Protein 5F9K (pdb70)

B-factor: mean 47.8, std 10.21, range [27.98, 110.61]

Secondary structure (DSSP, 8-state):
-TTEEEEEESSTT----EESSTT-SSEEEE-SS-EEE-TTEEEEEE--EEE-PPTTEEEEEE--HHHHHHH-EEEES-EE-TT--S--EEEEEE-SSS-EEE-TT-EEEEEEEEEEE-PPPEE-S---/-----EEEESSTT-----BSSTT-SSEEEE-SS-EEE-TT-EEEEE--EEEE--TTEEEEEE--HHHHHHH-EEEES-EE-TT--S--EEEEEE-SSS-EEE-TT-EEEEEEEEEEE-PPPEE-S-----/--S--EEEESSTT-----BSSTT-SSEEEE-SS-EEE-TTEEEEEE--EEEE--TTEEEEEEPPHHHHHHH-EEEES-EE-TT--S--EEEEEE-SSS-EEE-TT-EEEEEEEEEEE-PEEEE-S---

GO terms:
  GO:0000287 magnesium ion binding (F, IDA)
  GO:0005739 mitochondrion (C, IDA)
  GO:0004170 dUTP diphosphatase activity (F, IDA)
  GO:0006226 dUMP biosynthetic process (P, IC)

CATH classification: 2.70.40.10

Foldseek 3Di:
DQPDKDKDAQDPLADDFDAPDPPGQFTFQAASDKDKAAAQGKDKRWRRMDIQAHPQWWKFWFFDVCCCVVFVKGWPDGTHGNPRDGIDITMIGGHHNDMDIGDRGDRGTTIGTGGDDDDDDDDDDDDD/DDQDKDKDAQDPLADDFDAPDPPGQFTFQAASDWDKAAAQGKDKRWRSMFIAHGPQWWKFWFFDPCCCVPFVKGWPDGTGDNPDGDTDITIIGGHHRHMDTGDRGDRGTTIGTDGHDDDDDDDDPDDDDD/DAADKDKDAQDPLADDFDAPDPVGQWTFQAASDKDKAAAQGKDKGWRNMFIAHHPQWWKFWFFDPVCCPPFVKGWPDGTHGNPDGDTDITIIGGHHNGMDIGDRGDGGTTIGTDGHDDDDDDDDPDDD

Solvent-accessible surface area: 16496 Å² total; per-residue (Å²): 107,93,150,82,4,83,0,40,80,70,38,150,116,3,83,26,1,109,62,67,49,202,14,9,2,3,0,30,0,10,1,1,77,147,36,68,0,57,29,109,11,48,11,69,0,46,0,11,1,52,20,34,20,22,143,38,6,0,0,32,5,0,8,62,66,37,32,0,89,152,44,9,3,14,15,1,14,6,5,10,34,60,62,90,222,31,41,3,12,0,12,0,1,0,18,23,117,104,73,31,162,1,52,65,28,57,130,1,0,24,2,0,0,0,83,9,42,50,26,146,24,81,90,32,126,111,19,172,117,33,153,80,0,55,0,45,77,72,41,150,118,3,80,39,0,96,59,63,54,197,15,10,3,2,0,39,2,10,0,0,79,137,33,79,0,63,29,104,10,47,11,65,0,50,0,11,1,25,4,13,15,4,74,46,5,0,0,23,6,0,12,58,56,37,25,0,90,153,45,9,3,16,16,1,12,6,10,14,38,40,69,87,98,28,39,1,18,0,10,0,1,0,23,19,112,104,89,29,164,2,44,58,35,55,127,1,0,22,1,0,0,0,63,18,48,48,18,154,32,84,94,29,121,132,11,71,168,102,39,67,149,76,0,39,0,50,73,85,34,142,87,4,83,30,1,92,63,67,52,191,18,12,2,2,1,36,2,10,1,0,65,113,31,57,0,59,29,104,12,54,10,64,0,49,0,7,2,26,4,0,4,4,73,32,4,0,0,23,7,0,10,54,56,39,36,0,93,170,50,11,3,16,16,1,12,5,16,16,40,34,29,87,50,28,39,1,13,0,10,1,0,0,20,22,116,104,85,36,122,0,40,73,25,58,134,3,0,20,1,0,0,1,67,8,37,50,8,100,19,74,92,30,130,105,28,180

Structure (mmCIF, N/CA/C/O backbone):
data_5F9K
#
_entry.id   5F9K
#
_cell.length_a   71.633
_cell.length_b   72.458
_cell.length_c   75.158
_cell.angle_alpha   90.00
_cell.angle_beta   90.00
_cell.angle_gamma   90.00
#
_symmetry.space_group_name_H-M   'P 21 21 21'
#
loop_
_entity.id
_entity.type
_entity.pdbx_description
1 polymer "Deoxyuridine 5'-triphosphate nucleotidohydrolase"
2 non-polymer "2'-DEOXYURIDINE 5'-ALPHA,BETA-IMIDO-TRIPHOSPHATE"
3 non-polymer 'MAGNESIUM ION'
4 non-polymer 'SULFATE ION'
5 water water
#
loop_
_atom_site.group_PDB
_atom_site.id
_atom_site.type_symbol
_atom_site.label_atom_id
_atom_site.label_alt_id
_atom_site.label_comp_id
_atom_site.label_asym_id
_atom_site.label_entity_id
_atom_site.label_seq_id
_atom_site.pdbx_PDB_ins_code
_atom_site.Cartn_x
_atom_site.Cartn_y
_atom_site.Cartn_z
_atom_site.occupancy
_atom_site.B_iso_or_equiv
_atom_site.auth_seq_id
_atom_site.auth_comp_id
_atom_site.auth_asym_id
_atom_site.auth_atom_id
_atom_site.pdbx_PDB_model_num
ATOM 1 N N . GLY A 1 1 ? 30.192 -25.803 5.029 1.00 60.02 1 GLY A N 1
ATOM 2 C CA . GLY A 1 1 ? 30.116 -25.584 6.454 1.00 62.56 1 GLY A CA 1
ATOM 3 C C . GLY A 1 1 ? 30.093 -24.115 6.734 1.00 60.40 1 GLY A C 1
ATOM 4 O O . GLY A 1 1 ? 30.782 -23.384 6.096 1.00 59.37 1 GLY A O 1
ATOM 5 N N . SER A 1 2 ? 29.304 -23.691 7.694 1.00 58.85 2 SER A N 1
ATOM 6 C CA . SER A 1 2 ? 29.180 -22.265 7.982 1.00 55.45 2 SER A CA 1
ATOM 7 C C . SER A 1 2 ? 30.442 -21.586 8.505 1.00 56.08 2 SER A C 1
ATOM 8 O O . SER A 1 2 ? 30.760 -20.479 8.062 1.00 46.82 2 SER A O 1
ATOM 11 N N . HIS A 1 3 ? 31.183 -22.239 9.400 1.00 54.76 3 HIS A N 1
ATOM 12 C CA . HIS A 1 3 ? 32.260 -21.523 10.087 1.00 51.04 3 HIS A CA 1
ATOM 13 C C . HIS A 1 3 ? 33.640 -21.862 9.585 1.00 43.66 3 HIS A C 1
ATOM 14 O O . HIS A 1 3 ? 34.636 -21.487 10.199 1.00 46.58 3 HIS A O 1
ATOM 21 N N . MET A 1 4 ? 33.716 -22.488 8.419 1.00 46.53 4 MET A N 1
ATOM 22 C CA . MET A 1 4 ? 35.002 -22.624 7.756 1.00 39.23 4 MET A CA 1
ATOM 23 C C . MET A 1 4 ? 34.799 -22.377 6.281 1.00 41.18 4 MET A C 1
ATOM 24 O O . MET A 1 4 ? 33.708 -22.561 5.776 1.00 44.12 4 MET A O 1
ATOM 29 N N . PHE A 1 5 ? 35.832 -21.944 5.575 1.00 37.15 5 PHE A N 1
ATOM 30 C CA . PHE A 1 5 ? 35.720 -21.816 4.126 1.00 40.38 5 PHE A CA 1
ATOM 31 C C . PHE A 1 5 ? 36.818 -22.627 3.456 1.00 38.17 5 PHE A C 1
ATOM 32 O O . PHE A 1 5 ? 37.961 -22.569 3.864 1.00 35.24 5 PHE A O 1
ATOM 40 N N . LYS A 1 6 ? 36.460 -23.412 2.450 1.00 35.07 6 LYS A N 1
ATOM 41 C CA . LYS A 1 6 ? 37.451 -24.242 1.807 1.00 34.58 6 LYS A CA 1
ATOM 42 C C . LYS A 1 6 ? 38.355 -23.428 0.898 1.00 36.33 6 LYS A C 1
ATOM 43 O O . LYS A 1 6 ? 37.921 -22.450 0.287 1.00 39.66 6 LYS A O 1
ATOM 49 N N . VAL A 1 7 ? 39.628 -23.820 0.901 1.00 37.49 7 VAL A N 1
ATOM 50 C CA . VAL A 1 7 ? 40.697 -23.267 0.059 1.00 35.84 7 VAL A CA 1
ATOM 51 C C . VAL A 1 7 ? 41.525 -24.420 -0.521 1.00 36.32 7 VAL A C 1
ATOM 52 O O . VAL A 1 7 ? 41.932 -25.335 0.219 1.00 34.75 7 VAL A O 1
ATOM 56 N N . LYS A 1 8 ? 41.730 -24.378 -1.834 1.00 38.67 8 LYS A N 1
ATOM 57 C CA . LYS A 1 8 ? 42.532 -25.346 -2.579 1.00 40.33 8 LYS A CA 1
ATOM 58 C C . LYS A 1 8 ? 43.665 -24.673 -3.329 1.00 38.97 8 LYS A C 1
ATOM 59 O O . LYS A 1 8 ? 43.445 -23.696 -4.046 1.00 38.88 8 LYS A O 1
ATOM 65 N N . LYS A 1 9 ? 44.888 -25.166 -3.126 1.00 38.85 9 LYS A N 1
ATOM 66 C CA . LYS A 1 9 ? 46.054 -24.656 -3.838 1.00 39.60 9 LYS A CA 1
ATOM 67 C C . LYS A 1 9 ? 46.120 -25.108 -5.286 1.00 42.59 9 LYS A C 1
ATOM 68 O O . LYS A 1 9 ? 45.981 -26.297 -5.584 1.00 42.87 9 LYS A O 1
ATOM 74 N N . LEU A 1 10 ? 46.387 -24.159 -6.177 1.00 38.20 10 LEU A N 1
ATOM 75 C CA . LEU A 1 10 ? 46.534 -24.459 -7.595 1.00 38.40 10 LEU A CA 1
ATOM 76 C C . LEU A 1 10 ? 48.017 -24.599 -7.972 1.00 41.06 10 LEU A C 1
ATOM 77 O O . LEU A 1 10 ? 48.328 -24.972 -9.098 1.00 44.73 10 LEU A O 1
ATOM 82 N N . SER A 1 11 ? 48.911 -24.270 -7.038 1.00 39.30 11 SER A N 1
ATOM 83 C CA . SER A 1 11 ? 50.353 -24.498 -7.226 1.00 40.99 11 SER A CA 1
ATOM 84 C C . SER A 1 11 ? 51.036 -24.683 -5.882 1.00 40.92 11 SER A C 1
ATOM 85 O O . SER A 1 11 ? 50.423 -24.481 -4.826 1.00 39.66 11 SER A O 1
ATOM 88 N N . ASP A 1 12 ? 52.322 -25.037 -5.924 1.00 42.77 12 ASP A N 1
ATOM 89 C CA . ASP A 1 12 ? 53.093 -25.195 -4.703 1.00 40.91 12 ASP A CA 1
ATOM 90 C C . ASP A 1 12 ? 53.389 -23.838 -4.106 1.00 42.54 12 ASP A C 1
ATOM 91 O O . ASP A 1 12 ? 53.637 -23.712 -2.909 1.00 42.75 12 ASP A O 1
ATOM 96 N N . LYS A 1 13 ? 53.285 -22.814 -4.938 1.00 38.74 13 LYS A N 1
ATOM 97 C CA . LYS A 1 13 ? 53.655 -21.476 -4.525 1.00 40.02 13 LYS A CA 1
ATOM 98 C C . LYS A 1 13 ? 52.523 -20.793 -3.729 1.00 39.74 13 LYS A C 1
ATOM 99 O O . LYS A 1 13 ? 52.763 -19.838 -2.993 1.00 40.70 13 LYS A O 1
ATOM 105 N N . ALA A 1 14 ? 51.314 -21.344 -3.817 1.00 39.87 14 ALA A N 1
ATOM 106 C CA . ALA A 1 14 ? 50.140 -20.758 -3.160 1.00 37.77 14 ALA A CA 1
ATOM 107 C C . ALA A 1 14 ? 50.238 -20.811 -1.639 1.00 41.64 14 ALA A C 1
ATOM 108 O O . ALA A 1 14 ? 50.713 -21.790 -1.057 1.00 40.53 14 ALA A O 1
ATOM 110 N N . ILE A 1 15 ? 49.756 -19.760 -0.996 1.00 41.19 15 ILE A N 1
ATOM 111 C CA . ILE A 1 15 ? 49.738 -19.700 0.456 1.00 42.77 15 ILE A CA 1
ATOM 112 C C . ILE A 1 15 ? 48.295 -19.604 0.944 1.00 41.96 15 ILE A C 1
ATOM 113 O O . ILE A 1 15 ? 47.512 -18.795 0.458 1.00 39.22 15 ILE A O 1
ATOM 118 N N . ILE A 1 16 ? 47.950 -20.450 1.906 1.00 44.54 16 ILE A N 1
ATOM 119 C CA . ILE A 1 16 ? 46.618 -20.438 2.460 1.00 40.73 16 ILE A CA 1
ATOM 120 C C . ILE A 1 16 ? 46.359 -19.109 3.156 1.00 44.51 16 ILE A C 1
ATOM 121 O O . ILE A 1 16 ? 47.077 -18.746 4.082 1.00 43.54 16 ILE A O 1
ATOM 126 N N . PRO A 1 17 ? 45.308 -18.385 2.725 1.00 40.55 17 PRO A N 1
ATOM 127 C CA . PRO A 1 17 ? 45.136 -17.060 3.332 1.00 40.64 17 PRO A CA 1
ATOM 128 C C . PRO A 1 17 ? 44.882 -17.197 4.835 1.00 42.96 17 PRO A C 1
ATOM 129 O O . PRO A 1 17 ? 44.151 -18.110 5.240 1.00 43.69 17 PRO A O 1
ATOM 133 N N . GLN A 1 18 ? 45.502 -16.347 5.654 1.00 41.11 18 GLN A N 1
ATOM 134 C CA . GLN A 1 18 ? 45.238 -16.382 7.089 1.00 40.74 18 GLN A CA 1
ATOM 135 C C . GLN A 1 18 ? 45.167 -14.991 7.699 1.00 41.83 18 GLN A C 1
ATOM 136 O O . GLN A 1 18 ? 45.739 -14.041 7.174 1.00 43.16 18 GLN A O 1
ATOM 142 N N . ARG A 1 19 ? 44.399 -14.882 8.780 1.00 39.12 19 ARG A N 1
ATOM 143 C CA . ARG A 1 19 ? 44.226 -13.638 9.508 1.00 48.54 19 ARG A CA 1
ATOM 144 C C . ARG A 1 19 ? 45.466 -13.281 10.295 1.00 47.31 19 ARG A C 1
ATOM 145 O O . ARG A 1 19 ? 46.038 -14.138 10.953 1.00 50.45 19 ARG A O 1
ATOM 153 N N . GLY A 1 20 ? 45.892 -12.028 10.180 1.00 49.56 20 GLY A N 1
ATOM 154 C CA . GLY A 1 20 ? 47.042 -11.522 10.923 1.00 54.29 20 GLY A CA 1
ATOM 155 C C . GLY A 1 20 ? 46.912 -11.390 12.438 1.00 51.47 20 GLY A C 1
ATOM 156 O O . GLY A 1 20 ? 47.901 -11.435 13.158 1.00 52.98 20 GLY A O 1
ATOM 157 N N . SER A 1 21 ? 45.690 -11.239 12.935 1.00 54.79 21 SER A N 1
ATOM 158 C CA . SER A 1 21 ? 45.473 -11.084 14.373 1.00 50.77 21 SER A CA 1
ATOM 159 C C . SER A 1 21 ? 44.122 -11.636 14.693 1.00 52.14 21 SER A C 1
ATOM 160 O O . SER A 1 21 ? 43.322 -11.894 13.795 1.00 51.94 21 SER A O 1
ATOM 163 N N . LYS A 1 22 ? 43.874 -11.830 15.979 1.00 50.92 22 LYS A N 1
ATOM 164 C CA . LYS A 1 22 ? 42.625 -12.400 16.451 1.00 55.08 22 LYS A CA 1
ATOM 165 C C . LYS A 1 22 ? 41.424 -11.534 16.062 1.00 49.61 22 LYS A C 1
ATOM 166 O O . LYS A 1 22 ? 40.325 -12.031 15.908 1.00 47.97 22 LYS A O 1
ATOM 172 N N . GLY A 1 23 ? 41.647 -10.232 15.946 1.00 46.71 23 GLY A N 1
ATOM 173 C CA . GLY A 1 23 ? 40.591 -9.278 15.671 1.00 41.14 23 GLY A CA 1
ATOM 174 C C . GLY A 1 23 ? 40.635 -8.782 14.247 1.00 37.80 23 GLY A C 1
ATOM 175 O O . GLY A 1 23 ? 40.010 -7.775 13.935 1.00 41.48 23 GLY A O 1
ATOM 176 N N . ALA A 1 24 ? 41.426 -9.429 13.403 1.00 39.33 24 ALA A N 1
ATOM 177 C CA . ALA A 1 24 ? 41.617 -8.984 12.012 1.00 40.81 24 ALA A CA 1
ATOM 178 C C . ALA A 1 24 ? 40.339 -9.087 11.190 1.00 39.98 24 ALA A C 1
ATOM 179 O O . ALA A 1 24 ? 39.592 -10.055 11.293 1.00 42.93 24 ALA A O 1
ATOM 181 N N . ALA A 1 25 ? 40.131 -8.099 10.332 1.00 42.12 25 ALA A N 1
ATOM 182 C CA . ALA A 1 25 ? 39.007 -8.098 9.434 1.00 41.44 25 ALA A CA 1
ATOM 183 C C . ALA A 1 25 ? 39.188 -9.093 8.300 1.00 41.83 25 ALA A C 1
ATOM 184 O O . ALA A 1 25 ? 38.233 -9.737 7.873 1.00 39.28 25 ALA A O 1
ATOM 186 N N . GLY A 1 26 ? 40.427 -9.198 7.827 1.00 44.31 26 GLY A N 1
ATOM 187 C CA . GLY A 1 26 ? 40.731 -9.859 6.565 1.00 44.82 26 GLY A CA 1
ATOM 188 C C . GLY A 1 26 ? 41.768 -10.957 6.590 1.00 42.97 26 GLY A C 1
ATOM 189 O O . GLY A 1 26 ? 42.470 -11.109 7.571 1.00 43.90 26 GLY A O 1
ATOM 190 N N . TYR A 1 27 ? 41.838 -11.742 5.521 1.00 40.55 27 TYR A N 1
ATOM 191 C CA . TYR A 1 27 ? 42.857 -12.770 5.404 1.00 40.98 27 TYR A CA 1
ATOM 192 C C . TYR A 1 27 ? 43.954 -12.290 4.441 1.00 40.25 27 TYR A C 1
ATOM 193 O O . TYR A 1 27 ? 43.651 -11.864 3.326 1.00 36.87 27 TYR A O 1
ATOM 202 N N . ASP A 1 28 ? 45.218 -12.347 4.849 1.00 42.04 28 ASP A N 1
ATOM 203 C CA . ASP A 1 28 ? 46.277 -11.878 3.956 1.00 39.41 28 ASP A CA 1
ATOM 204 C C . ASP A 1 28 ? 46.277 -12.666 2.659 1.00 37.08 28 ASP A C 1
ATOM 205 O O . ASP A 1 28 ? 46.281 -13.891 2.677 1.00 41.90 28 ASP A O 1
ATOM 210 N N . LEU A 1 29 ? 46.300 -11.968 1.539 1.00 33.33 29 LEU A N 1
ATOM 211 C CA . LEU A 1 29 ? 46.484 -12.624 0.259 1.00 40.53 29 LEU A CA 1
ATOM 212 C C . LEU A 1 29 ? 47.902 -12.365 -0.250 1.00 44.82 29 LEU A C 1
ATOM 213 O O . LEU A 1 29 ? 48.315 -11.190 -0.372 1.00 44.20 29 LEU A O 1
ATOM 218 N N . SER A 1 30 ? 48.614 -13.453 -0.574 1.00 42.80 30 SER A N 1
ATOM 219 C CA . SER A 1 30 ? 49.985 -13.388 -1.122 1.00 42.78 30 SER A CA 1
ATOM 220 C C . SER A 1 30 ? 50.045 -13.712 -2.608 1.00 40.66 30 SER A C 1
ATOM 221 O O . SER A 1 30 ? 49.264 -14.522 -3.120 1.00 46.36 30 SER A O 1
ATOM 224 N N . SER A 1 31 ? 50.936 -13.047 -3.323 1.00 41.84 31 SER A N 1
ATOM 225 C CA . SER A 1 31 ? 51.162 -13.366 -4.722 1.00 41.63 31 SER A CA 1
ATOM 226 C C . SER A 1 31 ? 51.878 -14.706 -4.837 1.00 45.39 31 SER A C 1
ATOM 227 O O . SER A 1 31 ? 52.763 -15.033 -4.023 1.00 43.61 31 SER A O 1
ATOM 230 N N . ALA A 1 32 ? 51.498 -15.483 -5.842 1.00 46.17 32 ALA A N 1
ATOM 231 C CA . ALA A 1 32 ? 52.179 -16.735 -6.100 1.00 46.25 32 ALA A CA 1
ATOM 232 C C . ALA A 1 32 ? 53.146 -16.516 -7.232 1.00 47.41 32 ALA A C 1
ATOM 233 O O . ALA A 1 32 ? 53.762 -17.456 -7.709 1.00 52.61 32 ALA A O 1
ATOM 235 N N . HIS A 1 33 ? 53.308 -15.257 -7.625 1.00 43.84 33 HIS A N 1
ATOM 236 C CA . HIS A 1 33 ? 54.061 -14.914 -8.816 1.00 42.57 33 HIS A CA 1
ATOM 237 C C . HIS A 1 33 ? 54.905 -13.684 -8.593 1.00 49.34 33 HIS A C 1
ATOM 238 O O . HIS A 1 33 ? 54.453 -12.719 -7.997 1.00 43.65 33 HIS A O 1
ATOM 245 N N . GLU A 1 34 ? 56.128 -13.741 -9.135 1.00 43.50 34 GLU A N 1
ATOM 246 C CA . GLU A 1 34 ? 57.054 -12.627 -9.227 1.00 42.93 34 GLU A CA 1
ATOM 247 C C . GLU A 1 34 ? 56.653 -11.720 -10.357 1.00 45.52 34 GLU A C 1
ATOM 248 O O . GLU A 1 34 ? 56.385 -12.168 -11.487 1.00 45.42 34 GLU A O 1
ATOM 254 N N . LEU A 1 35 ? 56.600 -10.434 -10.055 1.00 46.14 35 LEU A N 1
ATOM 255 C CA . LEU A 1 35 ? 56.224 -9.493 -11.074 1.00 47.26 35 LEU A CA 1
ATOM 256 C C . LEU A 1 35 ? 56.544 -8.090 -10.628 1.00 47.71 35 LEU A C 1
ATOM 257 O O . LEU A 1 35 ? 56.910 -7.858 -9.478 1.00 48.66 35 LEU A O 1
ATOM 262 N N . VAL A 1 36 ? 56.348 -7.150 -11.535 1.00 50.00 36 VAL A N 1
ATOM 263 C CA . VAL A 1 36 ? 56.483 -5.758 -11.190 1.00 48.73 36 VAL A CA 1
ATOM 264 C C . VAL A 1 36 ? 55.202 -5.050 -11.545 1.00 51.59 36 VAL A C 1
ATOM 265 O O . VAL A 1 36 ? 54.606 -5.326 -12.585 1.00 51.43 36 VAL A O 1
ATOM 269 N N . VAL A 1 37 ? 54.754 -4.182 -10.641 1.00 54.59 37 VAL A N 1
ATOM 270 C CA . VAL A 1 37 ? 53.688 -3.231 -10.922 1.00 50.73 37 VAL A CA 1
ATOM 271 C C . VAL A 1 37 ? 54.301 -1.904 -11.361 1.00 52.23 37 VAL A C 1
ATOM 272 O O . VAL A 1 37 ? 54.841 -1.160 -10.542 1.00 55.81 37 VAL A O 1
ATOM 276 N N . PRO A 1 38 ? 54.205 -1.602 -12.660 1.00 55.42 38 PRO A N 1
ATOM 277 C CA . PRO A 1 38 ? 54.805 -0.401 -13.243 1.00 55.44 38 PRO A CA 1
ATOM 278 C C . PRO A 1 38 ? 54.281 0.871 -12.591 1.00 57.74 38 PRO A C 1
ATOM 279 O O . PRO A 1 38 ? 53.089 0.941 -12.270 1.00 53.59 38 PRO A O 1
ATOM 283 N N . ALA A 1 39 ? 55.157 1.853 -12.400 1.00 55.47 39 ALA A N 1
ATOM 284 C CA . ALA A 1 39 ? 54.734 3.198 -12.014 1.00 58.48 39 ALA A CA 1
ATOM 285 C C . ALA A 1 39 ? 53.609 3.668 -12.924 1.00 55.97 39 ALA A C 1
ATOM 286 O O . ALA A 1 39 ? 53.658 3.418 -14.124 1.00 57.65 39 ALA A O 1
ATOM 288 N N . HIS A 1 40 ? 52.584 4.303 -12.347 1.00 54.68 40 HIS A N 1
ATOM 289 C CA . HIS A 1 40 ? 51.392 4.761 -13.079 1.00 52.45 40 HIS A CA 1
ATOM 290 C C . HIS A 1 40 ? 50.759 3.628 -13.881 1.00 50.14 40 HIS A C 1
ATOM 291 O O . HIS A 1 40 ? 50.098 3.852 -14.900 1.00 51.11 40 HIS A O 1
ATOM 298 N N . GLY A 1 41 ? 50.927 2.413 -13.392 1.00 50.44 41 GLY A N 1
ATOM 299 C CA . GLY A 1 41 ? 50.460 1.240 -14.104 1.00 51.90 41 GLY A CA 1
ATOM 300 C C . GLY A 1 41 ? 49.753 0.220 -13.220 1.00 52.96 41 GLY A C 1
ATOM 301 O O . GLY A 1 41 ? 49.450 0.485 -12.050 1.00 48.79 41 GLY A O 1
ATOM 302 N N . LYS A 1 42 ? 49.446 -0.932 -13.800 1.00 47.11 42 LYS A N 1
ATOM 303 C CA . LYS A 1 42 ? 48.655 -1.923 -13.113 1.00 48.78 42 LYS A CA 1
ATOM 304 C C . LYS A 1 42 ? 49.179 -3.306 -13.429 1.00 51.34 42 LYS A C 1
ATOM 305 O O . LYS A 1 42 ? 49.843 -3.491 -14.444 1.00 56.96 42 LYS A O 1
ATOM 311 N N . ALA A 1 43 ? 48.961 -4.260 -12.532 1.00 47.33 43 ALA A N 1
ATOM 312 C CA . ALA A 1 43 ? 49.377 -5.634 -12.796 1.00 48.48 43 ALA A CA 1
ATOM 313 C C . ALA A 1 43 ? 48.447 -6.659 -12.139 1.00 49.97 43 ALA A C 1
ATOM 314 O O . ALA A 1 43 ? 47.747 -6.338 -11.168 1.00 48.68 43 ALA A O 1
ATOM 316 N N . LEU A 1 44 ? 48.459 -7.889 -12.656 1.00 47.10 44 LEU A N 1
ATOM 317 C CA . LEU A 1 44 ? 47.704 -8.993 -12.053 1.00 49.14 44 LEU A CA 1
ATOM 318 C C . LEU A 1 44 ? 48.574 -9.913 -11.209 1.00 45.92 44 LEU A C 1
ATOM 319 O O . LEU A 1 44 ? 49.415 -10.640 -11.731 1.00 47.45 44 LEU A O 1
ATOM 324 N N . ALA A 1 45 ? 48.334 -9.927 -9.912 1.00 42.22 45 ALA A N 1
ATOM 325 C CA . ALA A 1 45 ? 49.041 -10.846 -9.042 1.00 46.54 45 ALA A CA 1
ATOM 326 C C . ALA A 1 45 ? 48.128 -12.015 -8.727 1.00 46.45 45 ALA A C 1
ATOM 327 O O . ALA A 1 45 ? 47.195 -11.878 -7.931 1.00 40.49 45 ALA A O 1
ATOM 329 N N . MET A 1 46 ? 48.350 -13.141 -9.401 1.00 42.39 46 MET A N 1
ATOM 330 C CA . MET A 1 46 ? 47.540 -14.321 -9.152 1.00 40.73 46 MET A CA 1
ATOM 331 C C . MET A 1 46 ? 47.942 -14.999 -7.855 1.00 42.71 46 MET A C 1
ATOM 332 O O . MET A 1 46 ? 49.143 -15.189 -7.594 1.00 42.96 46 MET A O 1
ATOM 337 N N . THR A 1 47 ? 46.947 -15.408 -7.062 1.00 37.97 47 THR A N 1
ATOM 338 C CA . THR A 1 47 ? 47.227 -16.039 -5.772 1.00 37.33 47 THR A CA 1
ATOM 339 C C . THR A 1 47 ? 47.417 -17.542 -5.900 1.00 40.03 47 THR A C 1
ATOM 340 O O . THR A 1 47 ? 47.872 -18.185 -4.955 1.00 42.81 47 THR A O 1
ATOM 344 N N . ASP A 1 48 ? 47.043 -18.093 -7.054 1.00 39.73 48 ASP A N 1
ATOM 345 C CA . ASP A 1 48 ? 46.986 -19.537 -7.263 1.00 39.13 48 ASP A CA 1
ATOM 346 C C . ASP A 1 48 ? 46.091 -20.255 -6.269 1.00 42.15 48 ASP A C 1
ATOM 347 O O . ASP A 1 48 ? 46.414 -21.355 -5.794 1.00 40.73 48 ASP A O 1
ATOM 352 N N . LEU A 1 49 ? 44.946 -19.650 -5.972 1.00 40.45 49 LEU A N 1
ATOM 353 C CA . LEU A 1 49 ? 43.999 -20.266 -5.060 1.00 40.50 49 LEU A CA 1
ATOM 354 C C . LEU A 1 49 ? 42.624 -20.367 -5.649 1.00 37.09 49 LEU A C 1
ATOM 355 O O . LEU A 1 49 ? 42.212 -19.479 -6.370 1.00 40.37 49 LEU A O 1
ATOM 360 N N . GLN A 1 50 ? 41.927 -21.456 -5.335 1.00 40.45 50 GLN A N 1
ATOM 361 C CA . GLN A 1 50 ? 40.484 -21.474 -5.436 1.00 43.47 50 GLN A CA 1
ATOM 362 C C . GLN A 1 50 ? 39.985 -21.317 -4.032 1.00 41.41 50 GLN A C 1
ATOM 363 O O . GLN A 1 50 ? 40.514 -21.954 -3.114 1.00 43.40 50 GLN A O 1
ATOM 369 N N . ILE A 1 51 ? 38.988 -20.459 -3.867 1.00 40.44 51 ILE A N 1
ATOM 370 C CA . ILE A 1 51 ? 38.431 -20.149 -2.570 1.00 36.65 51 ILE A CA 1
ATOM 371 C C . ILE A 1 51 ? 36.894 -20.278 -2.645 1.00 41.07 51 ILE A C 1
ATOM 372 O O . ILE A 1 51 ? 36.244 -19.670 -3.513 1.00 38.55 51 ILE A O 1
ATOM 377 N N . ALA A 1 52 ? 36.296 -20.974 -1.682 1.00 36.78 52 ALA A N 1
ATOM 378 C CA . ALA A 1 52 ? 34.838 -21.102 -1.682 1.00 37.62 52 ALA A CA 1
ATOM 379 C C . ALA A 1 52 ? 34.262 -19.964 -0.840 1.00 35.71 52 ALA A C 1
ATOM 380 O O . ALA A 1 52 ? 34.482 -19.897 0.363 1.00 37.84 52 ALA A O 1
ATOM 382 N N . ILE A 1 53 ? 33.515 -19.083 -1.487 1.00 36.51 53 ILE A N 1
ATOM 383 C CA . ILE A 1 53 ? 32.953 -17.905 -0.832 1.00 41.09 53 ILE A CA 1
ATOM 384 C C . ILE A 1 53 ? 31.810 -18.349 0.064 1.00 38.07 53 ILE A C 1
ATOM 385 O O . ILE A 1 53 ? 30.976 -19.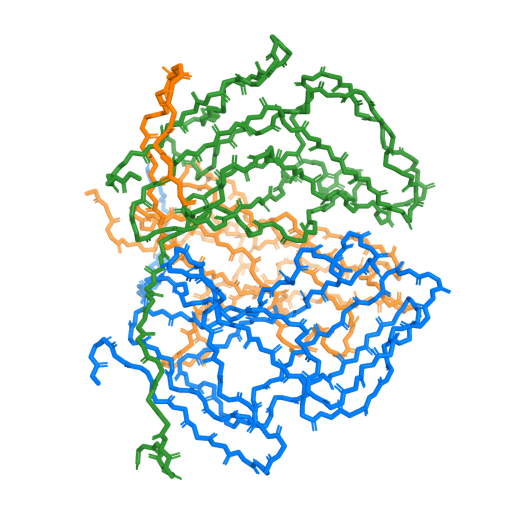108 -0.369 1.00 41.31 53 ILE A O 1
ATOM 390 N N . PRO A 1 54 ? 31.808 -17.916 1.341 1.00 39.59 54 PRO A N 1
ATOM 391 C CA . PRO A 1 54 ? 30.746 -18.291 2.282 1.00 35.36 54 PRO A CA 1
ATOM 392 C C . PRO A 1 54 ? 29.403 -17.804 1.790 1.00 39.64 54 PRO A C 1
ATOM 393 O O . PRO A 1 54 ? 29.351 -16.730 1.189 1.00 38.27 54 PRO A O 1
ATOM 397 N N . ASP A 1 55 ? 28.337 -18.553 2.067 1.00 39.55 55 ASP A N 1
ATOM 398 C CA . ASP A 1 55 ? 26.993 -18.116 1.705 1.00 43.04 55 ASP A CA 1
ATOM 399 C C . ASP A 1 55 ? 26.688 -16.770 2.331 1.00 36.86 55 ASP A C 1
ATOM 400 O O . ASP A 1 55 ? 27.051 -16.527 3.484 1.00 33.28 55 ASP A O 1
ATOM 405 N N . GLY A 1 56 ? 25.973 -15.918 1.610 1.00 35.73 56 GLY A N 1
ATOM 406 C CA . GLY A 1 56 ? 25.624 -14.628 2.171 1.00 36.09 56 GLY A CA 1
ATOM 407 C C . GLY A 1 56 ? 26.705 -13.571 2.179 1.00 36.67 56 GLY A C 1
ATOM 408 O O . GLY A 1 56 ? 26.544 -12.528 2.809 1.00 34.08 56 GLY A O 1
ATOM 409 N N . THR A 1 57 ? 27.748 -13.785 1.383 1.00 33.98 57 THR A N 1
ATOM 410 C CA . THR A 1 57 ? 28.880 -12.893 1.340 1.00 32.84 57 THR A CA 1
ATOM 411 C C . THR A 1 57 ? 29.606 -12.882 0.016 1.00 36.83 57 THR A C 1
ATOM 412 O O . THR A 1 57 ? 29.263 -13.680 -0.850 1.00 34.74 57 THR A O 1
ATOM 416 N N . TYR A 1 58 ? 30.342 -11.812 -0.286 1.00 34.36 58 TYR A N 1
ATOM 417 C CA . TYR A 1 58 ? 31.238 -11.888 -1.439 1.00 34.36 58 TYR A CA 1
ATOM 418 C C . TYR A 1 58 ? 32.663 -11.770 -0.831 1.00 34.50 58 TYR A C 1
ATOM 419 O O . TYR A 1 58 ? 32.825 -11.300 0.314 1.00 29.17 58 TYR A O 1
ATOM 428 N N . GLY A 1 59 ? 33.679 -12.179 -1.580 1.00 34.73 59 GLY A N 1
ATOM 429 C CA . GLY A 1 59 ? 35.066 -11.996 -1.167 1.00 33.03 59 GLY A CA 1
ATOM 430 C C . GLY A 1 59 ? 35.519 -10.653 -1.731 1.00 35.44 59 GLY A C 1
ATOM 431 O O . GLY A 1 59 ? 35.492 -10.452 -2.951 1.00 34.08 59 GLY A O 1
ATOM 432 N N . ARG A 1 60 ? 35.896 -9.726 -0.857 1.00 27.98 60 ARG A N 1
ATOM 433 C CA . ARG A 1 60 ? 36.402 -8.432 -1.315 1.00 35.66 60 ARG A CA 1
ATOM 434 C C . ARG A 1 60 ? 37.932 -8.417 -1.252 1.00 35.41 60 ARG A C 1
ATOM 435 O O . ARG A 1 60 ? 38.512 -8.703 -0.184 1.00 33.72 60 ARG A O 1
ATOM 443 N N . ILE A 1 61 ? 38.582 -8.056 -2.366 1.00 34.91 61 ILE A N 1
ATOM 444 C CA . ILE A 1 61 ? 40.034 -7.881 -2.376 1.00 33.50 61 ILE A CA 1
ATOM 445 C C . ILE A 1 61 ? 40.335 -6.480 -1.893 1.00 37.46 61 ILE A C 1
ATOM 446 O O . ILE A 1 61 ? 40.113 -5.507 -2.608 1.00 34.78 61 ILE A O 1
ATOM 451 N N . ALA A 1 62 ? 40.835 -6.377 -0.669 1.00 35.70 62 ALA A N 1
ATOM 452 C CA . ALA A 1 62 ? 40.993 -5.071 -0.061 1.00 36.66 62 ALA A CA 1
ATOM 453 C C . ALA A 1 62 ? 42.472 -4.806 0.102 1.00 39.02 62 ALA A C 1
ATOM 454 O O . ALA A 1 62 ? 43.240 -5.748 0.298 1.00 40.17 62 ALA A O 1
ATOM 456 N N . PRO A 1 63 ? 42.870 -3.528 0.037 1.00 40.22 63 PRO A N 1
ATOM 457 C CA . PRO A 1 63 ? 44.283 -3.115 0.087 1.00 36.53 63 PRO A CA 1
ATOM 458 C C . PRO A 1 63 ? 44.933 -3.229 1.479 1.00 44.25 63 PRO A C 1
ATOM 459 O O . PRO A 1 63 ? 44.300 -2.986 2.529 1.00 44.21 63 PRO A O 1
ATOM 463 N N . ARG A 1 64 ? 46.214 -3.585 1.486 1.00 42.46 64 ARG A N 1
ATOM 464 C CA . ARG A 1 64 ? 47.004 -3.510 2.702 1.00 46.62 64 ARG A CA 1
ATOM 465 C C . ARG A 1 64 ? 47.254 -2.031 2.960 1.00 45.72 64 ARG A C 1
ATOM 466 O O . ARG A 1 64 ? 47.480 -1.275 2.016 1.00 45.91 64 ARG A O 1
ATOM 474 N N . SER A 1 65 ? 47.248 -1.598 4.212 1.00 42.73 65 SER A N 1
ATOM 475 C CA . SER A 1 65 ? 47.397 -0.172 4.444 1.00 49.65 65 SER A CA 1
ATOM 476 C C . SER A 1 65 ? 48.863 0.317 4.254 1.00 50.33 65 SER A C 1
ATOM 477 O O . SER A 1 65 ? 49.085 1.409 3.731 1.00 50.46 65 SER A O 1
ATOM 480 N N . GLY A 1 66 ? 49.845 -0.498 4.641 1.00 52.12 66 GLY A N 1
ATOM 481 C CA . GLY A 1 66 ? 51.262 -0.180 4.468 1.00 47.20 66 GLY A CA 1
ATOM 482 C C . GLY A 1 66 ? 51.600 0.124 3.032 1.00 46.17 66 GLY A C 1
ATOM 483 O O . GLY A 1 66 ? 52.105 1.200 2.735 1.00 48.77 66 GLY A O 1
ATOM 484 N N . LEU A 1 67 ? 51.256 -0.789 2.128 1.00 49.69 67 LEU A N 1
ATOM 485 C CA . LEU A 1 67 ? 51.542 -0.598 0.700 1.00 46.38 67 LEU A CA 1
ATOM 486 C C . LEU A 1 67 ? 50.867 0.627 0.116 1.00 46.72 67 LEU A C 1
ATOM 487 O O . LEU A 1 67 ? 51.398 1.239 -0.806 1.00 47.21 67 LEU A O 1
ATOM 492 N N . ALA A 1 68 ? 49.674 0.944 0.611 1.00 44.66 68 ALA A N 1
ATOM 493 C CA . ALA A 1 68 ? 48.922 2.105 0.161 1.00 44.97 68 ALA A CA 1
ATOM 494 C C . ALA A 1 68 ? 49.669 3.369 0.535 1.00 42.72 68 ALA A C 1
ATOM 495 O O . ALA A 1 68 ? 49.814 4.280 -0.271 1.00 44.96 68 ALA A O 1
ATOM 497 N N . TRP A 1 69 ? 50.096 3.450 1.784 1.00 46.13 69 TRP A N 1
ATOM 498 C CA . TRP A 1 69 ? 50.706 4.677 2.274 1.00 50.49 69 TRP A CA 1
ATOM 499 C C . TRP A 1 69 ? 52.151 4.810 1.821 1.00 49.50 69 TRP A C 1
ATOM 500 O O . TRP A 1 69 ? 52.572 5.867 1.342 1.00 50.21 69 TRP A O 1
ATOM 511 N N . LYS A 1 70 ? 52.915 3.749 1.955 1.00 49.59 70 LYS A N 1
ATOM 512 C CA . LYS A 1 70 ? 54.301 3.814 1.564 1.00 52.14 70 LYS A CA 1
ATOM 513 C C . LYS A 1 70 ? 54.519 3.732 0.075 1.00 51.78 70 LYS A C 1
ATOM 514 O O . LYS A 1 70 ? 55.312 4.454 -0.464 1.00 52.79 70 LYS A O 1
ATOM 520 N N . ASN A 1 71 ? 53.814 2.847 -0.592 1.00 50.04 71 ASN A N 1
ATOM 521 C CA . ASN A 1 71 ? 54.006 2.664 -2.008 1.00 47.93 71 ASN A CA 1
ATOM 522 C C . ASN A 1 71 ? 52.950 3.154 -2.965 1.00 46.29 71 ASN A C 1
ATOM 523 O O . ASN A 1 71 ? 53.059 2.957 -4.138 1.00 43.07 71 ASN A O 1
ATOM 528 N N . PHE A 1 72 ? 51.933 3.804 -2.453 1.00 44.72 72 PHE A N 1
ATOM 529 C CA . PHE A 1 72 ? 50.863 4.323 -3.293 1.00 43.80 72 PHE A CA 1
ATOM 530 C C . PHE A 1 72 ? 50.227 3.177 -4.077 1.00 38.92 72 PHE A C 1
ATOM 531 O O . PHE A 1 72 ? 49.908 3.326 -5.234 1.00 42.01 72 PHE A O 1
ATOM 539 N N . ILE A 1 73 ? 50.092 2.022 -3.430 1.00 38.43 73 ILE A N 1
ATOM 540 C CA . ILE A 1 73 ? 49.509 0.819 -4.047 1.00 43.15 73 ILE A CA 1
ATOM 541 C C . ILE A 1 73 ? 48.025 0.718 -3.695 1.00 42.62 73 ILE A C 1
ATOM 542 O O . ILE A 1 73 ? 47.630 1.021 -2.563 1.00 43.20 73 ILE A O 1
ATOM 547 N N . ASP A 1 74 ? 47.196 0.333 -4.658 1.00 44.34 74 ASP A N 1
ATOM 548 C CA . ASP A 1 74 ? 45.777 0.120 -4.365 1.00 38.78 74 ASP A CA 1
ATOM 549 C C . ASP A 1 74 ? 45.248 -1.156 -5.032 1.00 43.08 74 ASP A C 1
ATOM 550 O O . ASP A 1 74 ? 45.890 -1.693 -5.934 1.00 42.37 74 ASP A O 1
ATOM 555 N N . CYS A 1 75 ? 44.070 -1.640 -4.617 1.00 42.33 75 CYS A N 1
ATOM 556 C CA . CYS A 1 75 ? 43.451 -2.757 -5.339 1.00 42.81 75 CYS A CA 1
ATOM 557 C C . CYS A 1 75 ? 42.293 -2.299 -6.230 1.00 41.83 75 CYS A C 1
ATOM 558 O O . CYS A 1 75 ? 41.357 -1.654 -5.755 1.00 43.39 75 CYS A O 1
ATOM 561 N N . GLY A 1 76 ? 42.349 -2.639 -7.516 1.00 38.91 76 GLY A N 1
ATOM 562 C CA . GLY A 1 76 ? 41.253 -2.350 -8.418 1.00 40.89 76 GLY A CA 1
ATOM 563 C C . GLY A 1 76 ? 40.340 -3.559 -8.414 1.00 38.65 76 GLY A C 1
ATOM 564 O O . GLY A 1 76 ? 40.684 -4.575 -7.815 1.00 41.08 76 GLY A O 1
ATOM 565 N N . ALA A 1 77 ? 39.240 -3.493 -9.149 1.00 35.71 77 ALA A N 1
ATOM 566 C CA . ALA A 1 77 ? 38.312 -4.612 -9.214 1.00 38.54 77 ALA A CA 1
ATOM 567 C C . ALA A 1 77 ? 38.028 -5.110 -7.782 1.00 39.46 77 ALA A C 1
ATOM 568 O O . ALA A 1 77 ? 37.648 -4.320 -6.935 1.00 41.65 77 ALA A O 1
ATOM 570 N N . GLY A 1 78 ? 38.302 -6.354 -7.470 1.00 42.20 78 GLY A N 1
ATOM 571 C CA . GLY A 1 78 ? 38.154 -6.793 -6.104 1.00 37.81 78 GLY A CA 1
ATOM 572 C C . GLY A 1 78 ? 36.914 -7.492 -5.662 1.00 39.45 78 GLY A C 1
ATOM 573 O O . GLY A 1 78 ? 36.810 -7.873 -4.536 1.00 41.42 78 GLY A O 1
ATOM 574 N N . VAL A 1 79 ? 35.972 -7.654 -6.548 1.00 37.59 79 VAL A N 1
ATOM 575 C CA . VAL A 1 79 ? 34.739 -8.371 -6.205 1.00 38.55 79 VAL A CA 1
ATOM 576 C C . VAL A 1 79 ? 34.807 -9.804 -6.663 1.00 38.70 79 VAL A C 1
ATOM 577 O O . VAL A 1 79 ? 34.785 -10.080 -7.858 1.00 41.19 79 VAL A O 1
ATOM 581 N N . ILE A 1 80 ? 34.920 -10.713 -5.708 1.00 38.21 80 ILE A N 1
ATOM 582 C CA . ILE A 1 80 ? 34.931 -12.131 -6.016 1.00 38.86 80 ILE A CA 1
ATOM 583 C C . ILE A 1 80 ? 33.563 -12.765 -5.682 1.00 40.74 80 ILE A C 1
ATOM 584 O O . ILE A 1 80 ? 33.274 -13.084 -4.513 1.00 36.90 80 ILE A O 1
ATOM 589 N N . ASP A 1 81 ? 32.741 -12.946 -6.716 1.00 43.45 81 ASP A N 1
ATOM 590 C CA . ASP A 1 81 ? 31.373 -13.475 -6.605 1.00 42.31 81 ASP A CA 1
ATOM 591 C C . ASP A 1 81 ? 31.402 -14.906 -6.090 1.00 45.61 81 ASP A C 1
ATOM 592 O O . ASP A 1 81 ? 32.374 -15.619 -6.339 1.00 39.00 81 ASP A O 1
ATOM 597 N N . SER A 1 82 ? 30.299 -15.343 -5.474 1.00 43.04 82 SER A N 1
ATOM 598 C CA . SER A 1 82 ? 30.169 -16.706 -4.926 1.00 42.88 82 SER A CA 1
ATOM 599 C C . SER A 1 82 ? 30.297 -17.765 -6.009 1.00 44.44 82 SER A C 1
ATOM 600 O O . SER A 1 82 ? 30.532 -18.934 -5.735 1.00 49.32 82 SER A O 1
ATOM 603 N N . ASP A 1 83 ? 30.063 -17.368 -7.243 1.00 45.95 83 ASP A N 1
ATOM 604 C CA . ASP A 1 83 ? 30.226 -18.266 -8.367 1.00 47.58 83 ASP A CA 1
ATOM 605 C C . ASP A 1 83 ? 31.445 -17.883 -9.267 1.00 54.78 83 ASP A C 1
ATOM 606 O O . ASP A 1 83 ? 31.452 -18.178 -10.461 1.00 60.30 83 ASP A O 1
ATOM 611 N N . TYR A 1 84 ? 32.431 -17.169 -8.709 1.00 51.83 84 TYR A N 1
ATOM 612 C CA . TYR A 1 84 ? 33.682 -16.853 -9.430 1.00 51.84 84 TYR A CA 1
ATOM 613 C C . TYR A 1 84 ? 34.379 -18.166 -9.660 1.00 51.37 84 TYR A C 1
ATOM 614 O O . TYR A 1 84 ? 34.374 -19.018 -8.781 1.00 52.07 84 TYR A O 1
ATOM 623 N N . ARG A 1 85 ? 34.984 -18.317 -10.836 1.00 57.39 85 ARG A N 1
ATOM 624 C CA . ARG A 1 85 ? 35.666 -19.552 -11.240 1.00 52.95 85 ARG A CA 1
ATOM 625 C C . ARG A 1 85 ? 37.198 -19.482 -11.204 1.00 53.75 85 ARG A C 1
ATOM 626 O O . ARG A 1 85 ? 37.794 -18.507 -11.682 1.00 57.27 85 ARG A O 1
ATOM 634 N N . GLY A 1 86 ? 37.854 -20.479 -10.630 1.00 43.47 86 GLY A N 1
ATOM 635 C CA . GLY A 1 86 ? 39.296 -20.487 -10.763 1.00 45.05 86 GLY A CA 1
ATOM 636 C C . GLY A 1 86 ? 40.200 -19.624 -9.917 1.00 44.40 86 GLY A C 1
ATOM 637 O O . GLY A 1 86 ? 39.885 -19.262 -8.780 1.00 40.82 86 GLY A O 1
ATOM 638 N N . ASN A 1 87 ? 41.379 -19.362 -10.478 1.00 46.34 87 ASN A N 1
ATOM 639 C CA . ASN A 1 87 ? 42.420 -18.650 -9.770 1.00 41.16 87 ASN A CA 1
ATOM 640 C C . ASN A 1 87 ? 41.971 -17.248 -9.392 1.00 41.22 87 ASN A C 1
ATOM 641 O O . ASN A 1 87 ? 41.674 -16.432 -10.263 1.00 40.16 87 ASN A O 1
ATOM 646 N N . VAL A 1 88 ? 42.140 -16.934 -8.107 1.00 39.45 88 VAL A N 1
ATOM 647 C CA . VAL A 1 88 ? 41.773 -15.642 -7.544 1.00 37.96 88 VAL A CA 1
ATOM 648 C C . VAL A 1 88 ? 42.905 -14.683 -7.749 1.00 40.26 88 VAL A C 1
ATOM 649 O O . VAL A 1 88 ? 44.020 -14.903 -7.252 1.00 42.34 88 VAL A O 1
ATOM 653 N N . GLY A 1 89 ? 42.610 -13.612 -8.478 1.00 41.83 89 GLY A N 1
ATOM 654 C CA . GLY A 1 89 ? 43.609 -12.640 -8.862 1.00 47.41 89 GLY A CA 1
ATOM 655 C C . GLY A 1 89 ? 43.434 -11.311 -8.166 1.00 47.16 89 GLY A C 1
ATOM 656 O O . GLY A 1 89 ? 42.304 -10.844 -7.955 1.00 42.98 89 GLY A O 1
ATOM 657 N N . VAL A 1 90 ? 44.571 -10.718 -7.793 1.00 45.44 90 VAL A N 1
ATOM 658 C CA . VAL A 1 90 ? 44.581 -9.403 -7.182 1.00 41.30 90 VAL A CA 1
ATOM 659 C C . VAL A 1 90 ? 45.017 -8.407 -8.249 1.00 44.99 90 VAL A C 1
ATOM 660 O O . VAL A 1 90 ? 46.138 -8.519 -8.775 1.00 49.10 90 VAL A O 1
ATOM 664 N N . VAL A 1 91 ? 44.155 -7.451 -8.579 1.00 41.24 91 VAL A N 1
ATOM 665 C CA . VAL A 1 91 ? 44.501 -6.390 -9.515 1.00 39.95 91 VAL A CA 1
ATOM 666 C C . VAL A 1 91 ? 45.161 -5.220 -8.773 1.00 48.30 91 VAL A C 1
ATOM 667 O O . VAL A 1 91 ? 44.488 -4.498 -8.032 1.00 42.47 91 VAL A O 1
ATOM 671 N N . LEU A 1 92 ? 46.465 -5.009 -9.012 1.00 42.01 92 LEU A N 1
ATOM 672 C CA . LEU A 1 92 ? 47.194 -3.975 -8.301 1.00 45.33 92 LEU A CA 1
ATOM 673 C C . LEU A 1 92 ? 47.306 -2.702 -9.131 1.00 42.15 92 LEU A C 1
ATOM 674 O O . LEU A 1 92 ? 47.524 -2.737 -10.330 1.00 43.60 92 LEU A O 1
ATOM 679 N N . PHE A 1 93 ? 47.195 -1.582 -8.457 1.00 48.54 93 PHE A N 1
ATOM 680 C CA . PHE A 1 93 ? 47.307 -0.285 -9.060 1.00 45.90 93 PHE A CA 1
ATOM 681 C C . PHE A 1 93 ? 48.454 0.387 -8.381 1.00 46.61 93 PHE A C 1
ATOM 682 O O . PHE A 1 93 ? 48.527 0.395 -7.198 1.00 46.43 93 PHE A O 1
ATOM 690 N N . ASN A 1 94 ? 49.355 0.953 -9.149 1.00 49.17 94 ASN A N 1
ATOM 691 C CA . ASN A 1 94 ? 50.487 1.696 -8.599 1.00 49.53 94 ASN A CA 1
ATOM 692 C C . ASN A 1 94 ? 50.433 3.138 -9.104 1.00 51.78 94 ASN A C 1
ATOM 693 O O . ASN A 1 94 ? 50.710 3.384 -10.265 1.00 55.03 94 ASN A O 1
ATOM 698 N N . HIS A 1 95 ? 50.058 4.080 -8.236 1.00 49.43 95 HIS A N 1
ATOM 699 C CA . HIS A 1 95 ? 49.899 5.478 -8.639 1.00 50.28 95 HIS A CA 1
ATOM 700 C C . HIS A 1 95 ? 51.179 6.306 -8.411 1.00 51.15 95 HIS A C 1
ATOM 701 O O . HIS A 1 95 ? 51.162 7.523 -8.544 1.00 50.08 95 HIS A O 1
ATOM 708 N N . SER A 1 96 ? 52.267 5.641 -8.030 1.00 51.96 96 SER A N 1
ATOM 709 C CA . SER A 1 96 ? 53.541 6.316 -7.741 1.00 55.65 96 SER A CA 1
ATOM 710 C C . SER A 1 96 ? 54.382 6.416 -9.014 1.00 59.45 96 SER A C 1
ATOM 711 O O . SER A 1 96 ? 54.023 5.822 -10.034 1.00 60.32 96 SER A O 1
ATOM 714 N N . ASP A 1 97 ? 55.514 7.122 -8.941 1.00 61.24 97 ASP A N 1
ATOM 715 C CA . ASP A 1 97 ? 56.450 7.214 -10.074 1.00 63.74 97 ASP A CA 1
ATOM 716 C C . ASP A 1 97 ? 57.544 6.164 -9.911 1.00 65.17 97 ASP A C 1
ATOM 717 O O . ASP A 1 97 ? 58.609 6.269 -10.517 1.00 63.64 97 ASP A O 1
ATOM 722 N N . VAL A 1 98 ? 57.286 5.153 -9.100 1.00 60.15 98 VAL A N 1
ATOM 723 C CA . VAL A 1 98 ? 58.252 4.111 -8.793 1.00 63.52 98 VAL A CA 1
ATOM 724 C C . VAL A 1 98 ? 57.706 2.677 -8.931 1.00 64.73 98 VAL A C 1
ATOM 725 O O . VAL A 1 98 ? 56.688 2.359 -8.354 1.00 64.26 98 VAL A O 1
ATOM 729 N N . ASP A 1 99 ? 58.381 1.813 -9.680 1.00 60.64 99 ASP A N 1
ATOM 730 C CA . ASP A 1 99 ? 57.888 0.449 -9.858 1.00 60.26 99 ASP A CA 1
ATOM 731 C C . ASP A 1 99 ? 57.766 -0.252 -8.519 1.00 61.37 99 ASP A C 1
ATOM 732 O O . ASP A 1 99 ? 58.535 0.012 -7.591 1.00 62.75 99 ASP A O 1
ATOM 737 N N . PHE A 1 100 ? 56.791 -1.147 -8.417 1.00 54.70 100 PHE A N 1
ATOM 738 C CA . PHE A 1 100 ? 56.621 -1.896 -7.188 1.00 52.52 100 PHE A CA 1
ATOM 739 C C . PHE A 1 100 ? 56.900 -3.377 -7.445 1.00 51.02 100 PHE A C 1
ATOM 740 O O . PHE A 1 100 ? 56.178 -4.025 -8.204 1.00 52.37 100 PHE A O 1
ATOM 748 N N . LYS A 1 101 ? 57.987 -3.896 -6.873 1.00 54.45 101 LYS A N 1
ATOM 749 C CA . LYS A 1 101 ? 58.346 -5.288 -7.126 1.00 55.39 101 LYS A CA 1
ATOM 750 C C . LYS A 1 101 ? 57.482 -6.214 -6.281 1.00 50.66 101 LYS A C 1
ATOM 751 O O . LYS A 1 101 ? 57.250 -5.968 -5.090 1.00 46.69 101 LYS A O 1
ATOM 757 N N . VAL A 1 102 ? 57.036 -7.308 -6.882 1.00 45.54 102 VAL A N 1
ATOM 758 C CA . VAL A 1 102 ? 56.302 -8.273 -6.098 1.00 47.68 102 VAL A CA 1
ATOM 759 C C . VAL A 1 102 ? 57.004 -9.606 -6.229 1.00 45.12 102 VAL A C 1
ATOM 760 O O . VAL A 1 102 ? 57.185 -10.120 -7.329 1.00 45.62 102 VAL A O 1
ATOM 764 N N . ALA A 1 103 ? 57.442 -10.135 -5.094 1.00 40.27 103 ALA A N 1
ATOM 765 C CA . ALA A 1 103 ? 58.066 -11.433 -5.069 1.00 45.35 103 ALA A CA 1
ATOM 766 C C . ALA A 1 103 ? 57.058 -12.499 -4.711 1.00 45.55 103 ALA A C 1
ATOM 767 O O . ALA A 1 103 ? 56.078 -12.228 -4.017 1.00 42.89 103 ALA A O 1
ATOM 769 N N . VAL A 1 104 ? 57.326 -13.712 -5.167 1.00 38.87 104 VAL A N 1
ATOM 770 C CA . VAL A 1 104 ? 56.566 -14.859 -4.757 1.00 44.10 104 VAL A CA 1
ATOM 771 C C . VAL A 1 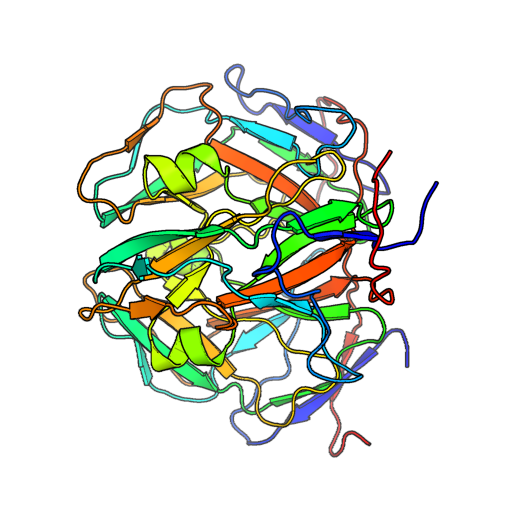104 ? 56.493 -14.879 -3.239 1.00 48.68 104 VAL A C 1
ATOM 772 O O . VAL A 1 104 ? 57.518 -14.867 -2.560 1.00 50.21 104 VAL A O 1
ATOM 776 N N . GLY A 1 105 ? 55.273 -14.897 -2.710 1.00 46.78 105 GLY A N 1
ATOM 777 C CA . GLY A 1 105 ? 55.086 -14.969 -1.280 1.00 43.64 105 GLY A CA 1
ATOM 778 C C . GLY A 1 105 ? 54.814 -13.646 -0.609 1.00 42.53 105 GLY A C 1
ATOM 779 O O . GLY A 1 105 ? 54.481 -13.640 0.575 1.00 45.06 105 GLY A O 1
ATOM 780 N N . ASP A 1 106 ? 54.937 -12.538 -1.341 1.00 37.94 106 ASP A N 1
ATOM 781 C CA . ASP A 1 106 ? 54.606 -11.232 -0.784 1.00 41.95 106 ASP A CA 1
ATOM 782 C C . ASP A 1 106 ? 53.096 -11.076 -0.548 1.00 45.33 106 ASP A C 1
ATOM 783 O O . ASP A 1 106 ? 52.293 -11.374 -1.441 1.00 41.24 106 ASP A O 1
ATOM 788 N N . ARG A 1 107 ? 52.732 -10.577 0.631 1.00 44.36 107 ARG A N 1
ATOM 789 C CA . ARG A 1 107 ? 51.351 -10.181 0.902 1.00 45.71 107 ARG A CA 1
ATOM 790 C C . ARG A 1 107 ? 50.997 -8.952 0.063 1.00 43.91 107 ARG A C 1
ATOM 791 O O . ARG A 1 107 ? 51.630 -7.908 0.200 1.00 44.17 107 ARG A O 1
ATOM 799 N N . VAL A 1 108 ? 49.997 -9.070 -0.810 1.00 41.94 108 VAL A N 1
ATOM 800 C CA . VAL A 1 108 ? 49.656 -7.954 -1.705 1.00 40.24 108 VAL A CA 1
ATOM 801 C C . VAL A 1 108 ? 48.246 -7.379 -1.509 1.00 40.44 108 VAL A C 1
ATOM 802 O O . VAL A 1 108 ? 47.889 -6.364 -2.108 1.00 42.02 108 VAL A O 1
ATOM 806 N N . ALA A 1 109 ? 47.457 -8.019 -0.656 1.00 43.39 109 ALA A N 1
ATOM 807 C CA . ALA A 1 109 ? 46.097 -7.564 -0.374 1.00 37.96 109 ALA A CA 1
ATOM 808 C C . ALA A 1 109 ? 45.558 -8.314 0.824 1.00 41.76 109 ALA A C 1
ATOM 809 O O . ALA A 1 109 ? 46.266 -9.129 1.422 1.00 42.36 109 ALA A O 1
ATOM 811 N N . GLN A 1 110 ? 44.309 -8.033 1.187 1.00 37.24 110 GLN A N 1
ATOM 812 C CA . GLN A 1 110 ? 43.611 -8.831 2.187 1.00 37.81 110 GLN A CA 1
ATOM 813 C C . GLN A 1 110 ? 42.199 -9.139 1.706 1.00 36.01 110 GLN A C 1
ATOM 814 O O . GLN A 1 110 ? 41.544 -8.320 1.079 1.00 33.69 110 GLN A O 1
ATOM 820 N N . LEU A 1 111 ? 41.802 -10.374 1.938 1.00 35.01 111 LEU A N 1
ATOM 821 C CA . LEU A 1 111 ? 40.528 -10.881 1.544 1.00 36.07 111 LEU A CA 1
ATOM 822 C C . LEU A 1 111 ? 39.528 -10.648 2.687 1.00 34.83 111 LEU A C 1
ATOM 823 O O . LEU A 1 111 ? 39.749 -11.059 3.823 1.00 35.83 111 LEU A O 1
ATOM 828 N N . ILE A 1 112 ? 38.423 -10.011 2.381 1.00 34.32 112 ILE A N 1
ATOM 829 C CA . ILE A 1 112 ? 37.402 -9.788 3.407 1.00 33.85 112 ILE A CA 1
ATOM 830 C C . ILE A 1 112 ? 36.083 -10.390 2.948 1.00 33.03 112 ILE A C 1
ATOM 831 O O . ILE A 1 112 ? 35.628 -10.095 1.856 1.00 34.60 112 ILE A O 1
ATOM 836 N N . PHE A 1 113 ? 35.476 -11.226 3.780 1.00 32.37 113 PHE A N 1
ATOM 837 C CA . PHE A 1 113 ? 34.164 -11.770 3.476 1.00 34.67 113 PHE A CA 1
ATOM 838 C C . PHE A 1 113 ? 33.028 -10.806 3.914 1.00 35.97 113 PHE A C 1
ATOM 839 O O . PHE A 1 113 ? 32.600 -10.784 5.072 1.00 35.56 113 PHE A O 1
ATOM 847 N N . GLU A 1 114 ? 32.630 -9.966 2.974 1.00 30.70 114 GLU A N 1
ATOM 848 C CA . GLU A 1 114 ? 31.608 -8.957 3.186 1.00 33.69 114 GLU A CA 1
ATOM 849 C C . GLU A 1 114 ? 30.217 -9.580 3.202 1.00 37.52 114 GLU A C 1
ATOM 850 O O . GLU A 1 114 ? 29.827 -10.224 2.231 1.00 35.31 114 GLU A O 1
ATOM 856 N N . ARG A 1 115 ? 29.461 -9.373 4.255 1.00 31.47 115 ARG A N 1
ATOM 857 C CA . ARG A 1 115 ? 28.123 -9.876 4.287 1.00 35.68 115 ARG A CA 1
ATOM 858 C C . ARG A 1 115 ? 27.274 -8.967 3.411 1.00 37.92 115 ARG A C 1
ATOM 859 O O . ARG A 1 115 ? 27.373 -7.789 3.470 1.00 30.76 115 ARG A O 1
ATOM 867 N N . ILE A 1 116 ? 26.447 -9.559 2.583 1.00 34.69 116 ILE A N 1
ATOM 868 C CA . ILE A 1 116 ? 25.608 -8.809 1.659 1.00 38.05 116 ILE A CA 1
ATOM 869 C C . ILE A 1 116 ? 24.228 -9.451 1.583 1.00 36.36 116 ILE A C 1
ATOM 870 O O . ILE A 1 116 ? 24.010 -10.524 2.130 1.00 38.44 116 ILE A O 1
ATOM 875 N N . VAL A 1 117 ? 23.302 -8.798 0.893 1.00 38.98 117 VAL A N 1
ATOM 876 C CA . VAL A 1 117 ? 22.010 -9.425 0.618 1.00 40.92 117 VAL A CA 1
ATOM 877 C C . VAL A 1 117 ? 21.780 -9.321 -0.869 1.00 37.85 117 VAL A C 1
ATOM 878 O O . VAL A 1 117 ? 22.287 -8.413 -1.512 1.00 34.55 117 VAL A O 1
ATOM 882 N N . THR A 1 118 ? 21.006 -10.248 -1.413 1.00 37.93 118 THR A N 1
ATOM 883 C CA . THR A 1 118 ? 20.755 -10.255 -2.839 1.00 42.49 118 THR A CA 1
ATOM 884 C C . THR A 1 118 ? 19.266 -10.379 -3.199 1.00 42.50 118 THR A C 1
ATOM 885 O O . THR A 1 118 ? 18.843 -11.398 -3.723 1.00 43.03 118 THR A O 1
ATOM 889 N N . PRO A 1 119 ? 18.461 -9.357 -2.884 1.00 43.21 119 PRO A N 1
ATOM 890 C CA . PRO A 1 119 ? 17.019 -9.404 -3.219 1.00 42.15 119 PRO A CA 1
ATOM 891 C C . PRO A 1 119 ? 16.711 -9.322 -4.729 1.00 43.41 119 PRO A C 1
ATOM 892 O O . PRO A 1 119 ? 17.552 -8.866 -5.519 1.00 38.10 119 PRO A O 1
ATOM 896 N N . GLU A 1 120 ? 15.516 -9.742 -5.136 1.00 44.86 120 GLU A N 1
ATOM 897 C CA . GLU A 1 120 ? 15.125 -9.538 -6.535 1.00 44.35 120 GLU A CA 1
ATOM 898 C C . GLU A 1 120 ? 14.536 -8.147 -6.701 1.00 42.50 120 GLU A C 1
ATOM 899 O O . GLU A 1 120 ? 13.598 -7.756 -5.989 1.00 43.86 120 GLU A O 1
ATOM 905 N N . PRO A 1 121 ? 15.100 -7.392 -7.655 1.00 40.00 121 PRO A N 1
ATOM 906 C CA . PRO A 1 121 ? 14.735 -5.991 -7.829 1.00 39.74 121 PRO A CA 1
ATOM 907 C C . PRO A 1 121 ? 13.281 -5.888 -8.225 1.00 43.54 121 PRO A C 1
ATOM 908 O O . PRO A 1 121 ? 12.819 -6.665 -9.047 1.00 40.91 121 PRO A O 1
ATOM 912 N N . LEU A 1 122 ? 12.561 -4.956 -7.628 1.00 43.24 122 LEU A N 1
ATOM 913 C CA . LEU A 1 122 ? 11.184 -4.759 -8.010 1.00 38.98 122 LEU A CA 1
ATOM 914 C C . LEU A 1 122 ? 11.102 -3.392 -8.667 1.00 40.25 122 LEU A C 1
ATOM 915 O O . LEU A 1 122 ? 11.365 -2.361 -8.026 1.00 36.81 122 LEU A O 1
ATOM 920 N N . GLU A 1 123 ? 10.780 -3.379 -9.961 1.00 38.34 123 GLU A N 1
ATOM 921 C CA . GLU A 1 123 ? 10.584 -2.106 -10.641 1.00 41.75 123 GLU A CA 1
ATOM 922 C C . GLU A 1 123 ? 9.235 -1.531 -10.196 1.00 45.20 123 GLU A C 1
ATOM 923 O O . GLU A 1 123 ? 8.219 -2.250 -10.181 1.00 42.20 123 GLU A O 1
ATOM 929 N N . VAL A 1 124 ? 9.240 -0.254 -9.812 1.00 43.71 124 VAL A N 1
ATOM 930 C CA . VAL A 1 124 ? 8.030 0.472 -9.368 1.00 42.63 124 VAL A CA 1
ATOM 931 C C . VAL A 1 124 ? 7.833 1.847 -10.064 1.00 47.59 124 VAL A C 1
ATOM 932 O O . VAL A 1 124 ? 8.745 2.362 -10.723 1.00 51.89 124 VAL A O 1
ATOM 936 N N . ASP A 1 125 ? 6.654 2.443 -9.877 1.00 45.31 125 ASP A N 1
ATOM 937 C CA . ASP A 1 125 ? 6.335 3.806 -10.328 1.00 51.32 125 ASP A CA 1
ATOM 938 C C . ASP A 1 125 ? 6.698 4.874 -9.328 1.00 51.47 125 ASP A C 1
ATOM 939 O O . ASP A 1 125 ? 7.016 6.007 -9.704 1.00 51.16 125 ASP A O 1
ATOM 944 N N . GLU A 1 126 ? 6.588 4.526 -8.051 1.00 51.88 126 GLU A N 1
ATOM 945 C CA . GLU A 1 126 ? 6.850 5.484 -6.988 1.00 60.23 126 GLU A CA 1
ATOM 946 C C . GLU A 1 126 ? 7.543 4.856 -5.768 1.00 56.44 126 GLU A C 1
ATOM 947 O O . GLU A 1 126 ? 7.224 3.742 -5.367 1.00 59.78 126 GLU A O 1
ATOM 953 N N . ILE A 1 127 ? 8.532 5.561 -5.224 1.00 59.43 127 ILE A N 1
ATOM 954 C CA . ILE A 1 127 ? 9.155 5.219 -3.938 1.00 63.01 127 ILE A CA 1
ATOM 955 C C . ILE A 1 127 ? 8.778 6.157 -2.776 1.00 64.25 127 ILE A C 1
ATOM 956 O O . ILE A 1 127 ? 8.764 7.376 -2.949 1.00 61.94 127 ILE A O 1
ATOM 961 N N . ASP A 1 128 ? 8.479 5.595 -1.603 1.00 65.14 128 ASP A N 1
ATOM 962 C CA . ASP A 1 128 ? 8.011 6.395 -0.467 1.00 69.72 128 ASP A CA 1
ATOM 963 C C . ASP A 1 128 ? 8.984 6.388 0.711 1.00 68.70 128 ASP A C 1
ATOM 964 O O . ASP A 1 128 ? 9.148 7.405 1.395 1.00 71.85 128 ASP A O 1
ATOM 969 N N . GLY B 1 1 ? 10.657 -3.103 8.415 1.00 60.79 1 GLY B N 1
ATOM 970 C CA . GLY B 1 1 ? 10.674 -1.983 7.493 1.00 50.15 1 GLY B CA 1
ATOM 971 C C . GLY B 1 1 ? 10.546 -2.539 6.087 1.00 52.31 1 GLY B C 1
ATOM 972 O O . GLY B 1 1 ? 9.416 -2.751 5.577 1.00 49.49 1 GLY B O 1
ATOM 973 N N . SER B 1 2 ? 11.686 -2.753 5.431 1.00 42.80 2 SER B N 1
ATOM 974 C CA . SER B 1 2 ? 11.627 -3.305 4.092 1.00 42.44 2 SER B CA 1
ATOM 975 C C . SER B 1 2 ? 12.874 -4.097 3.723 1.00 42.70 2 SER B C 1
ATOM 976 O O . SER B 1 2 ? 13.979 -3.562 3.834 1.00 43.38 2 SER B O 1
ATOM 979 N N . HIS B 1 3 ? 12.771 -5.409 3.626 1.00 41.66 3 HIS B N 1
ATOM 980 C CA . HIS B 1 3 ? 13.876 -6.183 3.074 1.00 40.28 3 HIS B CA 1
ATOM 981 C C . HIS B 1 3 ? 13.995 -6.160 1.533 1.00 40.56 3 HIS B C 1
ATOM 982 O O . HIS B 1 3 ? 14.606 -7.061 0.953 1.00 37.33 3 HIS B O 1
ATOM 989 N N . MET B 1 4 ? 13.392 -5.175 0.880 1.00 38.15 4 MET B N 1
ATOM 990 C CA . MET B 1 4 ? 13.300 -5.165 -0.586 1.00 38.57 4 MET B CA 1
ATOM 991 C C . MET B 1 4 ? 14.165 -4.135 -1.291 1.00 40.16 4 MET B C 1
ATOM 992 O O . MET B 1 4 ? 14.525 -3.092 -0.748 1.00 38.21 4 MET B O 1
ATOM 997 N N . PHE B 1 5 ? 14.432 -4.427 -2.554 1.00 39.81 5 PHE B N 1
ATOM 998 C CA . PHE B 1 5 ? 15.166 -3.520 -3.396 1.00 38.48 5 PHE B CA 1
ATOM 999 C C . PHE B 1 5 ? 14.161 -3.046 -4.434 1.00 39.58 5 PHE B C 1
ATOM 1000 O O . PHE B 1 5 ? 13.794 -3.797 -5.321 1.00 36.81 5 PHE B O 1
ATOM 1008 N N . LYS B 1 6 ? 13.732 -1.790 -4.315 1.00 38.68 6 LYS B N 1
ATOM 1009 C CA . LYS B 1 6 ? 12.784 -1.221 -5.278 1.00 41.03 6 LYS B CA 1
ATOM 1010 C C . LYS B 1 6 ? 13.503 -0.257 -6.225 1.00 42.84 6 LYS B C 1
ATOM 1011 O O . LYS B 1 6 ? 14.507 0.378 -5.858 1.00 40.59 6 LYS B O 1
ATOM 1017 N N . VAL B 1 7 ? 13.033 -0.216 -7.470 1.00 44.20 7 VAL B N 1
ATOM 1018 C CA . VAL B 1 7 ? 13.711 0.550 -8.519 1.00 38.37 7 VAL B CA 1
ATOM 1019 C C . VAL B 1 7 ? 12.698 1.341 -9.364 1.00 41.87 7 VAL B C 1
ATOM 1020 O O . VAL B 1 7 ? 11.775 0.752 -9.947 1.00 42.55 7 VAL B O 1
ATOM 1024 N N . LYS B 1 8 ? 12.908 2.653 -9.483 1.00 45.23 8 LYS B N 1
ATOM 1025 C CA . LYS B 1 8 ? 12.072 3.513 -10.323 1.00 43.01 8 LYS B CA 1
ATOM 1026 C C . LYS B 1 8 ? 12.905 4.075 -11.471 1.00 48.45 8 LYS B C 1
ATOM 1027 O O . LYS B 1 8 ? 13.899 4.765 -11.242 1.00 42.55 8 LYS B O 1
ATOM 1033 N N . LYS B 1 9 ? 12.517 3.777 -12.712 1.00 47.33 9 LYS B N 1
ATOM 1034 C CA . LYS B 1 9 ? 13.186 4.395 -13.861 1.00 45.05 9 LYS B CA 1
ATOM 1035 C C . LYS B 1 9 ? 12.850 5.871 -13.918 1.00 42.22 9 LYS B C 1
ATOM 1036 O O . LYS B 1 9 ? 11.707 6.270 -13.732 1.00 43.47 9 LYS B O 1
ATOM 1042 N N . LEU B 1 10 ? 13.863 6.679 -14.181 1.00 46.76 10 LEU B N 1
ATOM 1043 C CA . LEU B 1 10 ? 13.716 8.124 -14.288 1.00 47.61 10 LEU B CA 1
ATOM 1044 C C . LEU B 1 10 ? 13.661 8.591 -15.753 1.00 44.78 10 LEU B C 1
ATOM 1045 O O . LEU B 1 10 ? 13.481 9.760 -16.037 1.00 41.87 10 LEU B O 1
ATOM 1050 N N . SER B 1 11 ? 13.955 7.682 -16.668 1.00 48.09 11 SER B N 1
ATOM 1051 C CA . SER B 1 11 ? 13.810 7.934 -18.092 1.00 45.91 11 SER B CA 1
ATOM 1052 C C . SER B 1 11 ? 13.589 6.596 -18.773 1.00 44.90 11 SER B C 1
ATOM 1053 O O . SER B 1 11 ? 13.718 5.544 -18.143 1.00 43.87 11 SER B O 1
ATOM 1056 N N . ASP B 1 12 ? 13.275 6.635 -20.063 1.00 48.58 12 ASP B N 1
ATOM 1057 C CA . ASP B 1 12 ? 13.131 5.417 -20.843 1.00 45.71 12 ASP B CA 1
ATOM 1058 C C . ASP B 1 12 ? 14.506 4.755 -21.059 1.00 46.73 12 ASP B C 1
ATOM 1059 O O . ASP B 1 12 ? 14.561 3.568 -21.381 1.00 47.53 12 ASP B O 1
ATOM 1064 N N . LYS B 1 13 ? 15.599 5.516 -20.893 1.00 42.73 13 LYS B N 1
ATOM 1065 C CA . LYS B 1 13 ? 16.949 4.996 -21.179 1.00 49.38 13 LYS B CA 1
ATOM 1066 C C . LYS B 1 13 ? 17.503 4.169 -20.029 1.00 44.15 13 LYS B C 1
ATOM 1067 O O . LYS B 1 13 ? 18.468 3.438 -20.207 1.00 42.40 13 LYS B O 1
ATOM 1073 N N . ALA B 1 14 ? 16.871 4.277 -18.863 1.00 45.87 14 ALA B N 1
ATOM 1074 C CA . ALA B 1 14 ? 17.302 3.540 -17.679 1.00 43.39 14 ALA B CA 1
ATOM 1075 C C . ALA B 1 14 ? 17.107 2.038 -17.864 1.00 43.94 14 ALA B C 1
ATOM 1076 O O . ALA B 1 14 ? 16.138 1.601 -18.492 1.00 47.76 14 ALA B O 1
ATOM 1078 N N . ILE B 1 15 ? 18.016 1.256 -17.295 1.00 48.47 15 ILE B N 1
ATOM 1079 C CA . ILE B 1 15 ? 17.911 -0.205 -17.260 1.00 44.76 15 ILE B CA 1
ATOM 1080 C C . ILE B 1 15 ? 17.871 -0.688 -15.815 1.00 43.14 15 ILE B C 1
ATOM 1081 O O . ILE B 1 15 ? 18.666 -0.245 -14.990 1.00 37.73 15 ILE B O 1
ATOM 1086 N N . ILE B 1 16 ? 16.901 -1.546 -15.508 1.00 42.97 16 ILE B N 1
ATOM 1087 C CA . ILE B 1 16 ? 16.765 -2.122 -14.174 1.00 44.00 16 ILE B CA 1
ATOM 1088 C C . ILE B 1 16 ? 17.971 -2.988 -13.839 1.00 40.87 16 ILE B C 1
ATOM 1089 O O . ILE B 1 16 ? 18.263 -3.920 -14.565 1.00 41.05 16 ILE B O 1
ATOM 1094 N N . PRO B 1 17 ? 18.674 -2.693 -12.735 1.00 48.51 17 PRO B N 1
ATOM 1095 C CA . PRO B 1 17 ? 19.895 -3.475 -12.431 1.00 42.32 17 PRO B CA 1
ATOM 1096 C C . PRO B 1 17 ? 19.584 -4.939 -12.163 1.00 40.23 17 PRO B C 1
ATOM 1097 O O . PRO B 1 17 ? 18.624 -5.219 -11.490 1.00 43.35 17 PRO B O 1
ATOM 1101 N N . GLN B 1 18 ? 20.341 -5.864 -12.736 1.00 44.69 18 GLN B N 1
ATOM 1102 C CA . GLN B 1 18 ? 20.104 -7.273 -12.478 1.00 43.42 18 GLN B CA 1
ATOM 1103 C C . GLN B 1 18 ? 21.446 -7.952 -12.270 1.00 44.26 18 GLN B C 1
ATOM 1104 O O . GLN B 1 18 ? 22.464 -7.530 -12.841 1.00 44.84 18 GLN B O 1
ATOM 1110 N N . ARG B 1 19 ? 21.449 -9.031 -11.496 1.00 42.26 19 ARG B N 1
ATOM 1111 C CA . ARG B 1 19 ? 22.679 -9.778 -11.288 1.00 44.70 19 ARG B CA 1
ATOM 1112 C C . ARG B 1 19 ? 23.047 -10.549 -12.535 1.00 47.74 19 ARG B C 1
ATOM 1113 O O . ARG B 1 19 ? 22.192 -11.146 -13.175 1.00 43.51 19 ARG B O 1
ATOM 1121 N N . GLY B 1 20 ? 24.326 -10.508 -12.888 1.00 46.73 20 GLY B N 1
ATOM 1122 C CA . GLY B 1 20 ? 24.795 -11.203 -14.068 1.00 47.77 20 GLY B CA 1
ATOM 1123 C C . GLY B 1 20 ? 24.608 -12.707 -13.974 1.00 48.37 20 GLY B C 1
ATOM 1124 O O . GLY B 1 20 ? 24.447 -13.380 -14.980 1.00 53.57 20 GLY B O 1
ATOM 1125 N N . SER B 1 21 ? 24.567 -13.249 -12.765 1.00 48.89 21 SER B N 1
ATOM 1126 C CA . SER B 1 21 ? 24.395 -14.689 -12.630 1.00 49.40 21 SER B CA 1
ATOM 1127 C C . SER B 1 21 ? 23.799 -15.001 -11.274 1.00 51.17 21 SER B C 1
ATOM 1128 O O . SER B 1 21 ? 23.740 -14.141 -10.399 1.00 49.55 21 SER B O 1
ATOM 1131 N N . LYS B 1 22 ? 23.402 -16.252 -11.103 1.00 46.76 22 LYS B N 1
ATOM 1132 C CA . LYS B 1 22 ? 22.744 -16.699 -9.895 1.00 49.07 22 LYS B CA 1
ATOM 1133 C C . LYS B 1 22 ? 23.608 -16.501 -8.666 1.00 52.85 22 LYS B C 1
ATOM 1134 O O . LYS B 1 22 ? 23.088 -16.265 -7.575 1.00 54.61 22 LYS B O 1
ATOM 1140 N N . GLY B 1 23 ? 24.924 -16.585 -8.837 1.00 44.72 23 GLY B N 1
ATOM 1141 C CA . GLY B 1 23 ? 25.822 -16.467 -7.708 1.00 46.82 23 GLY B CA 1
ATOM 1142 C C . GLY B 1 23 ? 26.506 -15.124 -7.583 1.00 45.65 23 GLY B C 1
ATOM 1143 O O . GLY B 1 23 ? 27.362 -14.931 -6.705 1.00 42.98 23 GLY B O 1
ATOM 1144 N N . ALA B 1 24 ? 26.120 -14.194 -8.448 1.00 43.65 24 ALA B N 1
ATOM 1145 C CA . ALA B 1 24 ? 26.729 -12.873 -8.496 1.00 44.64 24 ALA B CA 1
ATOM 1146 C C . ALA B 1 24 ? 26.438 -12.033 -7.252 1.00 44.09 24 ALA B C 1
ATOM 1147 O O . ALA B 1 24 ? 25.343 -12.074 -6.689 1.00 44.15 24 ALA B O 1
ATOM 1149 N N . ALA B 1 25 ? 27.442 -11.260 -6.850 1.00 39.33 25 ALA B N 1
ATOM 1150 C CA . ALA B 1 25 ? 27.358 -10.337 -5.722 1.00 41.16 25 ALA B CA 1
ATOM 1151 C C . ALA B 1 25 ? 26.643 -9.041 -6.087 1.00 43.92 25 ALA B C 1
ATOM 1152 O O . ALA B 1 25 ? 25.930 -8.454 -5.276 1.00 37.78 25 ALA B O 1
ATOM 1154 N N . GLY B 1 26 ? 26.843 -8.594 -7.318 1.00 42.31 26 GLY B N 1
ATOM 1155 C CA . GLY B 1 26 ? 26.428 -7.267 -7.679 1.00 42.27 26 GLY B CA 1
ATOM 1156 C C . GLY B 1 26 ? 25.377 -7.225 -8.770 1.00 40.50 26 GLY B C 1
ATOM 1157 O O . GLY B 1 26 ? 25.155 -8.200 -9.486 1.00 38.31 26 GLY B O 1
ATOM 1158 N N . TYR B 1 27 ? 24.710 -6.082 -8.847 1.00 36.14 27 TYR B N 1
ATOM 1159 C CA . TYR B 1 27 ? 23.695 -5.827 -9.860 1.00 43.80 27 TYR B CA 1
ATOM 1160 C C . TYR B 1 27 ? 24.289 -4.928 -10.904 1.00 41.60 27 TYR B C 1
ATOM 1161 O O . TYR B 1 27 ? 24.741 -3.858 -10.546 1.00 39.66 27 TYR B O 1
ATOM 1170 N N . ASP B 1 28 ? 24.263 -5.325 -12.172 1.00 43.90 28 ASP B N 1
ATOM 1171 C CA . ASP B 1 28 ? 24.876 -4.511 -13.228 1.00 44.18 28 ASP B CA 1
ATOM 1172 C C . ASP B 1 28 ? 24.236 -3.153 -13.261 1.00 41.39 28 ASP B C 1
ATOM 1173 O O . ASP B 1 28 ? 23.015 -3.052 -13.309 1.00 40.38 28 ASP B O 1
ATOM 1178 N N . LEU B 1 29 ? 25.062 -2.108 -13.244 1.00 40.70 29 LEU B N 1
ATOM 1179 C CA . LEU B 1 29 ? 24.567 -0.744 -13.414 1.00 47.07 29 LEU B CA 1
ATOM 1180 C C . LEU B 1 29 ? 24.977 -0.250 -14.804 1.00 49.19 29 LEU B C 1
ATOM 1181 O O . LEU B 1 29 ? 26.167 -0.284 -15.175 1.00 43.40 29 LEU B O 1
ATOM 1186 N N . SER B 1 30 ? 23.999 0.198 -15.583 1.00 45.96 30 SER B N 1
ATOM 1187 C CA . SER B 1 30 ? 24.302 0.659 -16.938 1.00 47.16 30 SER B CA 1
ATOM 1188 C C . SER B 1 30 ? 24.134 2.158 -16.996 1.00 49.21 30 SER B C 1
ATOM 1189 O O . SER B 1 30 ? 23.285 2.731 -16.321 1.00 45.48 30 SER B O 1
ATOM 1192 N N . SER B 1 31 ? 24.993 2.794 -17.774 1.00 47.05 31 SER B N 1
ATOM 1193 C CA . SER B 1 31 ? 24.880 4.220 -18.010 1.00 50.28 31 SER B CA 1
ATOM 1194 C C . SER B 1 31 ? 23.651 4.521 -18.861 1.00 50.83 31 SER B C 1
ATOM 1195 O O . SER B 1 31 ? 23.340 3.780 -19.790 1.00 52.81 31 SER B O 1
ATOM 1198 N N . ALA B 1 32 ? 22.963 5.603 -18.527 1.00 51.29 32 ALA B N 1
ATOM 1199 C CA . ALA B 1 32 ? 21.797 6.068 -19.276 1.00 52.68 32 ALA B CA 1
ATOM 1200 C C . ALA B 1 32 ? 22.160 7.261 -20.157 1.00 55.71 32 ALA B C 1
ATOM 1201 O O . ALA B 1 32 ? 21.288 7.953 -20.672 1.00 54.40 32 ALA B O 1
ATOM 1203 N N . HIS B 1 33 ? 23.456 7.536 -20.260 1.00 55.31 33 HIS B N 1
ATOM 1204 C CA . HIS B 1 33 ? 23.928 8.707 -20.964 1.00 56.88 33 HIS B CA 1
ATOM 1205 C C . HIS B 1 33 ? 25.213 8.424 -21.743 1.00 61.67 33 HIS B C 1
ATOM 1206 O O . HIS B 1 33 ? 26.050 7.612 -21.325 1.00 58.06 33 HIS B O 1
ATOM 1213 N N . GLU B 1 34 ? 25.337 9.075 -22.896 1.00 58.70 34 GLU B N 1
ATOM 1214 C CA . GLU B 1 34 ? 26.569 9.063 -23.682 1.00 62.67 34 GLU B CA 1
ATOM 1215 C C . GLU B 1 34 ? 27.603 9.964 -23.021 1.00 60.30 34 GLU B C 1
ATOM 1216 O O . GLU B 1 34 ? 27.279 11.112 -22.685 1.00 54.66 34 GLU B O 1
ATOM 1222 N N . LEU B 1 35 ? 28.838 9.478 -22.858 1.00 60.52 35 LEU B N 1
ATOM 1223 C CA . LEU B 1 35 ? 29.901 10.334 -22.319 1.00 63.15 35 LEU B CA 1
ATOM 1224 C C . LEU B 1 35 ? 31.319 9.805 -22.583 1.00 61.08 35 LEU B C 1
ATOM 1225 O O . LEU B 1 35 ? 31.509 8.689 -23.067 1.00 61.17 35 LEU B O 1
ATOM 1230 N N . VAL B 1 36 ? 32.328 10.598 -22.255 1.00 59.24 36 VAL B N 1
ATOM 1231 C CA . VAL B 1 36 ? 33.671 10.039 -22.268 1.00 62.22 36 VAL B CA 1
ATOM 1232 C C . VAL B 1 36 ? 34.385 10.324 -20.960 1.00 58.01 36 VAL B C 1
ATOM 1233 O O . VAL B 1 36 ? 34.366 11.443 -20.450 1.00 57.02 36 VAL B O 1
ATOM 1237 N N . VAL B 1 37 ? 35.032 9.298 -20.429 1.00 55.54 37 VAL B N 1
ATOM 1238 C CA . VAL B 1 37 ? 35.898 9.512 -19.294 1.00 62.20 37 VAL B CA 1
ATOM 1239 C C . VAL B 1 37 ? 37.295 9.796 -19.842 1.00 61.77 37 VAL B C 1
ATOM 1240 O O . VAL B 1 37 ? 37.952 8.912 -20.415 1.00 59.23 37 VAL B O 1
ATOM 1244 N N . PRO B 1 38 ? 37.730 11.059 -19.691 1.00 60.11 38 PRO B N 1
ATOM 1245 C CA . PRO B 1 38 ? 39.011 11.527 -20.223 1.00 63.57 38 PRO B CA 1
ATOM 1246 C C . PRO B 1 38 ? 40.169 10.714 -19.670 1.00 61.58 38 PRO B C 1
ATO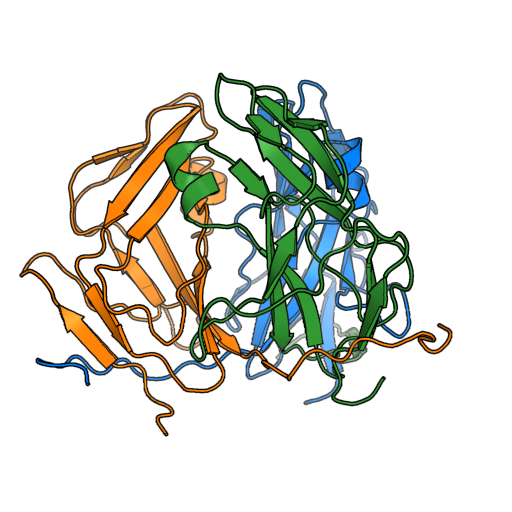M 1247 O O . PRO B 1 38 ? 40.168 10.363 -18.485 1.00 59.05 38 PRO B O 1
ATOM 1251 N N . ALA B 1 39 ? 41.145 10.424 -20.521 1.00 61.50 39 ALA B N 1
ATOM 1252 C CA . ALA B 1 39 ? 42.384 9.821 -20.081 1.00 59.35 39 ALA B CA 1
ATOM 1253 C C . ALA B 1 39 ? 42.878 10.573 -18.841 1.00 60.94 39 ALA B C 1
ATOM 1254 O O . ALA B 1 39 ? 42.718 11.795 -18.750 1.00 56.62 39 ALA B O 1
ATOM 1256 N N . HIS B 1 40 ? 43.331 9.833 -17.843 1.00 56.72 40 HIS B N 1
ATOM 1257 C CA . HIS B 1 40 ? 43.758 10.381 -16.573 1.00 55.16 40 HIS B CA 1
ATOM 1258 C C . HIS B 1 40 ? 42.707 11.253 -15.895 1.00 55.56 40 HIS B C 1
ATOM 1259 O O . HIS B 1 40 ? 43.036 12.127 -15.138 1.00 52.53 40 HIS B O 1
ATOM 1266 N N . GLY B 1 41 ? 41.438 11.003 -16.164 1.00 55.48 41 GLY B N 1
ATOM 1267 C CA . GLY B 1 41 ? 40.349 11.820 -15.655 1.00 53.23 41 GLY B CA 1
ATOM 1268 C C . GLY B 1 41 ? 39.125 11.064 -15.161 1.00 52.37 41 GLY B C 1
ATOM 1269 O O . GLY B 1 41 ? 39.114 9.832 -15.071 1.00 50.89 41 GLY B O 1
ATOM 1270 N N . LYS B 1 42 ? 38.069 11.819 -14.875 1.00 53.19 42 LYS B N 1
ATOM 1271 C CA . LYS B 1 42 ? 36.875 11.271 -14.264 1.00 54.90 42 LYS B CA 1
ATOM 1272 C C . LYS B 1 42 ? 35.604 11.794 -14.933 1.00 55.68 42 LYS B C 1
ATOM 1273 O O . LYS B 1 42 ? 35.617 12.884 -15.501 1.00 60.47 42 LYS B O 1
ATOM 1279 N N . ALA B 1 43 ? 34.527 11.008 -14.883 1.00 53.30 43 ALA B N 1
ATOM 1280 C CA . ALA B 1 43 ? 33.209 11.431 -15.387 1.00 55.19 43 ALA B CA 1
ATOM 1281 C C . ALA B 1 43 ? 32.037 10.880 -14.535 1.00 51.64 43 ALA B C 1
ATOM 1282 O O . ALA B 1 43 ? 32.178 9.873 -13.847 1.00 53.31 43 ALA B O 1
ATOM 1284 N N . LEU B 1 44 ? 30.885 11.536 -14.600 1.00 51.31 44 LEU B N 1
ATOM 1285 C CA . LEU B 1 44 ? 29.666 11.042 -13.947 1.00 54.98 44 LEU B CA 1
ATOM 1286 C C . LEU B 1 44 ? 28.804 10.293 -14.940 1.00 54.87 44 LEU B C 1
ATOM 1287 O O . LEU B 1 44 ? 28.357 10.873 -15.923 1.00 53.37 44 LEU B O 1
ATOM 1292 N N . ALA B 1 45 ? 28.576 9.007 -14.693 1.00 49.88 45 ALA B N 1
ATOM 1293 C CA . ALA B 1 45 ? 27.663 8.246 -15.527 1.00 48.80 45 ALA B CA 1
ATOM 1294 C C . ALA B 1 45 ? 26.328 7.986 -14.793 1.00 50.01 45 ALA B C 1
ATOM 1295 O O . ALA B 1 45 ? 26.189 7.000 -14.051 1.00 46.34 45 ALA B O 1
ATOM 1297 N N . MET B 1 46 ? 25.330 8.838 -15.042 1.00 48.81 46 MET B N 1
ATOM 1298 C CA . MET B 1 46 ? 24.049 8.717 -14.343 1.00 48.67 46 MET B CA 1
ATOM 1299 C C . MET B 1 46 ? 23.283 7.510 -14.839 1.00 48.60 46 MET B C 1
ATOM 1300 O O . MET B 1 46 ? 23.276 7.197 -16.038 1.00 50.78 46 MET B O 1
ATOM 1305 N N . THR B 1 47 ? 22.657 6.813 -13.901 1.00 46.40 47 THR B N 1
ATOM 1306 C CA . THR B 1 47 ? 21.934 5.590 -14.232 1.00 48.11 47 THR B CA 1
ATOM 1307 C C . THR B 1 47 ? 20.484 5.853 -14.612 1.00 45.20 47 THR B C 1
ATOM 1308 O O . THR B 1 47 ? 19.802 4.962 -15.122 1.00 48.49 47 THR B O 1
ATOM 1312 N N . ASP B 1 48 ? 20.028 7.066 -14.335 1.00 47.01 48 ASP B N 1
ATOM 1313 C CA . ASP B 1 48 ? 18.616 7.424 -14.434 1.00 46.16 48 ASP B CA 1
ATOM 1314 C C . ASP B 1 48 ? 17.757 6.466 -13.644 1.00 46.72 48 ASP B C 1
ATOM 1315 O O . ASP B 1 48 ? 16.662 6.100 -14.078 1.00 47.18 48 ASP B O 1
ATOM 1320 N N . LEU B 1 49 ? 18.233 6.105 -12.455 1.00 48.55 49 LEU B N 1
ATOM 1321 C CA . LEU B 1 49 ? 17.478 5.240 -11.548 1.00 43.60 49 LEU B CA 1
ATOM 1322 C C . LEU B 1 49 ? 17.318 5.897 -10.193 1.00 45.60 49 LEU B C 1
ATOM 1323 O O . LEU B 1 49 ? 18.266 6.496 -9.657 1.00 43.65 49 LEU B O 1
ATOM 1328 N N . GLN B 1 50 ? 16.107 5.801 -9.646 1.00 43.51 50 GLN B N 1
ATOM 1329 C CA . GLN B 1 50 ? 15.928 6.082 -8.242 1.00 46.41 50 GLN B CA 1
ATOM 1330 C C . GLN B 1 50 ? 15.665 4.739 -7.572 1.00 44.64 50 GLN B C 1
ATOM 1331 O O . GLN B 1 50 ? 14.904 3.905 -8.090 1.00 40.56 50 GLN B O 1
ATOM 1337 N N . ILE B 1 51 ? 16.319 4.521 -6.433 1.00 42.76 51 ILE B N 1
ATOM 1338 C CA . ILE B 1 51 ? 16.224 3.235 -5.741 1.00 40.22 51 ILE B CA 1
ATOM 1339 C C . ILE B 1 51 ? 15.868 3.394 -4.262 1.00 39.27 51 ILE B C 1
ATOM 1340 O O . ILE B 1 51 ? 16.103 4.436 -3.655 1.00 42.02 51 ILE B O 1
ATOM 1345 N N . ALA B 1 52 ? 15.202 2.376 -3.742 1.00 36.85 52 ALA B N 1
ATOM 1346 C CA . ALA B 1 52 ? 15.013 2.130 -2.313 1.00 39.43 52 ALA B CA 1
ATOM 1347 C C . ALA B 1 52 ? 15.702 0.817 -1.957 1.00 33.46 52 ALA B C 1
ATOM 1348 O O . ALA B 1 52 ? 15.531 -0.188 -2.639 1.00 35.49 52 ALA B O 1
ATOM 1350 N N . ILE B 1 53 ? 16.501 0.817 -0.909 1.00 38.14 53 ILE B N 1
ATOM 1351 C CA . ILE B 1 53 ? 17.331 -0.345 -0.579 1.00 35.70 53 ILE B CA 1
ATOM 1352 C C . ILE B 1 53 ? 16.912 -1.085 0.687 1.00 39.44 53 ILE B C 1
ATOM 1353 O O . ILE B 1 53 ? 16.148 -0.565 1.501 1.00 33.44 53 ILE B O 1
ATOM 1358 N N . PRO B 1 54 ? 17.318 -2.361 0.815 1.00 40.12 54 PRO B N 1
ATOM 1359 C CA . PRO B 1 54 ? 16.922 -3.099 2.021 1.00 36.59 54 PRO B CA 1
ATOM 1360 C C . PRO B 1 54 ? 17.462 -2.445 3.292 1.00 37.39 54 PRO B C 1
ATOM 1361 O O . PRO B 1 54 ? 18.550 -1.869 3.258 1.00 39.88 54 PRO B O 1
ATOM 1365 N N . ASP B 1 55 ? 16.702 -2.546 4.373 1.00 35.87 55 ASP B N 1
ATOM 1366 C CA . ASP B 1 55 ? 17.059 -2.078 5.713 1.00 37.19 55 ASP B CA 1
ATOM 1367 C C . ASP B 1 55 ? 18.358 -2.740 6.168 1.00 36.30 55 ASP B C 1
ATOM 1368 O O . ASP B 1 55 ? 18.546 -3.890 5.871 1.00 36.45 55 ASP B O 1
ATOM 1373 N N . GLY B 1 56 ? 19.226 -2.051 6.910 1.00 34.94 56 GLY B N 1
ATOM 1374 C CA . GLY B 1 56 ? 20.478 -2.658 7.356 1.00 31.51 56 GLY B CA 1
ATOM 1375 C C . GLY B 1 56 ? 21.550 -2.709 6.270 1.00 36.15 56 GLY B C 1
ATOM 1376 O O . GLY B 1 56 ? 22.563 -3.386 6.409 1.00 32.59 56 GLY B O 1
ATOM 1377 N N . THR B 1 57 ? 21.348 -1.980 5.171 1.00 36.04 57 THR B N 1
ATOM 1378 C CA . THR B 1 57 ? 22.347 -1.970 4.098 1.00 35.54 57 THR B CA 1
ATOM 1379 C C . THR B 1 57 ? 22.606 -0.563 3.553 1.00 39.00 57 THR B C 1
ATOM 1380 O O . THR B 1 57 ? 21.815 0.371 3.782 1.00 31.76 57 THR B O 1
ATOM 1384 N N . TYR B 1 58 ? 23.698 -0.428 2.797 1.00 34.38 58 TYR B N 1
ATOM 1385 C CA . TYR B 1 58 ? 23.804 0.687 1.861 1.00 35.21 58 TYR B CA 1
ATOM 1386 C C . TYR B 1 58 ? 24.130 0.077 0.529 1.00 36.16 58 TYR B C 1
ATOM 1387 O O . TYR B 1 58 ? 24.433 -1.121 0.469 1.00 36.67 58 TYR B O 1
ATOM 1396 N N . GLY B 1 59 ? 23.982 0.862 -0.539 1.00 33.27 59 GLY B N 1
ATOM 1397 C CA . GLY B 1 59 ? 24.340 0.430 -1.874 1.00 30.93 59 GLY B CA 1
ATOM 1398 C C . GLY B 1 59 ? 25.743 0.868 -2.230 1.00 36.58 59 GLY B C 1
ATOM 1399 O O . GLY B 1 59 ? 26.046 2.063 -2.233 1.00 34.89 59 GLY B O 1
ATOM 1400 N N . ARG B 1 60 ? 26.617 -0.090 -2.491 1.00 38.84 60 ARG B N 1
ATOM 1401 C CA . ARG B 1 60 ? 27.967 0.260 -2.896 1.00 37.59 60 ARG B CA 1
ATOM 1402 C C . ARG B 1 60 ? 28.155 0.132 -4.404 1.00 35.34 60 ARG B C 1
ATOM 1403 O O . ARG B 1 60 ? 27.868 -0.906 -4.986 1.00 36.84 60 ARG B O 1
ATOM 1411 N N . ILE B 1 61 ? 28.633 1.202 -5.019 1.00 37.14 61 ILE B N 1
ATOM 1412 C CA . ILE B 1 61 ? 28.934 1.184 -6.423 1.00 36.02 61 ILE B CA 1
ATOM 1413 C C . ILE B 1 61 ? 30.285 0.557 -6.563 1.00 40.32 61 ILE B C 1
ATOM 1414 O O . ILE B 1 61 ? 31.302 1.163 -6.196 1.00 41.37 61 ILE B O 1
ATOM 1419 N N . ALA B 1 62 ? 30.322 -0.671 -7.053 1.00 40.55 62 ALA B N 1
ATOM 1420 C CA . ALA B 1 62 ? 31.593 -1.384 -7.068 1.00 41.16 62 ALA B CA 1
ATOM 1421 C C . ALA B 1 62 ? 32.055 -1.565 -8.512 1.00 45.15 62 ALA B C 1
ATOM 1422 O O . ALA B 1 62 ? 31.235 -1.674 -9.428 1.00 38.92 62 ALA B O 1
ATOM 1424 N N . PRO B 1 63 ? 33.374 -1.644 -8.714 1.00 41.25 63 PRO B N 1
ATOM 1425 C CA . PRO B 1 63 ? 33.901 -1.737 -10.085 1.00 41.48 63 PRO B CA 1
ATOM 1426 C C . PRO B 1 63 ? 33.705 -3.094 -10.750 1.00 44.18 63 PRO B C 1
ATOM 1427 O O . PRO B 1 63 ? 33.755 -4.145 -10.106 1.00 42.39 63 PRO B O 1
ATOM 1431 N N . ARG B 1 64 ? 33.480 -3.062 -12.057 1.00 44.16 64 ARG B N 1
ATOM 1432 C CA . ARG B 1 64 ? 33.507 -4.276 -12.857 1.00 50.01 64 ARG B CA 1
ATOM 1433 C C . ARG B 1 64 ? 34.954 -4.703 -13.086 1.00 50.97 64 ARG B C 1
ATOM 1434 O O . ARG B 1 64 ? 35.842 -3.862 -13.267 1.00 48.12 64 ARG B O 1
ATOM 1442 N N . SER B 1 65 ? 35.187 -6.006 -13.071 1.00 52.71 65 SER B N 1
ATOM 1443 C CA . SER B 1 65 ? 36.540 -6.537 -13.134 1.00 55.91 65 SER B CA 1
ATOM 1444 C C . SER B 1 65 ? 37.193 -6.391 -14.510 1.00 57.68 65 SER B C 1
ATOM 1445 O O . SER B 1 65 ? 38.377 -6.085 -14.600 1.00 55.04 65 SER B O 1
ATOM 1448 N N . GLY B 1 66 ? 36.422 -6.588 -15.572 1.00 61.89 66 GLY B N 1
ATOM 1449 C CA . GLY B 1 66 ? 36.927 -6.412 -16.922 1.00 57.66 66 GLY B CA 1
ATOM 1450 C C . GLY B 1 66 ? 37.429 -5.008 -17.174 1.00 57.04 66 GLY B C 1
ATOM 1451 O O . GLY B 1 66 ? 38.586 -4.810 -17.527 1.00 55.80 66 GLY B O 1
ATOM 1452 N N . LEU B 1 67 ? 36.572 -4.028 -16.921 1.00 55.09 67 LEU B N 1
ATOM 1453 C CA . LEU B 1 67 ? 36.914 -2.632 -17.126 1.00 52.10 67 LEU B CA 1
ATOM 1454 C C . LEU B 1 67 ? 38.163 -2.256 -16.330 1.00 53.57 67 LEU B C 1
ATOM 1455 O O . LEU B 1 67 ? 38.988 -1.455 -16.787 1.00 51.52 67 LEU B O 1
ATOM 1460 N N . ALA B 1 68 ? 38.292 -2.839 -15.138 1.00 51.41 68 ALA B N 1
ATOM 1461 C CA . ALA B 1 68 ? 39.409 -2.537 -14.240 1.00 48.54 68 ALA B CA 1
ATOM 1462 C C . ALA B 1 68 ? 40.748 -2.983 -14.822 1.00 54.96 68 ALA B C 1
ATOM 1463 O O . ALA B 1 68 ? 41.734 -2.235 -14.799 1.00 51.07 68 ALA B O 1
ATOM 1465 N N . TRP B 1 69 ? 40.801 -4.225 -15.301 1.00 54.41 69 TRP B N 1
ATOM 1466 C CA . TRP B 1 69 ? 42.055 -4.755 -15.801 1.00 56.05 69 TRP B CA 1
ATOM 1467 C C . TRP B 1 69 ? 42.319 -4.304 -17.230 1.00 56.52 69 TRP B C 1
ATOM 1468 O O . TRP B 1 69 ? 43.462 -4.007 -17.593 1.00 55.80 69 TRP B O 1
ATOM 1479 N N . LYS B 1 70 ? 41.259 -4.276 -18.031 1.00 54.87 70 LYS B N 1
ATOM 1480 C CA . LYS B 1 70 ? 41.347 -3.928 -19.444 1.00 57.99 70 LYS B CA 1
ATOM 1481 C C . LYS B 1 70 ? 41.519 -2.430 -19.680 1.00 58.40 70 LYS B C 1
ATOM 1482 O O . LYS B 1 70 ? 42.327 -2.023 -20.508 1.00 59.50 70 LYS B O 1
ATOM 1488 N N . ASN B 1 71 ? 40.816 -1.602 -18.915 1.00 54.73 71 ASN B N 1
ATOM 1489 C CA . ASN B 1 71 ? 40.744 -0.179 -19.244 1.00 51.40 71 ASN B CA 1
ATOM 1490 C C . ASN B 1 71 ? 41.268 0.737 -18.147 1.00 48.43 71 ASN B C 1
ATOM 1491 O O . ASN B 1 71 ? 41.252 1.969 -18.294 1.00 49.21 71 ASN B O 1
ATOM 1496 N N . PHE B 1 72 ? 41.753 0.129 -17.066 1.00 50.14 72 PHE B N 1
ATOM 1497 C CA . PHE B 1 72 ? 42.270 0.868 -15.919 1.00 51.80 72 PHE B CA 1
ATOM 1498 C C . PHE B 1 72 ? 41.148 1.774 -15.385 1.00 43.93 72 PHE B C 1
ATOM 1499 O O . PHE B 1 72 ? 41.380 2.930 -15.041 1.00 46.59 72 PHE B O 1
ATOM 1507 N N . ILE B 1 73 ? 39.921 1.253 -15.361 1.00 51.29 73 ILE B N 1
ATOM 1508 C CA . ILE B 1 73 ? 38.774 2.027 -14.851 1.00 50.19 73 ILE B CA 1
ATOM 1509 C C . ILE B 1 73 ? 38.423 1.638 -13.415 1.00 42.33 73 ILE B C 1
ATOM 1510 O O . ILE B 1 73 ? 38.399 0.477 -13.065 1.00 45.84 73 ILE B O 1
ATOM 1515 N N . ASP B 1 74 ? 38.149 2.624 -12.582 1.00 46.88 74 ASP B N 1
ATOM 1516 C CA . ASP B 1 74 ? 37.741 2.352 -11.223 1.00 44.15 74 ASP B CA 1
ATOM 1517 C C . ASP B 1 74 ? 36.546 3.230 -10.899 1.00 43.87 74 ASP B C 1
ATOM 1518 O O . ASP B 1 74 ? 36.290 4.219 -11.588 1.00 43.83 74 ASP B O 1
ATOM 1523 N N . CYS B 1 75 ? 35.812 2.861 -9.855 1.00 44.00 75 CYS B N 1
ATOM 1524 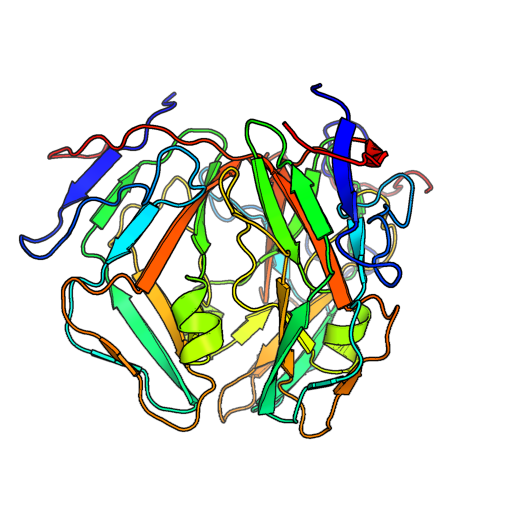C CA . CYS B 1 75 ? 34.679 3.653 -9.390 1.00 44.78 75 CYS B CA 1
ATOM 1525 C C . CYS B 1 75 ? 35.086 4.486 -8.213 1.00 41.38 75 CYS B C 1
ATOM 1526 O O . CYS B 1 75 ? 35.588 3.951 -7.217 1.00 43.72 75 CYS B O 1
ATOM 1529 N N . GLY B 1 76 ? 34.859 5.790 -8.310 1.00 37.56 76 GLY B N 1
ATOM 1530 C CA . GLY B 1 76 ? 35.100 6.662 -7.181 1.00 41.09 76 GLY B CA 1
ATOM 1531 C C . GLY B 1 76 ? 33.852 6.782 -6.327 1.00 42.15 76 GLY B C 1
ATOM 1532 O O . GLY B 1 76 ? 32.804 6.241 -6.693 1.00 43.96 76 GLY B O 1
ATOM 1533 N N . ALA B 1 77 ? 33.971 7.491 -5.200 1.00 42.11 77 ALA B N 1
ATOM 1534 C CA . ALA B 1 77 ? 32.855 7.698 -4.281 1.00 42.74 77 ALA B CA 1
ATOM 1535 C C . ALA B 1 77 ? 32.163 6.356 -4.003 1.00 42.25 77 ALA B C 1
ATOM 1536 O O . ALA B 1 77 ? 32.770 5.458 -3.424 1.00 37.48 77 ALA B O 1
ATOM 1538 N N . GLY B 1 78 ? 30.893 6.224 -4.380 1.00 39.07 78 GLY B N 1
ATOM 1539 C CA . GLY B 1 78 ? 30.277 4.905 -4.385 1.00 38.25 78 GLY B CA 1
ATOM 1540 C C . GLY B 1 78 ? 29.354 4.496 -3.246 1.00 41.93 78 GLY B C 1
ATOM 1541 O O . GLY B 1 78 ? 28.817 3.358 -3.251 1.00 37.40 78 GLY B O 1
ATOM 1542 N N . VAL B 1 79 ? 29.134 5.395 -2.286 1.00 40.07 79 VAL B N 1
ATOM 1543 C CA . VAL B 1 79 ? 28.281 5.055 -1.144 1.00 37.15 79 VAL B CA 1
ATOM 1544 C C . VAL B 1 79 ? 26.853 5.549 -1.375 1.00 42.29 79 VAL B C 1
ATOM 1545 O O . VAL B 1 79 ? 26.610 6.753 -1.318 1.00 39.71 79 VAL B O 1
ATOM 1549 N N . ILE B 1 80 ? 25.914 4.638 -1.634 1.00 40.58 80 ILE B N 1
ATOM 1550 C CA . ILE B 1 80 ? 24.518 5.036 -1.786 1.00 40.32 80 ILE B CA 1
ATOM 1551 C C . ILE B 1 80 ? 23.740 4.794 -0.488 1.00 41.50 80 ILE B C 1
ATOM 1552 O O . ILE B 1 80 ? 23.448 3.652 -0.132 1.00 40.96 80 ILE B O 1
ATOM 1557 N N . ASP B 1 81 ? 23.476 5.871 0.241 1.00 42.32 81 ASP B N 1
ATOM 1558 C CA . ASP B 1 81 ? 22.729 5.831 1.506 1.00 45.31 81 ASP B CA 1
ATOM 1559 C C . ASP B 1 81 ? 21.272 5.395 1.379 1.00 38.53 81 ASP B C 1
ATOM 1560 O O . ASP B 1 81 ? 20.701 5.519 0.315 1.00 40.01 81 ASP B O 1
ATOM 1565 N N . SER B 1 82 ? 20.698 4.924 2.490 1.00 42.20 82 SER B N 1
ATOM 1566 C CA . SER B 1 82 ? 19.286 4.492 2.622 1.00 43.95 82 SER B CA 1
ATOM 1567 C C . SER B 1 82 ? 18.284 5.549 2.251 1.00 46.84 82 SER B C 1
ATOM 1568 O O . SER B 1 82 ? 17.169 5.253 1.791 1.00 48.98 82 SER B O 1
ATOM 1571 N N . ASP B 1 83 ? 18.678 6.799 2.442 1.00 39.89 83 ASP B N 1
ATOM 1572 C CA . ASP B 1 83 ? 17.753 7.889 2.189 1.00 44.99 83 ASP B CA 1
ATOM 1573 C C . ASP B 1 83 ? 18.085 8.667 0.923 1.00 46.42 83 ASP B C 1
ATOM 1574 O O . ASP B 1 83 ? 17.475 9.692 0.655 1.00 53.40 83 ASP B O 1
ATOM 1579 N N . TYR B 1 84 ? 19.027 8.177 0.125 1.00 46.13 84 TYR B N 1
ATOM 1580 C CA . TYR B 1 84 ? 19.277 8.803 -1.171 1.00 45.46 84 TYR B CA 1
ATOM 1581 C C . TYR B 1 84 ? 18.130 8.527 -2.116 1.00 49.99 84 TYR B C 1
ATOM 1582 O O . TYR B 1 84 ? 17.873 7.363 -2.435 1.00 48.06 84 TYR B O 1
ATOM 1591 N N . ARG B 1 85 ? 17.421 9.584 -2.523 1.00 54.43 85 ARG B N 1
ATOM 1592 C CA . ARG B 1 85 ? 16.287 9.463 -3.457 1.00 52.25 85 ARG B CA 1
ATOM 1593 C C . ARG B 1 85 ? 16.518 10.142 -4.809 1.00 51.50 85 ARG B C 1
ATOM 1594 O O . ARG B 1 85 ? 15.583 10.339 -5.582 1.00 54.59 85 ARG B O 1
ATOM 1602 N N . GLY B 1 86 ? 17.774 10.463 -5.101 1.00 50.66 86 GLY B N 1
ATOM 1603 C CA . GLY B 1 86 ? 18.128 11.061 -6.370 1.00 47.35 86 GLY B CA 1
ATOM 1604 C C . GLY B 1 86 ? 18.508 10.060 -7.434 1.00 44.39 86 GLY B C 1
ATOM 1605 O O . GLY B 1 86 ? 18.404 8.845 -7.267 1.00 46.15 86 GLY B O 1
ATOM 1606 N N . ASN B 1 87 ? 18.959 10.597 -8.551 1.00 46.51 87 ASN B N 1
ATOM 1607 C CA . ASN B 1 87 ? 19.425 9.801 -9.664 1.00 48.73 87 ASN B CA 1
ATOM 1608 C C . ASN B 1 87 ? 20.757 9.136 -9.272 1.00 47.03 87 ASN B C 1
ATOM 1609 O O . ASN B 1 87 ? 21.712 9.818 -8.936 1.00 49.10 87 ASN B O 1
ATOM 1614 N N . VAL B 1 88 ? 20.841 7.817 -9.336 1.00 46.00 88 VAL B N 1
ATOM 1615 C CA . VAL B 1 88 ? 22.056 7.137 -8.898 1.00 45.05 88 VAL B CA 1
ATOM 1616 C C . VAL B 1 88 ? 23.185 7.326 -9.906 1.00 49.00 88 VAL B C 1
ATOM 1617 O O . VAL B 1 88 ? 23.059 6.948 -11.072 1.00 48.60 88 VAL B O 1
ATOM 1621 N N . GLY B 1 89 ? 24.278 7.936 -9.450 1.00 44.69 89 GLY B N 1
ATOM 1622 C CA . GLY B 1 89 ? 25.399 8.249 -10.315 1.00 48.15 89 GLY B CA 1
ATOM 1623 C C . GLY B 1 89 ? 26.654 7.436 -10.037 1.00 46.71 89 GLY B C 1
ATOM 1624 O O . GLY B 1 89 ? 27.027 7.176 -8.899 1.00 45.18 89 GLY B O 1
ATOM 1625 N N . VAL B 1 90 ? 27.293 7.014 -11.117 1.00 47.58 90 VAL B N 1
ATOM 1626 C CA . VAL B 1 90 ? 28.505 6.247 -11.046 1.00 47.63 90 VAL B CA 1
ATOM 1627 C C . VAL B 1 90 ? 29.630 7.233 -11.292 1.00 50.19 90 VAL B C 1
ATOM 1628 O O . VAL B 1 90 ? 29.662 7.879 -12.344 1.00 52.07 90 VAL B O 1
ATOM 1632 N N . VAL B 1 91 ? 30.552 7.335 -10.364 1.00 42.27 91 VAL B N 1
ATOM 1633 C CA . VAL B 1 91 ? 31.683 8.195 -10.549 1.00 42.84 91 VAL B CA 1
ATOM 1634 C C . VAL B 1 91 ? 32.787 7.327 -11.131 1.00 48.31 91 VAL B C 1
ATOM 1635 O O . VAL B 1 91 ? 33.299 6.461 -10.466 1.00 44.62 91 VAL B O 1
ATOM 1639 N N . LEU B 1 92 ? 33.138 7.559 -12.380 1.00 44.70 92 LEU B N 1
ATOM 1640 C CA . LEU B 1 92 ? 34.156 6.749 -13.026 1.00 48.38 92 LEU B CA 1
ATOM 1641 C C . LEU B 1 92 ? 35.543 7.426 -13.056 1.00 49.78 92 LEU B C 1
ATOM 1642 O O . LEU B 1 92 ? 35.677 8.601 -13.375 1.00 49.52 92 LEU B O 1
ATOM 1647 N N . PHE B 1 93 ? 36.567 6.665 -12.689 1.00 47.73 93 PHE B N 1
ATOM 1648 C CA . PHE B 1 93 ? 37.951 7.154 -12.701 1.00 46.57 93 PHE B CA 1
ATOM 1649 C C . PHE B 1 93 ? 38.677 6.439 -13.816 1.00 47.61 93 PHE B C 1
ATOM 1650 O O . PHE B 1 93 ? 38.596 5.212 -13.906 1.00 49.25 93 PHE B O 1
ATOM 1658 N N . ASN B 1 94 ? 39.400 7.183 -14.648 1.00 49.39 94 ASN B N 1
ATOM 1659 C CA . ASN B 1 94 ? 40.166 6.577 -15.743 1.00 50.44 94 ASN B CA 1
ATOM 1660 C C . ASN B 1 94 ? 41.650 6.876 -15.565 1.00 56.34 94 ASN B C 1
ATOM 1661 O O . ASN B 1 94 ? 42.078 8.005 -15.749 1.00 53.97 94 ASN B O 1
ATOM 1666 N N . HIS B 1 95 ? 42.418 5.862 -15.155 1.00 53.06 95 HIS B N 1
ATOM 1667 C CA . HIS B 1 95 ? 43.844 6.051 -14.876 1.00 55.50 95 HIS B CA 1
ATOM 1668 C C . HIS B 1 95 ? 44.708 5.684 -16.087 1.00 58.71 95 HIS B C 1
ATOM 1669 O O . HIS B 1 95 ? 45.943 5.640 -15.985 1.00 59.18 95 HIS B O 1
ATOM 1676 N N . SER B 1 96 ? 44.063 5.426 -17.223 1.00 54.28 96 SER B N 1
ATOM 1677 C CA . SER B 1 96 ? 44.787 5.052 -18.430 1.00 56.58 96 SER B CA 1
ATOM 1678 C C . SER B 1 96 ? 45.160 6.313 -19.204 1.00 60.39 96 SER B C 1
ATOM 1679 O O . SER B 1 96 ? 44.752 7.412 -18.835 1.00 60.37 96 SER B O 1
ATOM 1682 N N . ASP B 1 97 ? 45.950 6.141 -20.264 1.00 68.21 97 ASP B N 1
ATOM 1683 C CA . ASP B 1 97 ? 46.380 7.243 -21.139 1.00 68.10 97 ASP B CA 1
ATOM 1684 C C . ASP B 1 97 ? 45.440 7.432 -22.312 1.00 64.48 97 ASP B C 1
ATOM 1685 O O . ASP B 1 97 ? 45.682 8.273 -23.177 1.00 70.53 97 ASP B O 1
ATOM 1690 N N . VAL B 1 98 ? 44.369 6.652 -22.328 1.00 60.40 98 VAL B N 1
ATOM 1691 C CA . VAL B 1 98 ? 43.400 6.690 -23.416 1.00 66.33 98 VAL B CA 1
ATOM 1692 C C . VAL B 1 98 ? 42.004 6.919 -22.883 1.00 63.01 98 VAL B C 1
ATOM 1693 O O . VAL B 1 98 ? 41.650 6.421 -21.811 1.00 63.47 98 VAL B O 1
ATOM 1697 N N . ASP B 1 99 ? 41.221 7.693 -23.627 1.00 67.95 99 ASP B N 1
ATOM 1698 C CA . ASP B 1 99 ? 39.844 7.977 -23.243 1.00 64.09 99 ASP B CA 1
ATOM 1699 C C . ASP B 1 99 ? 39.024 6.697 -23.175 1.00 65.48 99 ASP B C 1
ATOM 1700 O O . ASP B 1 99 ? 39.348 5.715 -23.840 1.00 62.83 99 ASP B O 1
ATOM 1705 N N . PHE B 1 100 ? 37.998 6.696 -22.324 1.00 66.43 100 PHE B N 1
ATOM 1706 C CA . PHE B 1 100 ? 37.096 5.553 -22.195 1.00 62.17 100 PHE B CA 1
ATOM 1707 C C . PHE B 1 100 ? 35.685 5.924 -22.628 1.00 56.65 100 PHE B C 1
ATOM 1708 O O . PHE B 1 100 ? 35.047 6.730 -21.970 1.00 63.08 100 PHE B O 1
ATOM 1716 N N . LYS B 1 101 ? 35.215 5.372 -23.744 1.00 60.53 101 LYS B N 1
ATOM 1717 C CA . LYS B 1 101 ? 33.893 5.733 -24.295 1.00 64.24 101 LYS B CA 1
ATOM 1718 C C . LYS B 1 101 ? 32.736 5.053 -23.570 1.00 56.35 101 LYS B C 1
ATOM 1719 O O . LYS B 1 101 ? 32.792 3.864 -23.308 1.00 58.71 101 LYS B O 1
ATOM 1725 N N . VAL B 1 102 ? 31.677 5.790 -23.266 1.00 61.48 102 VAL B N 1
ATOM 1726 C CA . VAL B 1 102 ? 30.518 5.167 -22.627 1.00 61.42 102 VAL B CA 1
ATOM 1727 C C . VAL B 1 102 ? 29.227 5.412 -23.384 1.00 60.60 102 VAL B C 1
ATOM 1728 O O . VAL B 1 102 ? 28.698 6.531 -23.424 1.00 62.41 102 VAL B O 1
ATOM 1732 N N . ALA B 1 103 ? 28.685 4.337 -23.929 1.00 59.44 103 ALA B N 1
ATOM 1733 C CA . ALA B 1 103 ? 27.418 4.430 -24.625 1.00 61.70 103 ALA B CA 1
ATOM 1734 C C . ALA B 1 103 ? 26.286 4.089 -23.685 1.00 62.17 103 ALA B C 1
ATOM 1735 O O . ALA B 1 103 ? 26.478 3.335 -22.731 1.00 64.36 103 ALA B O 1
ATOM 1737 N N . VAL B 1 104 ? 25.114 4.652 -23.952 1.00 62.97 104 VAL B N 1
ATOM 1738 C CA . VAL B 1 104 ? 23.909 4.283 -23.229 1.00 59.68 104 VAL B CA 1
ATOM 1739 C C . VAL B 1 104 ? 23.809 2.762 -23.251 1.00 63.95 104 VAL B C 1
ATOM 1740 O O . VAL B 1 104 ? 24.061 2.130 -24.286 1.00 62.47 104 VAL B O 1
ATOM 1744 N N . GLY B 1 105 ? 23.577 2.170 -22.082 1.00 60.77 105 GLY B N 1
ATOM 1745 C CA . GLY B 1 105 ? 23.397 0.734 -21.984 1.00 58.00 105 GLY B CA 1
ATOM 1746 C C . GLY B 1 105 ? 24.648 -0.027 -21.599 1.00 57.79 105 GLY B C 1
ATOM 1747 O O . GLY B 1 105 ? 24.575 -1.218 -21.308 1.00 57.91 105 GLY B O 1
ATOM 1748 N N . ASP B 1 106 ? 25.795 0.651 -21.609 1.00 59.05 106 ASP B N 1
ATOM 1749 C CA . ASP B 1 106 ? 27.051 0.039 -21.168 1.00 57.93 106 ASP B CA 1
ATOM 1750 C C . ASP B 1 106 ? 27.033 -0.252 -19.678 1.00 52.79 106 ASP B C 1
ATOM 1751 O O . ASP B 1 106 ? 26.754 0.628 -18.886 1.00 53.51 106 ASP B O 1
ATOM 1756 N N . ARG B 1 107 ? 27.360 -1.472 -19.281 1.00 56.15 107 ARG B N 1
ATOM 1757 C CA . ARG B 1 107 ? 27.549 -1.735 -17.861 1.00 55.54 107 ARG B CA 1
ATOM 1758 C C . ARG B 1 107 ? 28.846 -1.037 -17.401 1.00 57.04 107 ARG B C 1
ATOM 1759 O O . ARG B 1 107 ? 29.931 -1.298 -17.938 1.00 57.73 107 ARG B O 1
ATOM 1767 N N . VAL B 1 108 ? 28.724 -0.132 -16.435 1.00 52.30 108 VAL B N 1
ATOM 1768 C CA . VAL B 1 108 ? 29.836 0.684 -15.977 1.00 48.72 108 VAL B CA 1
ATOM 1769 C C . VAL B 1 108 ? 30.204 0.390 -14.522 1.00 46.96 108 VAL B C 1
ATOM 1770 O O . VAL B 1 108 ? 31.215 0.867 -14.028 1.00 46.92 108 VAL B O 1
ATOM 1774 N N . ALA B 1 109 ? 29.361 -0.370 -13.832 1.00 49.50 109 ALA B N 1
ATOM 1775 C CA . ALA B 1 109 ? 29.619 -0.706 -12.437 1.00 46.02 109 ALA B CA 1
ATOM 1776 C C . ALA B 1 109 ? 28.676 -1.830 -11.973 1.00 42.80 109 ALA B C 1
ATOM 1777 O O . ALA B 1 109 ? 27.884 -2.337 -12.756 1.00 41.56 109 ALA B O 1
ATOM 1779 N N . GLN B 1 110 ? 28.805 -2.261 -10.721 1.00 44.06 110 GLN B N 1
ATOM 1780 C CA . GLN B 1 110 ? 27.849 -3.205 -10.139 1.00 39.68 110 GLN B CA 1
ATOM 1781 C C . GLN B 1 110 ? 27.458 -2.747 -8.751 1.00 39.34 110 GLN B C 1
ATOM 1782 O O . GLN B 1 110 ? 28.297 -2.375 -7.959 1.00 40.06 110 GLN B O 1
ATOM 1788 N N . LEU B 1 111 ? 26.166 -2.811 -8.466 1.00 42.72 111 LEU B N 1
ATOM 1789 C CA . LEU B 1 111 ? 25.621 -2.369 -7.196 1.00 38.29 111 LEU B CA 1
ATOM 1790 C C . LEU B 1 111 ? 25.618 -3.531 -6.222 1.00 38.07 111 LEU B C 1
ATOM 1791 O O . LEU B 1 111 ? 25.161 -4.613 -6.557 1.00 37.34 111 LEU B O 1
ATOM 1796 N N . ILE B 1 112 ? 26.164 -3.302 -5.034 1.00 35.54 112 ILE B N 1
ATOM 1797 C CA . ILE B 1 112 ? 26.217 -4.319 -4.007 1.00 33.79 112 ILE B CA 1
ATOM 1798 C C . ILE B 1 112 ? 25.556 -3.780 -2.750 1.00 34.33 112 ILE B C 1
ATOM 1799 O O . ILE B 1 112 ? 25.911 -2.704 -2.276 1.00 36.67 112 ILE B O 1
ATOM 1804 N N . PHE B 1 113 ? 24.617 -4.543 -2.213 1.00 34.63 113 PHE B N 1
ATOM 1805 C CA . PHE B 1 113 ? 23.926 -4.218 -0.962 1.00 35.40 113 PHE B CA 1
ATOM 1806 C C . PHE B 1 113 ? 24.739 -4.772 0.179 1.00 31.74 113 PHE B C 1
ATOM 1807 O O . PHE B 1 113 ? 24.653 -5.954 0.519 1.00 33.06 113 PHE B O 1
ATOM 1815 N N . GLU B 1 114 ? 25.611 -3.918 0.687 1.00 30.87 114 GLU B N 1
ATOM 1816 C CA . GLU B 1 114 ? 26.449 -4.245 1.827 1.00 36.95 114 GLU B CA 1
ATOM 1817 C C . GLU B 1 114 ? 25.668 -4.220 3.119 1.00 37.67 114 GLU B C 1
ATOM 1818 O O . GLU B 1 114 ? 25.046 -3.212 3.421 1.00 37.62 114 GLU B O 1
ATOM 1824 N N . ARG B 1 115 ? 25.686 -5.310 3.881 1.00 34.68 115 ARG B N 1
ATOM 1825 C CA . ARG B 1 115 ? 25.114 -5.278 5.223 1.00 33.64 115 ARG B CA 1
ATOM 1826 C C . ARG B 1 115 ? 26.023 -4.485 6.130 1.00 37.73 115 ARG B C 1
ATOM 1827 O O . ARG B 1 115 ? 27.254 -4.615 6.084 1.00 33.93 115 ARG B O 1
ATOM 1835 N N . ILE B 1 116 ? 25.415 -3.639 6.949 1.00 35.60 116 ILE B N 1
ATOM 1836 C CA . ILE B 1 116 ? 26.183 -2.757 7.842 1.00 35.38 116 ILE B CA 1
ATOM 1837 C C . ILE B 1 116 ? 25.423 -2.670 9.156 1.00 33.47 116 ILE B C 1
ATOM 1838 O O . ILE B 1 116 ? 24.287 -3.165 9.247 1.00 35.79 116 ILE B O 1
ATOM 1843 N N . VAL B 1 117 ? 26.026 -2.020 10.144 1.00 32.57 117 VAL B N 1
ATOM 1844 C CA . VAL B 1 117 ? 25.350 -1.666 11.407 1.00 36.46 117 VAL B CA 1
ATOM 1845 C C . VAL B 1 117 ? 25.571 -0.170 11.636 1.00 40.01 117 VAL B C 1
ATOM 1846 O O . VAL B 1 117 ? 26.562 0.393 11.151 1.00 37.08 117 VAL B O 1
ATOM 1850 N N . THR B 1 118 ? 24.625 0.500 12.305 1.00 39.40 118 THR B N 1
ATOM 1851 C CA . THR B 1 118 ? 24.770 1.925 12.561 1.00 36.92 118 THR B CA 1
ATOM 1852 C C . THR B 1 118 ? 24.495 2.319 14.010 1.00 43.81 118 THR B C 1
ATOM 1853 O O . THR B 1 118 ? 23.598 3.110 14.257 1.00 42.77 118 THR B O 1
ATOM 1857 N N . PRO B 1 119 ? 25.305 1.826 14.963 1.00 40.20 119 PRO B N 1
ATOM 1858 C CA . PRO B 1 119 ? 25.097 2.160 16.373 1.00 39.28 119 PRO B CA 1
ATOM 1859 C C . PRO B 1 119 ? 25.300 3.635 16.704 1.00 39.59 119 PRO B C 1
ATOM 1860 O O . PRO B 1 119 ? 25.851 4.416 15.940 1.00 41.57 119 PRO B O 1
ATOM 1864 N N . GLU B 1 120 ? 24.824 4.002 17.878 1.00 43.81 120 GLU B N 1
ATOM 1865 C CA . GLU B 1 120 ? 24.962 5.346 18.412 1.00 42.71 120 GLU B CA 1
ATOM 1866 C C . GLU B 1 120 ? 26.429 5.461 18.963 1.00 38.31 120 GLU B C 1
ATOM 1867 O O . GLU B 1 120 ? 26.824 4.670 19.831 1.00 38.74 120 GLU B O 1
ATOM 1873 N N . PRO B 1 121 ? 27.257 6.410 18.456 1.00 34.47 121 PRO B N 1
ATOM 1874 C CA . PRO B 1 121 ? 28.638 6.508 18.987 1.00 37.11 121 PRO B CA 1
ATOM 1875 C C . PRO B 1 121 ? 28.685 6.920 20.470 1.00 40.04 121 PRO B C 1
ATOM 1876 O O . PRO B 1 121 ? 27.887 7.759 20.894 1.00 39.14 121 PRO B O 1
ATOM 1880 N N . LEU B 1 122 ? 29.588 6.334 21.246 1.00 33.68 122 LEU B N 1
ATOM 1881 C CA . LEU B 1 122 ? 29.727 6.678 22.657 1.00 38.40 122 LEU B CA 1
ATOM 1882 C C . LEU B 1 122 ? 31.113 7.182 22.993 1.00 40.14 122 LEU B C 1
ATOM 1883 O O . LEU B 1 122 ? 32.078 6.413 22.912 1.00 38.85 122 LEU B O 1
ATOM 1888 N N . GLU B 1 123 ? 31.217 8.453 23.392 1.00 42.61 123 GLU B N 1
ATOM 1889 C CA . GLU B 1 123 ? 32.514 8.993 23.739 1.00 41.74 123 GLU B CA 1
ATOM 1890 C C . GLU B 1 123 ? 32.898 8.443 25.102 1.00 42.13 123 GLU B C 1
ATOM 1891 O O . GLU B 1 123 ? 32.140 8.577 26.065 1.00 40.87 123 GLU B O 1
ATOM 1897 N N . VAL B 1 124 ? 34.080 7.829 25.167 1.00 39.48 124 VAL B N 1
ATOM 1898 C CA . VAL B 1 124 ? 34.605 7.249 26.410 1.00 43.71 124 VAL B CA 1
ATOM 1899 C C . VAL B 1 124 ? 36.008 7.812 26.733 1.00 42.06 124 VAL B C 1
ATOM 1900 O O . VAL B 1 124 ? 36.650 8.487 25.904 1.00 42.37 124 VAL B O 1
ATOM 1904 N N . ASP B 1 125 ? 36.448 7.566 27.961 1.00 44.93 125 ASP B N 1
ATOM 1905 C CA . ASP B 1 125 ? 37.798 7.917 28.417 1.00 48.03 125 ASP B CA 1
ATOM 1906 C C . ASP B 1 125 ? 38.774 6.745 28.199 1.00 53.95 125 ASP B C 1
ATOM 1907 O O . ASP B 1 125 ? 39.971 6.928 27.966 1.00 52.53 125 ASP B O 1
ATOM 1912 N N . GLU B 1 126 ? 38.209 5.543 28.242 1.00 54.79 126 GLU B N 1
ATOM 1913 C CA . GLU B 1 126 ? 38.959 4.310 28.298 1.00 58.11 126 GLU B CA 1
ATOM 1914 C C . GLU B 1 126 ? 38.425 3.301 27.280 1.00 55.85 126 GLU B C 1
ATOM 1915 O O . GLU B 1 126 ? 37.249 3.031 27.277 1.00 52.44 126 GLU B O 1
ATOM 1921 N N . ILE B 1 127 ? 39.282 2.770 26.404 1.00 59.61 127 ILE B N 1
ATOM 1922 C CA . ILE B 1 127 ? 38.934 1.622 25.547 1.00 60.82 127 ILE B CA 1
ATOM 1923 C C . ILE B 1 127 ? 39.733 0.380 25.973 1.00 58.04 127 ILE B C 1
ATOM 1924 O O . ILE B 1 127 ? 40.874 0.506 26.415 1.00 50.00 127 ILE B O 1
ATOM 1929 N N . ASP B 1 128 ? 39.121 -0.805 25.889 1.00 56.77 128 ASP B N 1
ATOM 1930 C CA . ASP B 1 128 ? 39.756 -2.016 26.426 1.00 61.50 128 ASP B CA 1
ATOM 1931 C C . ASP B 1 128 ? 40.954 -2.433 25.601 1.00 62.13 128 ASP B C 1
ATOM 1932 O O . ASP B 1 128 ? 41.027 -2.201 24.381 1.00 55.05 128 ASP B O 1
ATOM 1937 N N . GLU B 1 129 ? 41.906 -3.032 26.303 1.00 64.42 129 GLU B N 1
ATOM 1938 C CA . GLU B 1 129 ? 43.172 -3.427 25.714 1.00 62.47 129 GLU B CA 1
ATOM 1939 C C . GLU B 1 129 ? 43.003 -4.474 24.613 1.00 62.52 129 GLU B C 1
ATOM 1940 O O . GLU B 1 129 ? 42.012 -5.199 24.585 1.00 62.94 129 GLU B O 1
ATOM 1946 N N . THR B 1 130 ? 43.974 -4.540 23.706 1.00 60.49 130 THR B N 1
ATOM 1947 C CA . THR B 1 130 ? 43.989 -5.552 22.660 1.00 59.24 130 THR B CA 1
ATOM 1948 C C . THR B 1 130 ? 45.357 -6.259 22.567 1.00 61.03 130 THR B C 1
ATOM 1949 O O . THR B 1 130 ? 46.394 -5.618 22.347 1.00 54.84 130 THR B O 1
ATOM 1953 N N . GLY C 1 1 ? 35.366 -4.669 22.121 1.00 61.10 1 GLY C N 1
ATOM 1954 C CA . GLY C 1 1 ? 33.990 -4.575 22.584 1.00 65.62 1 GLY C CA 1
ATOM 1955 C C . GLY C 1 1 ? 33.037 -5.603 21.984 1.00 65.68 1 GLY C C 1
ATOM 1956 O O . GLY C 1 1 ? 33.484 -6.545 21.296 1.00 69.01 1 GLY C O 1
ATOM 1957 N N . SER C 1 2 ? 31.743 -5.447 22.302 1.00 58.42 2 SER C N 1
ATOM 1958 C CA . SER C 1 2 ? 30.669 -6.382 21.926 1.00 55.49 2 SER C CA 1
ATOM 1959 C C . SER C 1 2 ? 29.831 -5.769 20.761 1.00 51.32 2 SER C C 1
ATOM 1960 O O . SER C 1 2 ? 30.161 -6.003 19.595 1.00 47.85 2 SER C O 1
ATOM 1963 N N . HIS C 1 3 ? 28.756 -5.020 21.043 1.00 49.31 3 HIS C N 1
ATOM 1964 C CA . HIS C 1 3 ? 27.949 -4.455 19.944 1.00 43.18 3 HIS C CA 1
ATOM 1965 C C . HIS C 1 3 ? 28.073 -2.916 19.872 1.00 44.93 3 HIS C C 1
ATOM 1966 O O . HIS C 1 3 ? 27.219 -2.226 19.306 1.00 43.07 3 HIS C O 1
ATOM 1973 N N . MET C 1 4 ? 29.169 -2.380 20.398 1.00 45.93 4 MET C N 1
ATOM 1974 C CA . MET C 1 4 ? 29.313 -0.928 20.523 1.00 43.15 4 MET C CA 1
ATOM 1975 C C . MET C 1 4 ? 30.320 -0.280 19.583 1.00 41.30 4 MET C C 1
ATOM 1976 O O . MET C 1 4 ? 31.228 -0.931 19.071 1.00 40.59 4 MET C O 1
ATOM 1981 N N . PHE C 1 5 ? 30.139 1.025 19.388 1.00 40.28 5 PHE C N 1
ATOM 1982 C CA . PHE C 1 5 ? 31.109 1.885 18.710 1.00 38.78 5 PHE C CA 1
ATOM 1983 C C . PHE C 1 5 ? 31.555 2.830 19.809 1.00 38.96 5 PHE C C 1
ATOM 1984 O O . PHE C 1 5 ? 30.835 3.739 20.190 1.00 38.43 5 PHE C O 1
ATOM 1992 N N . LYS C 1 6 ? 32.739 2.588 20.350 1.00 41.57 6 LYS C N 1
ATOM 1993 C CA . LYS C 1 6 ? 33.287 3.467 21.386 1.00 41.37 6 LYS C CA 1
ATOM 1994 C C . LYS C 1 6 ? 34.334 4.398 20.764 1.00 43.45 6 LYS C C 1
ATOM 1995 O O . LYS C 1 6 ? 35.115 3.997 19.888 1.00 44.71 6 LYS C O 1
ATOM 2001 N N . VAL C 1 7 ? 34.374 5.638 21.234 1.00 39.51 7 VAL C N 1
ATOM 2002 C CA . VAL C 1 7 ? 35.250 6.635 20.644 1.00 41.40 7 VAL C CA 1
ATOM 2003 C C . VAL C 1 7 ? 35.989 7.377 21.750 1.00 40.72 7 VAL C C 1
ATOM 2004 O O . VAL C 1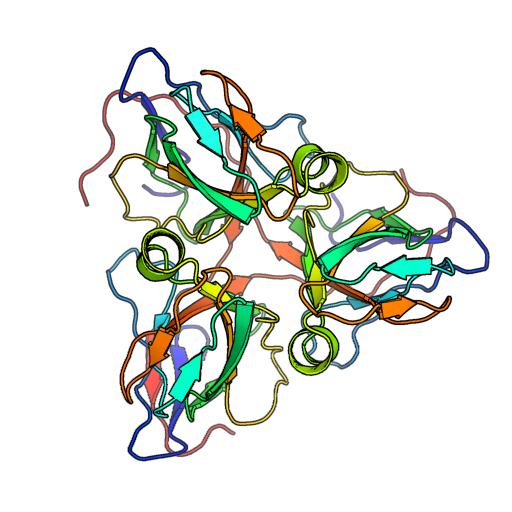 7 ? 35.375 7.899 22.689 1.00 43.01 7 VAL C O 1
ATOM 2008 N N . LYS C 1 8 ? 37.307 7.392 21.642 1.00 43.99 8 LYS C N 1
ATOM 2009 C CA . LYS C 1 8 ? 38.155 8.095 22.603 1.00 47.29 8 LYS C CA 1
ATOM 2010 C C . LYS C 1 8 ? 39.002 9.133 21.925 1.00 45.25 8 LYS C C 1
ATOM 2011 O O . LYS C 1 8 ? 39.823 8.798 21.073 1.00 49.12 8 LYS C O 1
ATOM 2017 N N . LYS C 1 9 ? 38.830 10.390 22.318 1.00 48.98 9 LYS C N 1
ATOM 2018 C CA . LYS C 1 9 ? 39.608 11.467 21.709 1.00 54.26 9 LYS C CA 1
ATOM 2019 C C . LYS C 1 9 ? 41.047 11.385 22.191 1.00 50.76 9 LYS C C 1
ATOM 2020 O O . LYS C 1 9 ? 41.288 11.175 23.374 1.00 54.97 9 LYS C O 1
ATOM 2026 N N . LEU C 1 10 ? 42.001 11.522 21.272 1.00 51.65 10 LEU C N 1
ATOM 2027 C CA . LEU C 1 10 ? 43.417 11.505 21.651 1.00 50.62 10 LEU C CA 1
ATOM 2028 C C . LEU C 1 10 ? 43.988 12.913 21.805 1.00 55.86 10 LEU C C 1
ATOM 2029 O O . LEU C 1 10 ? 45.031 13.105 22.424 1.00 55.32 10 LEU C O 1
ATOM 2034 N N . SER C 1 11 ? 43.271 13.891 21.263 1.00 54.13 11 SER C N 1
ATOM 2035 C CA . SER C 1 11 ? 43.625 15.287 21.406 1.00 55.15 11 SER C CA 1
ATOM 2036 C C . SER C 1 11 ? 42.344 16.091 21.437 1.00 57.80 11 SER C C 1
ATOM 2037 O O . SER C 1 11 ? 41.305 15.602 20.976 1.00 63.65 11 SER C O 1
ATOM 2040 N N . ASP C 1 12 ? 42.380 17.333 21.907 1.00 57.40 12 ASP C N 1
ATOM 2041 C CA . ASP C 1 12 ? 41.119 18.104 21.960 1.00 58.60 12 ASP C CA 1
ATOM 2042 C C . ASP C 1 12 ? 40.642 18.539 20.570 1.00 56.04 12 ASP C C 1
ATOM 2043 O O . ASP C 1 12 ? 39.610 19.195 20.432 1.00 61.59 12 ASP C O 1
ATOM 2048 N N . LYS C 1 13 ? 41.451 18.271 19.559 1.00 55.57 13 LYS C N 1
ATOM 2049 C CA . LYS C 1 13 ? 41.128 18.624 18.181 1.00 56.26 13 LYS C CA 1
ATOM 2050 C C . LYS C 1 13 ? 40.210 17.584 17.501 1.00 56.30 13 LYS C C 1
ATOM 2051 O O . LYS C 1 13 ? 39.645 17.842 16.432 1.00 53.11 13 LYS C O 1
ATOM 2057 N N . ALA C 1 14 ? 40.078 16.416 18.127 1.00 54.55 14 ALA C N 1
ATOM 2058 C CA . ALA C 1 14 ? 39.278 15.320 17.589 1.00 52.43 14 ALA C CA 1
ATOM 2059 C C . ALA C 1 14 ? 37.792 15.622 17.662 1.00 54.75 14 ALA C C 1
ATOM 2060 O O . ALA C 1 14 ? 37.333 16.233 18.623 1.00 56.47 14 ALA C O 1
ATOM 2062 N N . ILE C 1 15 ? 37.057 15.185 16.638 1.00 52.62 15 ILE C N 1
ATOM 2063 C CA . ILE C 1 15 ? 35.612 15.371 16.556 1.00 53.50 15 ILE C CA 1
ATOM 2064 C C . ILE C 1 15 ? 34.933 14.008 16.524 1.00 54.52 15 ILE C C 1
ATOM 2065 O O . ILE C 1 15 ? 35.293 13.160 15.695 1.00 50.48 15 ILE C O 1
ATOM 2070 N N . ILE C 1 16 ? 33.949 13.806 17.398 1.00 48.45 16 ILE C N 1
ATOM 2071 C CA . ILE C 1 16 ? 33.243 12.539 17.459 1.00 45.30 16 ILE C CA 1
ATOM 2072 C C . ILE C 1 16 ? 32.484 12.300 16.156 1.00 50.81 16 ILE C C 1
ATOM 2073 O O . ILE C 1 16 ? 31.637 13.121 15.760 1.00 50.24 16 ILE C O 1
ATOM 2078 N N . PRO C 1 17 ? 32.762 11.169 15.489 1.00 42.82 17 PRO C N 1
ATOM 2079 C CA . PRO C 1 17 ? 32.089 10.935 14.208 1.00 45.09 17 PRO C CA 1
ATOM 2080 C C . PRO C 1 17 ? 30.567 10.737 14.355 1.00 42.75 17 PRO C C 1
ATOM 2081 O O . PRO C 1 17 ? 30.108 10.033 15.250 1.00 44.17 17 PRO C O 1
ATOM 2085 N N . GLN C 1 18 ? 29.797 11.386 13.486 1.00 44.04 18 GLN C N 1
ATOM 2086 C CA . GLN C 1 18 ? 28.343 11.284 13.537 1.00 46.63 18 GLN C CA 1
ATOM 2087 C C . GLN C 1 18 ? 27.768 11.072 12.146 1.00 44.68 18 GLN C C 1
ATOM 2088 O O . GLN C 1 18 ? 28.307 11.563 11.151 1.00 41.48 18 GLN C O 1
ATOM 2094 N N . ARG C 1 19 ? 26.646 10.369 12.073 1.00 45.24 19 ARG C N 1
ATOM 2095 C CA . ARG C 1 19 ? 25.997 10.201 10.789 1.00 46.03 19 ARG C CA 1
ATOM 2096 C C . ARG C 1 19 ? 25.284 11.504 10.461 1.00 47.24 19 ARG C C 1
ATOM 2097 O O . ARG C 1 19 ? 24.679 12.129 11.342 1.00 46.78 19 ARG C O 1
ATOM 2105 N N . GLY C 1 20 ? 25.437 11.931 9.205 1.00 47.44 20 GLY C N 1
ATOM 2106 C CA . GLY C 1 20 ? 24.828 13.137 8.662 1.00 48.40 20 GLY C CA 1
ATOM 2107 C C . GLY C 1 20 ? 23.303 13.105 8.650 1.00 52.55 20 GLY C C 1
ATOM 2108 O O . GLY C 1 20 ? 22.660 14.143 8.619 1.00 54.99 20 GLY C O 1
ATOM 2109 N N . SER C 1 21 ? 22.734 11.901 8.646 1.00 48.03 21 SER C N 1
ATOM 2110 C CA . SER C 1 21 ? 21.295 11.718 8.728 1.00 52.24 21 SER C CA 1
ATOM 2111 C C . SER C 1 21 ? 20.983 10.320 9.250 1.00 51.74 21 SER C C 1
ATOM 2112 O O . SER C 1 21 ? 21.841 9.433 9.242 1.00 51.19 21 SER C O 1
ATOM 2115 N N . LYS C 1 22 ? 19.746 10.126 9.661 1.00 52.21 22 LYS C N 1
ATOM 2116 C CA . LYS C 1 22 ? 19.298 8.866 10.189 1.00 51.24 22 LYS C CA 1
ATOM 2117 C C . LYS C 1 22 ? 19.349 7.738 9.201 1.00 46.54 22 LYS C C 1
ATOM 2118 O O . LYS C 1 22 ? 19.371 6.610 9.579 1.00 42.46 22 LYS C O 1
ATOM 2124 N N . GLY C 1 23 ? 19.352 8.057 7.927 1.00 48.00 23 GLY C N 1
ATOM 2125 C CA . GLY C 1 23 ? 19.444 7.023 6.917 1.00 48.79 23 GLY C CA 1
ATOM 2126 C C . GLY C 1 23 ? 20.876 6.887 6.410 1.00 44.63 23 GLY C C 1
ATOM 2127 O O . GLY C 1 23 ? 21.134 6.108 5.495 1.00 48.99 23 GLY C O 1
ATOM 2128 N N . ALA C 1 24 ? 21.808 7.645 6.984 1.00 44.09 24 ALA C N 1
ATOM 2129 C CA . ALA C 1 24 ? 23.194 7.592 6.525 1.00 45.28 24 ALA C CA 1
ATOM 2130 C C . ALA C 1 24 ? 23.820 6.233 6.799 1.00 42.65 24 ALA C C 1
ATOM 2131 O O . ALA C 1 24 ? 23.561 5.616 7.832 1.00 39.71 24 ALA C O 1
ATOM 2133 N N . ALA C 1 25 ? 24.665 5.802 5.862 1.00 40.65 25 ALA C N 1
ATOM 2134 C CA . ALA C 1 25 ? 25.471 4.590 5.991 1.00 40.79 25 ALA C CA 1
ATOM 2135 C C . ALA C 1 25 ? 26.662 4.830 6.881 1.00 38.90 25 ALA C C 1
ATOM 2136 O O . ALA C 1 25 ? 27.084 3.949 7.612 1.00 38.58 25 ALA C O 1
ATOM 2138 N N . GLY C 1 26 ? 27.235 6.019 6.762 1.00 39.74 26 GLY C N 1
ATOM 2139 C CA . GLY C 1 26 ? 28.513 6.296 7.390 1.00 42.29 26 GLY C CA 1
ATOM 2140 C C . GLY C 1 26 ? 28.566 7.457 8.373 1.00 40.99 26 GLY C C 1
ATOM 2141 O O . GLY C 1 26 ? 27.712 8.343 8.355 1.00 38.54 26 GLY C O 1
ATOM 2142 N N . TYR C 1 27 ? 29.621 7.446 9.186 1.00 38.38 27 TYR C N 1
ATOM 2143 C CA . TYR C 1 27 ? 29.905 8.452 10.207 1.00 39.37 27 TYR C CA 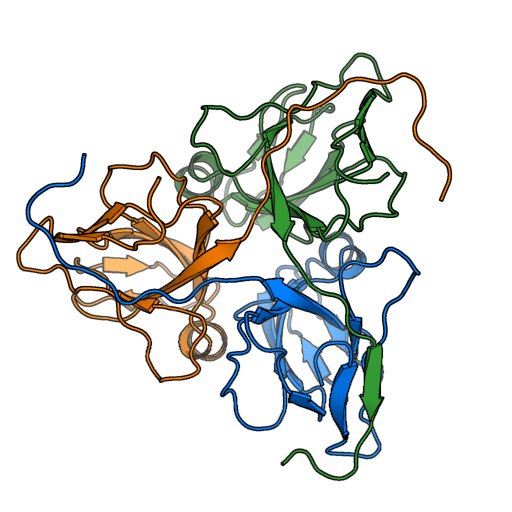1
ATOM 2144 C C . TYR C 1 27 ? 30.942 9.408 9.651 1.00 41.03 27 TYR C C 1
ATOM 2145 O O . TYR C 1 27 ? 31.944 8.952 9.128 1.00 39.14 27 TYR C O 1
ATOM 2154 N N . ASP C 1 28 ? 30.689 10.710 9.703 1.00 41.87 28 ASP C N 1
ATOM 2155 C CA . ASP C 1 28 ? 31.657 11.685 9.200 1.00 45.70 28 ASP C CA 1
ATOM 2156 C C . ASP C 1 28 ? 32.958 11.607 9.973 1.00 41.03 28 ASP C C 1
ATOM 2157 O O . ASP C 1 28 ? 32.929 11.602 11.203 1.00 42.91 28 ASP C O 1
ATOM 2162 N N . LEU C 1 29 ? 34.080 11.478 9.251 1.00 42.45 29 LEU C N 1
ATOM 2163 C CA . LEU C 1 29 ? 35.447 11.553 9.836 1.00 41.50 29 LEU C CA 1
ATOM 2164 C C . LEU C 1 29 ? 36.146 12.886 9.489 1.00 43.05 29 LEU C C 1
ATOM 2165 O O . LEU C 1 29 ? 36.314 13.231 8.314 1.00 43.23 29 LEU C O 1
ATOM 2170 N N . SER C 1 30 ? 36.597 13.601 10.515 1.00 42.92 30 SER C N 1
ATOM 2171 C CA . SER C 1 30 ? 37.234 14.893 10.319 1.00 44.27 30 SER C CA 1
ATOM 2172 C C . SER C 1 30 ? 38.700 14.872 10.636 1.00 46.59 30 SER C C 1
ATOM 2173 O O . SER C 1 30 ? 39.108 14.259 11.623 1.00 44.02 30 SER C O 1
ATOM 2176 N N . SER C 1 31 ? 39.483 15.604 9.849 1.00 47.83 31 SER C N 1
ATOM 2177 C CA . SER C 1 31 ? 40.915 15.671 10.125 1.00 48.13 31 SER C CA 1
ATOM 2178 C C . SER C 1 31 ? 41.156 16.461 11.394 1.00 47.14 31 SER C C 1
ATOM 2179 O O . SER C 1 31 ? 40.516 17.489 11.626 1.00 48.08 31 SER C O 1
ATOM 2182 N N . ALA C 1 32 ? 42.076 15.974 12.217 1.00 46.57 32 ALA C N 1
ATOM 2183 C CA . ALA C 1 32 ? 42.473 16.690 13.418 1.00 47.56 32 ALA C CA 1
ATOM 2184 C C . ALA C 1 32 ? 43.764 17.448 13.161 1.00 49.58 32 ALA C C 1
ATOM 2185 O O . ALA C 1 32 ? 44.407 17.918 14.089 1.00 49.72 32 ALA C O 1
ATOM 2187 N N . HIS C 1 33 ? 44.152 17.532 11.892 1.00 52.95 33 HIS C N 1
ATOM 2188 C CA . HIS C 1 33 ? 45.424 18.137 11.490 1.00 50.99 33 HIS C CA 1
ATOM 2189 C C . HIS C 1 33 ? 45.274 18.907 10.178 1.00 56.92 33 HIS C C 1
ATOM 2190 O O . HIS C 1 33 ? 44.466 18.524 9.328 1.00 55.71 33 HIS C O 1
ATOM 2197 N N . GLU C 1 34 ? 46.002 20.017 10.022 1.00 60.51 34 GLU C N 1
ATOM 2198 C CA . GLU C 1 34 ? 46.063 20.697 8.720 1.00 55.11 34 GLU C CA 1
ATOM 2199 C C . GLU C 1 34 ? 47.132 20.058 7.832 1.00 53.96 34 GLU C C 1
ATOM 2200 O O . GLU C 1 34 ? 48.222 19.736 8.289 1.00 53.61 34 GLU C O 1
ATOM 2206 N N . LEU C 1 35 ? 46.812 19.879 6.558 1.00 55.18 35 LEU C N 1
ATOM 2207 C CA . LEU C 1 35 ? 47.762 19.327 5.615 1.00 50.75 35 LEU C CA 1
ATOM 2208 C C . LEU C 1 35 ? 47.354 19.609 4.183 1.00 52.41 35 LEU C C 1
ATOM 2209 O O . LEU C 1 35 ? 46.261 20.125 3.912 1.00 54.56 35 LEU C O 1
ATOM 2214 N N . VAL C 1 36 ? 48.217 19.196 3.267 1.00 50.01 36 VAL C N 1
ATOM 2215 C CA . VAL C 1 36 ? 47.937 19.285 1.849 1.00 54.70 36 VAL C CA 1
ATOM 2216 C C . VAL C 1 36 ? 48.076 17.921 1.191 1.00 54.02 36 VAL C C 1
ATOM 2217 O O . VAL C 1 36 ? 49.051 17.193 1.420 1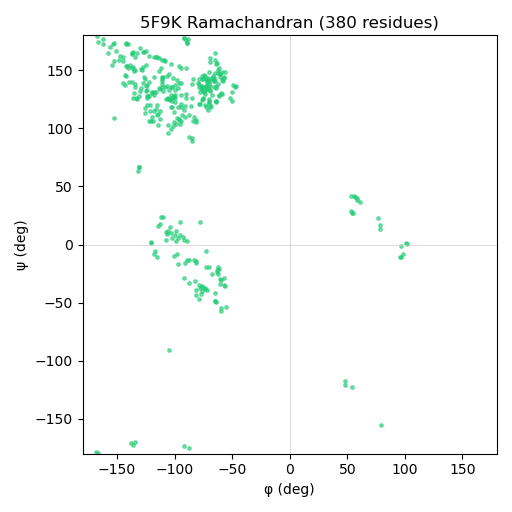.00 51.13 36 VAL C O 1
ATOM 2221 N N . VAL C 1 37 ? 47.077 17.569 0.388 1.00 52.94 37 VAL C N 1
ATOM 2222 C CA . VAL C 1 37 ? 47.174 16.398 -0.466 1.00 52.81 37 VAL C CA 1
ATOM 2223 C C . VAL C 1 37 ? 47.642 16.866 -1.835 1.00 53.11 37 VAL C C 1
ATOM 2224 O O . VAL C 1 37 ? 46.853 17.424 -2.592 1.00 52.70 37 VAL C O 1
ATOM 2228 N N . PRO C 1 38 ? 48.933 16.632 -2.152 1.00 56.47 38 PRO C N 1
ATOM 2229 C CA . PRO C 1 38 ? 49.534 17.117 -3.395 1.00 56.14 38 PRO C CA 1
ATOM 2230 C C . PRO C 1 38 ? 48.839 16.552 -4.605 1.00 55.56 38 PRO C C 1
ATOM 2231 O O . PRO C 1 38 ? 48.381 15.405 -4.572 1.00 54.88 38 PRO C O 1
ATOM 2235 N N . ALA C 1 39 ? 48.740 17.357 -5.650 1.00 52.12 39 ALA C N 1
ATOM 2236 C CA . ALA C 1 39 ? 48.308 16.865 -6.945 1.00 55.33 39 ALA C CA 1
ATOM 2237 C C . ALA C 1 39 ? 49.052 15.581 -7.334 1.00 53.29 39 ALA C C 1
ATOM 2238 O O . ALA C 1 39 ? 50.263 15.471 -7.147 1.00 56.64 39 ALA C O 1
ATOM 2240 N N . HIS C 1 40 ? 48.306 14.601 -7.837 1.00 53.29 40 HIS C N 1
ATOM 2241 C CA . HIS C 1 40 ? 48.852 13.301 -8.227 1.00 52.45 40 HIS C CA 1
ATOM 2242 C C . HIS C 1 40 ? 49.621 12.665 -7.065 1.00 49.67 40 HIS C C 1
ATOM 2243 O O . HIS C 1 40 ? 50.505 11.851 -7.274 1.00 50.12 40 HIS C O 1
ATOM 2250 N N . GLY C 1 41 ? 49.239 13.018 -5.841 1.00 51.29 41 GLY C N 1
ATOM 2251 C CA . GLY C 1 41 ? 49.943 12.585 -4.645 1.00 49.26 41 GLY C CA 1
ATOM 2252 C C . GLY C 1 41 ? 49.005 12.084 -3.544 1.00 51.90 41 GLY C C 1
ATOM 2253 O O . GLY C 1 41 ? 47.808 11.860 -3.769 1.00 48.10 41 GLY C O 1
ATOM 2254 N N . LYS C 1 42 ? 49.572 11.871 -2.362 1.00 47.89 42 LYS C N 1
ATOM 2255 C CA . LYS C 1 42 ? 48.863 11.266 -1.247 1.00 52.94 42 LYS C CA 1
ATOM 2256 C C . LYS C 1 42 ? 49.264 11.918 0.071 1.00 52.72 42 LYS C C 1
ATOM 2257 O O . LYS C 1 42 ? 50.389 12.404 0.203 1.00 59.69 42 LYS C O 1
ATOM 2263 N N . ALA C 1 43 ? 48.362 11.881 1.051 1.00 47.65 43 ALA C N 1
ATOM 2264 C CA . ALA C 1 43 ? 48.630 12.378 2.391 1.00 45.97 43 ALA C CA 1
ATOM 2265 C C . ALA C 1 43 ? 47.928 11.535 3.459 1.00 46.55 43 ALA C C 1
ATOM 2266 O O . ALA C 1 43 ? 46.989 10.801 3.170 1.00 46.84 43 ALA C O 1
ATOM 2268 N N . LEU C 1 44 ? 48.361 11.633 4.688 1.00 50.75 44 LEU C N 1
ATOM 2269 C CA . LEU C 1 44 ? 47.766 10.879 5.753 1.00 43.00 44 LEU C CA 1
ATOM 2270 C C . LEU C 1 44 ? 47.149 11.852 6.706 1.00 47.94 44 LEU C C 1
ATOM 2271 O O . LEU C 1 44 ? 47.827 12.645 7.272 1.00 48.23 44 LEU C O 1
ATOM 2276 N N . ALA C 1 45 ? 45.840 11.785 6.840 1.00 43.42 45 ALA C N 1
ATOM 2277 C CA . ALA C 1 45 ? 45.084 12.650 7.698 1.00 46.32 45 ALA C CA 1
ATOM 2278 C C . ALA C 1 45 ? 44.634 11.902 8.947 1.00 47.48 45 ALA C C 1
ATOM 2279 O O . ALA C 1 45 ? 43.705 11.136 8.911 1.00 42.53 45 ALA C O 1
ATOM 2281 N N . MET C 1 46 ? 45.310 12.138 10.050 1.00 46.15 46 MET C N 1
ATOM 2282 C CA . MET C 1 46 ? 44.922 11.485 11.292 1.00 46.30 46 MET C CA 1
ATOM 2283 C C . MET C 1 46 ? 43.671 12.152 11.876 1.00 46.90 46 MET C C 1
ATOM 2284 O O . MET C 1 46 ? 43.454 13.358 11.717 1.00 46.19 46 MET C O 1
ATOM 2289 N N . THR C 1 47 ? 42.824 11.331 12.494 1.00 43.79 47 THR C N 1
ATOM 2290 C CA . THR C 1 47 ? 41.577 11.773 13.135 1.00 42.92 47 THR C CA 1
ATOM 2291 C C . THR C 1 47 ? 41.753 12.117 14.598 1.00 42.40 47 THR C C 1
ATOM 2292 O O . THR C 1 47 ? 40.907 12.786 15.197 1.00 40.85 47 THR C O 1
ATOM 2296 N N . ASP C 1 48 ? 42.874 11.657 15.149 1.00 45.97 48 ASP C N 1
ATOM 2297 C CA . ASP C 1 48 ? 43.165 11.726 16.584 1.00 48.28 48 ASP C CA 1
ATOM 2298 C C . ASP C 1 48 ? 42.040 11.040 17.365 1.00 48.73 48 ASP C C 1
ATOM 2299 O O . ASP C 1 48 ? 41.623 11.500 18.432 1.00 47.59 48 ASP C O 1
ATOM 2304 N N . LEU C 1 49 ? 41.594 9.904 16.829 1.00 45.07 49 LEU C N 1
ATOM 2305 C CA . LEU C 1 49 ? 40.603 9.060 17.494 1.00 46.71 49 LEU C CA 1
ATOM 2306 C C . LEU C 1 49 ? 41.163 7.689 17.701 1.00 42.64 49 LEU C C 1
ATOM 2307 O O . LEU C 1 49 ? 41.877 7.170 16.840 1.00 42.39 49 LEU C O 1
ATOM 2312 N N . GLN C 1 50 ? 40.862 7.129 18.870 1.00 46.50 50 GLN C N 1
ATOM 2313 C CA . GLN C 1 50 ? 41.024 5.712 19.121 1.00 44.01 50 GLN C CA 1
ATOM 2314 C C . GLN C 1 50 ? 39.622 5.079 19.256 1.00 43.83 50 GLN C C 1
ATOM 2315 O O . GLN C 1 50 ? 38.764 5.650 19.902 1.00 41.17 50 GLN C O 1
ATOM 2321 N N . ILE C 1 51 ? 39.372 3.928 18.634 1.00 41.90 51 ILE C N 1
ATOM 2322 C CA . ILE C 1 51 ? 38.008 3.363 18.612 1.00 44.07 51 ILE C CA 1
ATOM 2323 C C . ILE C 1 51 ? 37.958 1.875 18.923 1.00 50.23 51 ILE C C 1
ATOM 2324 O O . ILE C 1 51 ? 38.969 1.165 18.781 1.00 44.52 51 ILE C O 1
ATOM 2329 N N . ALA C 1 52 ? 36.830 1.466 19.507 1.00 41.84 52 ALA C N 1
ATOM 2330 C CA . ALA C 1 52 ? 36.396 0.075 19.529 1.00 39.92 52 ALA C CA 1
ATOM 2331 C C . ALA C 1 52 ? 35.107 -0.036 18.684 1.00 45.52 52 ALA C C 1
ATOM 2332 O O . ALA C 1 52 ? 34.260 0.875 18.709 1.00 41.88 52 ALA C O 1
ATOM 2334 N N . ILE C 1 53 ? 35.029 -1.052 17.830 1.00 43.13 53 ILE C N 1
ATOM 2335 C CA . ILE C 1 53 ? 33.916 -1.187 16.891 1.00 40.59 53 ILE C CA 1
ATOM 2336 C C . ILE C 1 53 ? 33.032 -2.425 17.204 1.00 40.39 53 ILE C C 1
ATOM 2337 O O . ILE C 1 53 ? 33.464 -3.312 17.922 1.00 43.09 53 ILE C O 1
ATOM 2342 N N . PRO C 1 54 ? 31.784 -2.469 16.715 1.00 37.10 54 PRO C N 1
ATOM 2343 C CA . PRO C 1 54 ? 30.937 -3.632 17.046 1.00 41.47 54 PRO C CA 1
ATOM 2344 C C . PRO C 1 54 ? 31.469 -4.970 16.530 1.00 39.23 54 PRO C C 1
ATOM 2345 O O . PRO C 1 54 ? 32.094 -5.012 15.468 1.00 42.40 54 PRO C O 1
ATOM 2349 N N . ASP C 1 55 ? 31.212 -6.045 17.269 1.00 40.70 55 ASP C N 1
ATOM 2350 C CA . ASP C 1 55 ? 31.561 -7.408 16.827 1.00 41.36 55 ASP C CA 1
ATOM 2351 C C . ASP C 1 55 ? 30.938 -7.748 15.484 1.00 42.20 55 ASP C C 1
ATOM 2352 O O . ASP C 1 55 ? 29.853 -7.252 15.166 1.00 37.34 55 ASP C O 1
ATOM 2357 N N . GLY C 1 56 ? 31.623 -8.573 14.699 1.00 34.99 56 GLY C N 1
ATOM 2358 C CA . GLY C 1 56 ? 31.075 -8.986 13.429 1.00 37.37 56 GLY C CA 1
ATOM 2359 C C . GLY C 1 56 ? 31.198 -7.891 12.391 1.00 35.70 56 GLY C C 1
ATOM 2360 O O . GLY C 1 56 ? 30.502 -7.886 11.368 1.00 37.71 56 GLY C O 1
ATOM 2361 N N . THR C 1 57 ? 32.133 -6.986 12.610 1.00 31.87 57 THR C N 1
ATOM 2362 C CA . THR C 1 57 ? 32.343 -5.892 11.666 1.00 35.05 57 THR C CA 1
ATOM 2363 C C . THR C 1 57 ? 33.760 -5.332 11.689 1.00 40.15 57 THR C C 1
ATOM 2364 O O . THR C 1 57 ? 34.557 -5.658 12.595 1.00 32.77 57 THR C O 1
ATOM 2368 N N . TYR C 1 58 ? 34.159 -4.744 10.559 1.00 37.58 58 TYR C N 1
ATOM 2369 C CA . TYR C 1 58 ? 35.394 -3.960 10.534 1.00 37.95 58 TYR C CA 1
ATOM 2370 C C . TYR C 1 58 ? 34.954 -2.529 10.211 1.00 38.69 58 TYR C C 1
ATOM 2371 O O . TYR C 1 58 ? 33.855 -2.329 9.675 1.00 38.50 58 TYR C O 1
ATOM 2380 N N . GLY C 1 59 ? 35.797 -1.538 10.486 1.00 38.34 59 GLY C N 1
ATOM 2381 C CA . GLY C 1 59 ? 35.494 -0.169 10.106 1.00 34.79 59 GLY C CA 1
ATOM 2382 C C . GLY C 1 59 ? 36.129 0.158 8.761 1.00 37.76 59 GLY C C 1
ATOM 2383 O O . GLY C 1 59 ? 37.356 0.117 8.609 1.00 37.84 59 GLY C O 1
ATOM 2384 N N . ARG C 1 60 ? 35.323 0.530 7.799 1.00 32.82 60 ARG C N 1
ATOM 2385 C CA . ARG C 1 60 ? 35.835 0.865 6.507 1.00 35.19 60 ARG C CA 1
ATOM 2386 C C . ARG C 1 60 ? 35.909 2.351 6.262 1.00 36.42 60 ARG C C 1
ATOM 2387 O O . ARG C 1 60 ? 34.945 3.029 6.347 1.00 35.42 60 ARG C O 1
ATOM 2395 N N . ILE C 1 61 ? 37.074 2.849 5.944 1.00 39.62 61 ILE C N 1
ATOM 2396 C CA . ILE C 1 61 ? 37.186 4.251 5.613 1.00 37.47 61 ILE C CA 1
ATOM 2397 C C . ILE C 1 61 ? 36.784 4.492 4.175 1.00 38.91 61 ILE C C 1
ATOM 2398 O O . ILE C 1 61 ? 37.528 4.148 3.242 1.00 38.24 61 ILE C O 1
ATOM 2403 N N . ALA C 1 62 ? 35.603 5.061 4.014 1.00 33.36 62 ALA C N 1
ATOM 2404 C CA . ALA C 1 62 ? 35.008 5.307 2.718 1.00 38.90 62 ALA C CA 1
ATOM 2405 C C . ALA C 1 62 ? 35.081 6.730 2.246 1.00 38.88 62 ALA C C 1
ATOM 2406 O O . ALA C 1 62 ? 35.126 7.610 3.034 1.00 39.67 62 ALA C O 1
ATOM 2408 N N . PRO C 1 63 ? 35.040 6.947 0.960 1.00 42.67 63 PRO C N 1
ATOM 2409 C CA . PRO C 1 63 ? 35.134 8.292 0.453 1.00 43.21 63 PRO C CA 1
ATOM 2410 C C . PRO C 1 63 ? 33.892 9.094 0.399 1.00 44.02 63 PRO C C 1
ATOM 2411 O O . PRO C 1 63 ? 32.857 8.594 0.080 1.00 45.71 63 PRO C O 1
ATOM 2415 N N . ARG C 1 64 ? 34.033 10.370 0.696 1.00 44.59 64 ARG C N 1
ATOM 2416 C CA . ARG C 1 64 ? 32.936 11.305 0.536 1.00 49.02 64 ARG C CA 1
ATOM 2417 C C . ARG C 1 64 ? 32.709 11.537 -0.963 1.00 50.86 64 ARG C C 1
ATOM 2418 O O . ARG C 1 64 ? 33.652 11.612 -1.753 1.00 46.86 64 ARG C O 1
ATOM 2426 N N . SER C 1 65 ? 31.446 11.626 -1.344 1.00 47.54 65 SER C N 1
ATOM 2427 C CA . SER C 1 65 ? 31.065 11.688 -2.744 1.00 50.24 65 SER C CA 1
ATOM 2428 C C . SER C 1 65 ? 31.392 13.051 -3.364 1.00 52.02 65 SER C C 1
ATOM 2429 O O . SER C 1 65 ? 31.771 13.137 -4.533 1.00 51.65 65 SER C O 1
ATOM 2432 N N . GLY C 1 66 ? 31.202 14.113 -2.587 1.00 53.44 66 GLY C N 1
ATOM 2433 C CA . GLY C 1 66 ? 31.546 15.465 -3.003 1.00 52.73 66 GLY C CA 1
ATOM 2434 C C . GLY C 1 66 ? 33.019 15.634 -3.328 1.00 50.11 66 GLY C C 1
ATOM 2435 O O . GLY C 1 66 ? 33.377 16.049 -4.426 1.00 52.16 66 GLY C O 1
ATOM 2436 N N . LEU C 1 67 ? 33.878 15.319 -2.365 1.00 51.27 67 LEU C N 1
ATOM 2437 C CA . LEU C 1 67 ? 35.324 15.431 -2.558 1.00 51.22 67 LEU C CA 1
ATOM 2438 C C . LEU C 1 67 ? 35.776 14.594 -3.751 1.00 51.08 67 LEU C C 1
ATOM 2439 O O . LEU C 1 67 ? 36.699 14.965 -4.470 1.00 51.11 67 LEU C O 1
ATOM 2444 N N . ALA C 1 68 ? 35.115 13.454 -3.941 1.00 51.44 68 ALA C N 1
ATOM 2445 C CA . ALA C 1 68 ? 35.426 12.545 -5.035 1.00 48.67 68 ALA C CA 1
ATOM 2446 C C . ALA C 1 68 ? 35.170 13.184 -6.385 1.00 53.94 68 ALA C C 1
ATOM 2447 O O . ALA C 1 68 ? 36.024 13.166 -7.273 1.00 52.49 68 ALA C O 1
ATOM 2449 N N . TRP C 1 69 ? 33.988 13.767 -6.529 1.00 51.17 69 TRP C N 1
ATOM 2450 C CA . TRP C 1 69 ? 33.573 14.298 -7.807 1.00 52.96 69 TRP C CA 1
ATOM 2451 C C . TRP C 1 69 ? 34.158 15.692 -8.099 1.00 56.92 69 TRP C C 1
ATOM 2452 O O . TRP C 1 69 ? 34.635 15.938 -9.202 1.00 58.95 69 TRP C O 1
ATOM 2463 N N . LYS C 1 70 ? 34.154 16.591 -7.124 1.00 53.75 70 LYS C N 1
ATOM 2464 C CA . LYS C 1 70 ? 34.650 17.940 -7.359 1.00 52.02 70 LYS C CA 1
ATOM 2465 C C . LYS C 1 70 ? 36.181 17.994 -7.396 1.00 54.16 70 LYS C C 1
ATOM 2466 O O . LYS C 1 70 ? 36.767 18.749 -8.170 1.00 55.87 70 LYS C O 1
ATOM 2472 N N . ASN C 1 71 ? 36.832 17.183 -6.574 1.00 53.23 71 ASN C N 1
ATOM 2473 C CA . ASN C 1 71 ? 38.268 17.341 -6.371 1.00 51.36 71 ASN C CA 1
ATOM 2474 C C . ASN C 1 71 ? 39.130 16.144 -6.724 1.00 51.46 71 ASN C C 1
ATOM 2475 O O . ASN C 1 71 ? 40.360 16.210 -6.573 1.00 49.74 71 ASN C O 1
ATOM 2480 N N . PHE C 1 72 ? 38.493 15.078 -7.216 1.00 51.20 72 PHE C N 1
ATOM 2481 C CA . PHE C 1 72 ? 39.198 13.859 -7.608 1.00 49.12 72 PHE C CA 1
ATOM 2482 C C . PHE C 1 72 ? 39.920 13.253 -6.397 1.00 48.18 72 PHE C C 1
ATOM 2483 O O . PHE C 1 72 ? 41.021 12.704 -6.526 1.00 48.23 72 PHE C O 1
ATOM 2491 N N . ILE C 1 73 ? 39.279 13.346 -5.229 1.00 46.50 73 ILE C N 1
ATOM 2492 C CA . ILE C 1 73 ? 39.834 12.814 -3.985 1.00 45.20 73 ILE C CA 1
ATOM 2493 C C . ILE C 1 73 ? 39.283 11.395 -3.755 1.00 48.46 73 ILE C C 1
ATOM 2494 O O . ILE C 1 73 ? 38.091 11.136 -4.007 1.00 44.04 73 ILE C O 1
ATOM 2499 N N . ASP C 1 74 ? 40.150 10.486 -3.302 1.00 41.92 74 ASP C N 1
ATOM 2500 C CA . ASP C 1 74 ? 39.744 9.125 -2.958 1.00 38.67 74 ASP C CA 1
ATOM 2501 C C . ASP C 1 74 ? 40.402 8.662 -1.656 1.00 43.87 74 ASP C C 1
ATOM 2502 O O . ASP C 1 74 ? 41.390 9.256 -1.200 1.00 42.11 74 ASP C O 1
ATOM 2507 N N . CYS C 1 75 ? 39.879 7.593 -1.066 1.00 42.69 75 CYS C N 1
ATOM 2508 C CA . CYS C 1 75 ? 40.528 6.977 0.097 1.00 36.44 75 CYS C CA 1
ATOM 2509 C C . CYS C 1 75 ? 41.291 5.732 -0.289 1.00 33.62 75 CYS C C 1
ATOM 2510 O O . CYS C 1 75 ? 40.744 4.834 -0.929 1.00 38.96 75 CYS C O 1
ATOM 2513 N N . GLY C 1 76 ? 42.565 5.678 0.083 1.00 34.88 76 GLY C N 1
ATOM 2514 C CA . GLY C 1 76 ? 43.329 4.459 -0.100 1.00 35.91 76 GLY C CA 1
ATOM 2515 C C . GLY C 1 76 ? 43.203 3.661 1.189 1.00 43.09 76 GLY C C 1
ATOM 2516 O O . GLY C 1 76 ? 42.624 4.149 2.171 1.00 45.78 76 GLY C O 1
ATOM 2517 N N . ALA C 1 77 ? 43.790 2.471 1.213 1.00 42.11 77 ALA C N 1
ATOM 2518 C CA . ALA C 1 77 ? 43.776 1.637 2.406 1.00 43.16 77 ALA C CA 1
ATOM 2519 C C . ALA C 1 77 ? 42.337 1.445 2.872 1.00 39.00 77 ALA C C 1
ATOM 2520 O O . ALA C 1 77 ? 41.499 0.963 2.108 1.00 42.83 77 ALA C O 1
ATOM 2522 N N . GLY C 1 78 ? 42.054 1.829 4.108 1.00 39.82 78 GLY C N 1
ATOM 2523 C CA . GLY C 1 78 ? 40.689 2.017 4.561 1.00 35.63 78 GLY C CA 1
ATOM 2524 C C . GLY C 1 78 ? 40.049 0.949 5.402 1.00 38.95 78 GLY C C 1
ATOM 2525 O O . GLY C 1 78 ? 38.895 1.100 5.807 1.00 43.59 78 GLY C O 1
ATOM 2526 N N . VAL C 1 79 ? 40.797 -0.099 5.682 1.00 40.13 79 VAL C N 1
ATOM 2527 C CA . VAL C 1 79 ? 40.337 -1.208 6.494 1.00 41.42 79 VAL C CA 1
ATOM 2528 C C . VAL C 1 79 ? 40.759 -1.075 7.950 1.00 43.61 79 VAL C C 1
ATOM 2529 O O . VAL C 1 79 ? 41.908 -1.280 8.255 1.00 37.09 79 VAL C O 1
ATOM 2533 N N . ILE C 1 80 ? 39.823 -0.765 8.839 1.00 38.16 80 ILE C N 1
ATOM 2534 C CA . ILE C 1 80 ? 40.146 -0.665 10.264 1.00 35.74 80 ILE C CA 1
ATOM 2535 C C . ILE C 1 80 ? 39.724 -1.914 11.037 1.00 41.15 80 ILE C C 1
ATOM 2536 O O . ILE C 1 80 ? 38.524 -2.136 11.300 1.00 44.09 80 ILE C O 1
ATOM 2541 N N . ASP C 1 81 ? 40.702 -2.727 11.400 1.00 37.51 81 ASP C N 1
ATOM 2542 C CA . ASP C 1 81 ? 40.460 -3.974 12.107 1.00 41.40 81 ASP C CA 1
ATOM 2543 C C . ASP C 1 81 ? 39.872 -3.739 13.491 1.00 43.14 81 ASP C C 1
ATOM 2544 O O . ASP C 1 81 ? 40.208 -2.766 14.151 1.00 37.61 81 ASP C O 1
ATOM 2549 N N . SER C 1 82 ? 39.033 -4.675 13.930 1.00 41.89 82 SER C N 1
ATOM 2550 C CA . SER C 1 82 ? 38.314 -4.546 15.196 1.00 45.56 82 SER C CA 1
ATOM 2551 C C . SER C 1 82 ? 39.251 -4.486 16.407 1.00 43.77 82 SER C C 1
ATOM 2552 O O . SER C 1 82 ? 38.843 -4.066 17.488 1.00 46.10 82 SER C O 1
ATOM 2555 N N . ASP C 1 83 ? 40.486 -4.934 16.237 1.00 39.39 83 ASP C N 1
ATOM 2556 C CA . ASP C 1 83 ? 41.451 -4.907 17.339 1.00 46.70 83 ASP C CA 1
ATOM 2557 C C . ASP C 1 83 ? 42.553 -3.823 17.152 1.00 47.45 83 ASP C C 1
ATOM 2558 O O . ASP C 1 83 ? 43.552 -3.803 17.870 1.00 44.08 83 ASP C O 1
ATOM 2563 N N . TYR C 1 84 ? 42.376 -2.929 16.187 1.00 45.87 84 TYR C N 1
ATOM 2564 C CA . TYR C 1 84 ? 43.237 -1.749 16.110 1.00 44.41 84 TYR C CA 1
ATOM 2565 C C . TYR C 1 84 ? 42.919 -0.730 17.211 1.00 46.25 84 TYR C C 1
ATOM 2566 O O . TYR C 1 84 ? 41.811 -0.175 17.276 1.00 48.35 84 TYR C O 1
ATOM 2575 N N . ARG C 1 85 ? 43.906 -0.475 18.062 1.00 51.19 85 ARG C N 1
ATOM 2576 C CA . ARG C 1 85 ? 43.772 0.514 19.133 1.00 50.07 85 ARG C CA 1
ATOM 2577 C C . ARG C 1 85 ? 44.670 1.735 18.944 1.00 47.69 85 ARG C C 1
ATOM 2578 O O . ARG C 1 85 ? 44.925 2.467 19.888 1.00 48.82 85 ARG C O 1
ATOM 2586 N N . GLY C 1 86 ? 45.167 1.937 17.728 1.00 47.15 86 GLY C N 1
ATOM 2587 C CA . GLY C 1 86 ? 45.939 3.130 17.405 1.00 44.70 86 GLY C CA 1
ATOM 2588 C C . GLY C 1 86 ? 45.079 4.311 16.945 1.00 44.35 86 GLY C C 1
ATOM 2589 O O . GLY C 1 86 ? 43.837 4.255 16.955 1.00 45.02 86 GLY C O 1
ATOM 2590 N N . ASN C 1 87 ? 45.751 5.385 16.540 1.00 40.88 87 ASN C N 1
ATOM 2591 C CA . ASN C 1 87 ? 45.136 6.576 15.953 1.00 45.21 87 ASN C CA 1
ATOM 2592 C C . ASN C 1 87 ? 44.597 6.252 14.552 1.00 46.76 87 ASN C C 1
ATOM 2593 O O . ASN C 1 87 ? 45.359 5.781 13.677 1.00 44.10 87 ASN C O 1
ATOM 2598 N N . VAL C 1 88 ? 43.290 6.487 14.340 1.00 47.05 88 VAL C N 1
ATOM 2599 C CA . VAL C 1 88 ? 42.648 6.171 13.047 1.00 39.00 88 VAL C CA 1
ATOM 2600 C C . VAL C 1 88 ? 42.971 7.254 12.016 1.00 40.56 88 VAL C C 1
ATOM 2601 O O . VAL C 1 88 ? 42.727 8.433 12.246 1.00 40.74 88 VAL C O 1
ATOM 2605 N N . GLY C 1 89 ? 43.591 6.848 10.906 1.00 42.77 89 GLY C N 1
ATOM 2606 C CA . GLY C 1 89 ? 44.045 7.780 9.886 1.00 40.53 89 GLY C CA 1
ATOM 2607 C C . GLY C 1 89 ? 43.382 7.575 8.547 1.00 41.76 89 GLY C C 1
ATOM 2608 O O . GLY C 1 89 ? 43.122 6.435 8.176 1.00 46.81 89 GLY C O 1
ATOM 2609 N N . VAL C 1 90 ? 43.119 8.648 7.811 1.00 41.75 90 VAL C N 1
ATOM 2610 C CA . VAL C 1 90 ? 42.558 8.507 6.471 1.00 40.90 90 VAL C CA 1
ATOM 2611 C C . VAL C 1 90 ? 43.648 8.708 5.427 1.00 46.47 90 VAL C C 1
ATOM 2612 O O . VAL C 1 90 ? 44.238 9.784 5.316 1.00 45.88 90 VAL C O 1
ATOM 2616 N N . VAL C 1 91 ? 43.895 7.670 4.636 1.00 45.81 91 VAL C N 1
ATOM 2617 C CA . VAL C 1 91 ? 44.841 7.787 3.544 1.00 44.36 91 VAL C CA 1
ATOM 2618 C C . VAL C 1 91 ? 44.158 8.405 2.317 1.00 41.27 91 VAL C C 1
ATOM 2619 O O . VAL C 1 91 ? 43.369 7.760 1.641 1.00 44.49 91 VAL C O 1
ATOM 2623 N N . LEU C 1 92 ? 44.527 9.641 2.003 1.00 41.82 92 LEU C N 1
ATOM 2624 C CA . LEU C 1 92 ? 43.894 10.388 0.929 1.00 40.71 92 LEU C CA 1
ATOM 2625 C C . LEU C 1 92 ? 44.696 10.296 -0.342 1.00 44.29 92 LEU C C 1
ATOM 2626 O O . LEU C 1 92 ? 45.927 10.436 -0.319 1.00 46.64 92 LEU C O 1
ATOM 2631 N N . PHE C 1 93 ? 43.988 10.046 -1.439 1.00 43.60 93 PHE C N 1
ATOM 2632 C CA . PHE C 1 93 ? 44.561 10.014 -2.778 1.00 46.30 93 PHE C CA 1
ATOM 2633 C C . PHE C 1 93 ? 43.998 11.188 -3.548 1.00 47.27 93 PHE C C 1
ATOM 2634 O O . PHE C 1 93 ? 42.784 11.434 -3.550 1.00 45.98 93 PHE C O 1
ATOM 2642 N N . ASN C 1 94 ? 44.886 11.892 -4.230 1.00 50.79 94 ASN C N 1
ATOM 2643 C CA . ASN C 1 94 ? 44.513 13.025 -5.058 1.00 47.40 94 ASN C CA 1
ATOM 2644 C C . ASN C 1 94 ? 44.986 12.764 -6.481 1.00 49.37 94 ASN C C 1
ATOM 2645 O O . ASN C 1 94 ? 46.188 12.764 -6.757 1.00 48.12 94 ASN C O 1
ATOM 2650 N N . HIS C 1 95 ? 44.052 12.452 -7.363 1.00 51.11 95 HIS C N 1
ATOM 2651 C CA . HIS C 1 95 ? 44.418 12.119 -8.731 1.00 52.84 95 HIS C CA 1
ATOM 2652 C C . HIS C 1 95 ? 44.287 13.308 -9.671 1.00 55.48 95 HIS C C 1
ATOM 2653 O O . HIS C 1 95 ? 44.449 13.161 -10.881 1.00 54.38 95 HIS C O 1
ATOM 2660 N N . SER C 1 96 ? 43.989 14.480 -9.111 1.00 54.80 96 SER C N 1
ATOM 2661 C CA . SER C 1 96 ? 43.805 15.690 -9.908 1.00 56.21 96 SER C CA 1
ATOM 2662 C C . SER C 1 96 ? 45.129 16.421 -10.109 1.00 58.10 96 SER C C 1
ATOM 2663 O O . SER C 1 96 ? 46.157 16.023 -9.548 1.00 57.20 96 SER C O 1
ATOM 2666 N N . ASP C 1 97 ? 45.077 17.511 -10.881 1.00 62.17 97 ASP C N 1
ATOM 2667 C CA . ASP C 1 97 ? 46.247 18.349 -11.193 1.00 65.19 97 ASP C CA 1
ATOM 2668 C C . ASP C 1 97 ? 46.461 19.460 -10.177 1.00 65.38 97 ASP C C 1
ATOM 2669 O O . ASP C 1 97 ? 47.375 20.281 -10.321 1.00 68.06 97 ASP C O 1
ATOM 2674 N N . VAL C 1 98 ? 45.621 19.473 -9.148 1.00 61.32 98 VAL C N 1
ATOM 2675 C CA . VAL C 1 98 ? 45.591 20.566 -8.188 1.00 63.04 98 VAL C CA 1
ATOM 2676 C C . VAL C 1 98 ? 45.721 20.029 -6.775 1.00 61.14 98 VAL C C 1
ATOM 2677 O O . VAL C 1 98 ? 45.118 19.004 -6.443 1.00 59.30 98 VAL C O 1
ATOM 2681 N N . ASP C 1 99 ? 46.499 20.721 -5.950 1.00 58.05 99 ASP C N 1
ATOM 2682 C CA . ASP C 1 99 ? 46.617 20.369 -4.549 1.00 57.48 99 ASP C CA 1
ATOM 2683 C C . ASP C 1 99 ? 45.266 20.495 -3.869 1.00 61.03 99 ASP C C 1
ATOM 2684 O O . ASP C 1 99 ? 44.427 21.304 -4.287 1.00 58.84 99 ASP C O 1
ATOM 2689 N N . PHE C 1 100 ? 45.049 19.673 -2.842 1.00 59.67 100 PHE C N 1
ATOM 2690 C CA . PHE C 1 100 ? 43.816 19.738 -2.053 1.00 55.28 100 PHE C CA 1
ATOM 2691 C C . PHE C 1 100 ? 44.137 20.098 -0.607 1.00 55.15 100 PHE C C 1
ATOM 2692 O O . PHE C 1 100 ? 44.808 19.332 0.085 1.00 56.29 100 PHE C O 1
ATOM 2700 N N . LYS C 1 101 ? 43.677 21.259 -0.155 1.00 57.06 101 LYS C N 1
ATOM 2701 C CA . LYS C 1 101 ? 43.934 21.697 1.218 1.00 55.38 101 LYS C CA 1
ATOM 2702 C C . LYS C 1 101 ? 43.000 21.018 2.196 1.00 57.63 101 LYS C C 1
ATOM 2703 O O . LYS C 1 101 ? 41.812 20.872 1.937 1.00 57.09 101 LYS C O 1
ATOM 2709 N N . VAL C 1 102 ? 43.542 20.626 3.335 1.00 56.57 102 VAL C N 1
ATOM 2710 C CA . VAL C 1 102 ? 42.728 20.059 4.380 1.00 55.46 102 VAL C CA 1
ATOM 2711 C C . VAL C 1 102 ? 42.985 20.847 5.653 1.00 55.35 102 VAL C C 1
ATOM 2712 O O . VAL C 1 102 ? 44.113 20.893 6.145 1.00 54.82 102 VAL C O 1
ATOM 2716 N N . ALA C 1 103 ? 41.931 21.496 6.145 1.00 54.33 103 ALA C N 1
ATOM 2717 C CA . ALA C 1 103 ? 41.965 22.231 7.401 1.00 58.08 103 ALA C CA 1
ATOM 2718 C C . ALA C 1 103 ? 41.578 21.303 8.553 1.00 54.55 103 ALA C C 1
ATOM 2719 O O . ALA C 1 103 ? 40.813 20.353 8.351 1.00 49.08 103 ALA C O 1
ATOM 2721 N N . VAL C 1 104 ? 42.088 21.595 9.751 1.00 53.35 104 VAL C N 1
ATOM 2722 C CA . VAL C 1 104 ? 41.658 20.912 10.978 1.00 50.02 104 VAL C CA 1
ATOM 2723 C C . VAL C 1 104 ? 40.145 20.981 11.051 1.00 49.69 104 VAL C C 1
ATOM 2724 O O . VAL C 1 104 ? 39.583 22.042 10.835 1.00 49.43 104 VAL C O 1
ATOM 2728 N N . GLY C 1 105 ? 39.479 19.839 11.204 1.00 49.81 105 GLY C N 1
ATOM 2729 C CA . GLY C 1 105 ? 38.034 19.819 11.329 1.00 43.36 105 GLY C CA 1
ATOM 2730 C C . GLY C 1 105 ? 37.278 19.551 10.045 1.00 50.02 105 GLY C C 1
ATOM 2731 O O . GLY C 1 105 ? 36.085 19.309 10.075 1.00 47.66 105 GLY C O 1
ATOM 2732 N N . ASP C 1 106 ? 37.973 19.572 8.913 1.00 48.50 106 ASP C N 1
ATOM 2733 C CA . ASP C 1 106 ? 37.357 19.260 7.624 1.00 48.63 106 ASP C CA 1
ATOM 2734 C C . ASP C 1 106 ? 36.977 17.784 7.498 1.00 45.84 106 ASP C C 1
ATOM 2735 O O . ASP C 1 106 ? 37.804 16.915 7.746 1.00 48.84 106 ASP C O 1
ATOM 2740 N N . ARG C 1 107 ? 35.756 17.505 7.047 1.00 50.59 107 ARG C N 1
ATOM 2741 C CA . ARG C 1 107 ? 35.349 16.128 6.739 1.00 45.68 107 ARG C CA 1
ATOM 2742 C C . ARG C 1 107 ? 36.079 15.582 5.514 1.00 47.29 107 ARG C C 1
ATOM 2743 O O . ARG C 1 107 ? 35.953 16.116 4.412 1.00 47.02 107 ARG C O 1
ATOM 2751 N N . VAL C 1 108 ? 36.854 14.516 5.714 1.00 45.45 108 VAL C N 1
ATOM 2752 C CA . VAL C 1 108 ? 37.661 13.959 4.626 1.00 49.01 108 VAL C CA 1
ATOM 2753 C C . VAL C 1 108 ? 37.298 12.505 4.231 1.00 49.02 108 VAL C C 1
ATOM 2754 O O . VAL C 1 108 ? 37.781 11.979 3.215 1.00 41.66 108 VAL C O 1
ATOM 2758 N N . ALA C 1 109 ? 36.424 11.875 5.014 1.00 47.38 109 ALA C N 1
ATOM 2759 C CA . ALA C 1 109 ? 35.992 10.515 4.722 1.00 44.64 109 ALA C CA 1
ATOM 2760 C C . ALA C 1 109 ? 34.775 10.182 5.562 1.00 41.14 109 ALA C C 1
ATOM 2761 O O . ALA C 1 109 ? 34.296 11.009 6.319 1.00 43.01 109 ALA C O 1
ATOM 2763 N N . GLN C 1 110 ? 34.265 8.968 5.409 1.00 43.48 110 GLN C N 1
ATOM 2764 C CA . GLN C 1 110 ? 33.188 8.493 6.270 1.00 41.73 110 GLN C CA 1
ATOM 2765 C C . GLN C 1 110 ? 33.455 7.066 6.694 1.00 37.65 110 GLN C C 1
ATOM 2766 O O . GLN C 1 110 ? 33.974 6.272 5.919 1.00 43.64 110 GLN C O 1
ATOM 2772 N N . LEU C 1 111 ? 33.158 6.769 7.948 1.00 36.06 111 LEU C N 1
ATOM 2773 C CA . LEU C 1 111 ? 33.378 5.456 8.512 1.00 36.24 111 LEU C CA 1
ATOM 2774 C C . LEU C 1 111 ? 32.100 4.595 8.425 1.00 35.30 111 LEU C C 1
ATOM 2775 O O . LEU C 1 111 ? 31.026 5.007 8.861 1.00 34.07 111 LEU C O 1
ATOM 2780 N N . ILE C 1 112 ? 32.246 3.397 7.891 1.00 36.01 112 ILE C N 1
ATOM 2781 C CA . ILE C 1 112 ? 31.132 2.475 7.733 1.00 37.06 112 ILE C CA 1
ATOM 2782 C C . ILE C 1 112 ? 31.424 1.133 8.421 1.00 37.07 112 ILE C C 1
ATOM 2783 O O . ILE C 1 112 ? 32.452 0.478 8.150 1.00 34.14 112 ILE C O 1
ATOM 2788 N N . PHE C 1 113 ? 30.508 0.711 9.292 1.00 35.97 113 PHE C N 1
ATOM 2789 C CA . PHE C 1 113 ? 30.689 -0.563 9.955 1.00 33.61 113 PHE C CA 1
ATOM 2790 C C . PHE C 1 113 ? 30.158 -1.663 9.053 1.00 36.55 113 PHE C C 1
ATOM 2791 O O . PHE C 1 113 ? 28.989 -2.035 9.086 1.00 33.42 113 PHE C O 1
ATOM 2799 N N . GLU C 1 114 ? 31.058 -2.150 8.212 1.00 33.63 114 GLU C N 1
ATOM 2800 C CA . GLU C 1 114 ? 30.767 -3.235 7.310 1.00 35.77 114 GLU C CA 1
ATOM 2801 C C . GLU C 1 114 ? 30.596 -4.551 8.070 1.00 36.55 114 GLU C C 1
ATOM 2802 O O . GLU C 1 114 ? 31.478 -4.959 8.815 1.00 34.22 114 GLU C O 1
ATOM 2808 N N . ARG C 1 115 ? 29.458 -5.211 7.863 1.00 34.60 115 ARG C N 1
ATOM 2809 C CA . ARG C 1 115 ? 29.256 -6.522 8.435 1.00 35.20 115 ARG C CA 1
ATOM 2810 C C . ARG C 1 115 ? 30.022 -7.545 7.617 1.00 36.53 115 ARG C C 1
ATOM 2811 O O . ARG C 1 115 ? 29.984 -7.540 6.387 1.00 33.34 115 ARG C O 1
ATOM 2819 N N . ILE C 1 116 ? 30.698 -8.428 8.341 1.00 32.79 116 ILE C N 1
ATOM 2820 C CA . ILE C 1 116 ? 31.528 -9.474 7.764 1.00 36.15 116 ILE C CA 1
ATOM 2821 C C . ILE C 1 116 ? 31.429 -10.768 8.548 1.00 36.92 116 ILE C C 1
ATOM 2822 O O . ILE C 1 116 ? 30.821 -10.808 9.608 1.00 38.03 116 ILE C O 1
ATOM 2827 N N . VAL C 1 117 ? 32.025 -11.824 8.005 1.00 34.38 117 VAL C N 1
ATOM 2828 C CA . VAL C 1 117 ? 32.187 -13.073 8.725 1.00 36.31 117 VAL C CA 1
ATOM 2829 C C . VAL C 1 117 ? 33.667 -13.405 8.694 1.00 35.03 117 VAL C C 1
ATOM 2830 O O . VAL C 1 117 ? 34.412 -12.937 7.828 1.00 37.25 117 VAL C O 1
ATOM 2834 N N . THR C 1 118 ? 34.121 -14.168 9.676 1.00 36.95 118 THR C N 1
ATOM 2835 C CA 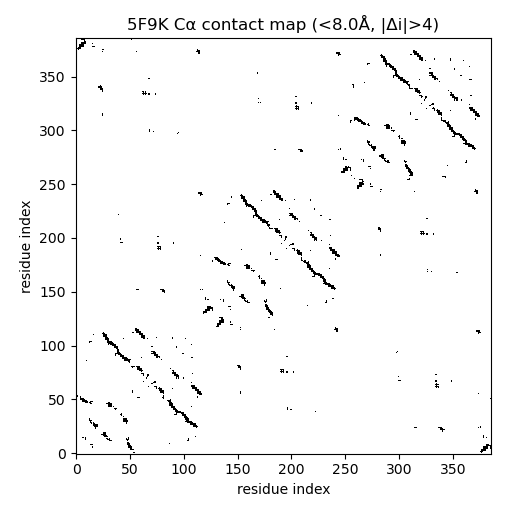. THR C 1 118 ? 35.509 -14.560 9.705 1.00 36.53 118 THR C CA 1
ATOM 2836 C C . THR C 1 118 ? 35.672 -16.052 9.933 1.00 39.65 118 THR C C 1
ATOM 2837 O O . THR C 1 118 ? 36.185 -16.461 10.962 1.00 38.76 118 THR C O 1
ATOM 2841 N N . PRO C 1 119 ? 35.252 -16.871 8.970 1.00 41.06 119 PRO C N 1
ATOM 2842 C CA . PRO C 1 119 ? 35.415 -18.304 9.206 1.00 42.52 119 PRO C CA 1
ATOM 2843 C C . PRO C 1 119 ? 36.890 -18.745 9.179 1.00 41.11 119 PRO C C 1
ATOM 2844 O O . PRO C 1 119 ? 37.722 -18.073 8.550 1.00 38.75 119 PRO C O 1
ATOM 2848 N N . GLU C 1 120 ? 37.217 -19.869 9.816 1.00 40.75 120 GLU C N 1
ATOM 2849 C CA . GLU C 1 120 ? 38.599 -20.342 9.723 1.00 39.99 120 GLU C CA 1
ATOM 2850 C C . GLU C 1 120 ? 38.814 -21.046 8.378 1.00 37.22 120 GLU C C 1
ATOM 2851 O O . GLU C 1 120 ? 37.936 -21.720 7.865 1.00 34.25 120 GLU C O 1
ATOM 2857 N N . PRO C 1 121 ? 40.002 -20.853 7.780 1.00 37.12 121 PRO C N 1
ATOM 2858 C CA . PRO C 1 121 ? 40.301 -21.483 6.482 1.00 35.52 121 PRO C CA 1
ATOM 2859 C C . PRO C 1 121 ? 40.484 -22.998 6.599 1.00 37.55 121 PRO C C 1
ATOM 2860 O O . PRO C 1 121 ? 41.102 -23.470 7.553 1.00 40.27 121 PRO C O 1
ATOM 2864 N N . LEU C 1 122 ? 39.895 -23.756 5.681 1.00 37.32 122 LEU C N 1
ATOM 2865 C CA . LEU C 1 122 ? 40.080 -25.220 5.630 1.00 38.38 122 LEU C CA 1
ATOM 2866 C C . LEU C 1 122 ? 40.696 -25.637 4.293 1.00 38.87 122 LEU C C 1
ATOM 2867 O O . LEU C 1 122 ? 40.034 -25.579 3.247 1.00 36.45 122 LEU C O 1
ATOM 2872 N N . GLU C 1 123 ? 41.954 -26.067 4.307 1.00 39.95 123 GLU C N 1
ATOM 2873 C CA . GLU C 1 123 ? 42.609 -26.465 3.060 1.00 37.28 123 GLU C CA 1
ATOM 2874 C C . GLU C 1 123 ? 42.151 -27.841 2.611 1.00 39.63 123 GLU C C 1
ATOM 2875 O O . GLU C 1 123 ? 42.051 -28.783 3.416 1.00 40.14 123 GLU C O 1
ATOM 2881 N N . VAL C 1 124 ? 41.831 -27.914 1.322 1.00 38.58 124 VAL C N 1
ATOM 2882 C CA . VAL C 1 124 ? 41.428 -29.132 0.657 1.00 40.97 124 VAL C CA 1
ATOM 2883 C C . VAL C 1 124 ? 42.144 -29.360 -0.679 1.00 42.94 124 VAL C C 1
ATOM 2884 O O . VAL C 1 124 ? 42.703 -28.424 -1.288 1.00 39.01 124 VAL C O 1
ATOM 2888 N N . ASP C 1 125 ? 42.031 -30.600 -1.149 1.00 42.22 125 ASP C N 1
ATOM 2889 C CA . ASP C 1 125 ? 42.484 -31.018 -2.473 1.00 47.33 125 ASP C CA 1
ATOM 2890 C C . ASP C 1 125 ? 41.436 -30.679 -3.518 1.00 48.48 125 ASP C C 1
ATOM 2891 O O . ASP C 1 125 ? 41.767 -30.462 -4.676 1.00 47.72 125 ASP C O 1
ATOM 2896 N N . GLU C 1 126 ? 40.164 -30.706 -3.112 1.00 51.23 126 GLU C N 1
ATOM 2897 C CA . GLU C 1 126 ? 39.090 -30.360 -4.030 1.00 49.89 126 GLU C CA 1
ATOM 2898 C C . GLU C 1 126 ? 37.933 -29.643 -3.355 1.00 53.37 126 GLU C C 1
ATOM 2899 O O . GLU C 1 126 ? 37.470 -30.011 -2.263 1.00 49.50 126 GLU C O 1
ATOM 2905 N N . ILE C 1 127 ? 37.422 -28.634 -4.037 1.00 54.95 127 ILE C N 1
ATOM 2906 C CA . ILE C 1 127 ? 36.198 -28.032 -3.576 1.00 60.50 127 ILE C CA 1
ATOM 2907 C C . ILE C 1 127 ? 35.139 -28.592 -4.509 1.00 63.42 127 ILE C C 1
ATOM 2908 O O . ILE C 1 127 ? 35.362 -28.678 -5.722 1.00 66.16 127 ILE C O 1
ATOM 2913 N N . ASP C 1 128 ? 34.019 -29.010 -3.929 1.00 67.77 128 ASP C N 1
ATOM 2914 C CA . ASP C 1 128 ? 32.943 -29.684 -4.662 1.00 77.29 128 ASP C CA 1
ATOM 2915 C C . ASP C 1 128 ? 33.416 -31.022 -5.239 1.00 75.49 128 ASP C C 1
ATOM 2916 O O . ASP C 1 128 ? 32.828 -31.546 -6.186 1.00 81.94 128 ASP C O 1
#

Radius of gyration: 19.88 Å; Cα contacts (8 Å, |Δi|>4): 1196; chains: 3; bounding box: 52×53×53 Å

Nearest PDB structures (foldseek):
  5f9k-assembly1_B  TM=9.873E-01  e=2.816E-22  Dictyostelium discoideum
  6mjk-assembly1_A  TM=9.895E-01  e=2.579E-18  Naegleria fowleri
  5vjy-assembly2_B  TM=9.881E-01  e=3.038E-18  Naegleria fowleri
  6ljj-assembly1_A  TM=9.888E-01  e=1.180E-16  Sus scrofa
  3f4f-assembly1_C  TM=9.882E-01  e=4.885E-16  Saccharomyces cerevisiae

Sequence (386 aa):
GSHMFKVKKLSDKAIIPQRGSKGAAGYDLSSAHELVVPAHGKALAMTDLQIAIPDGTYGRIAPRSGLAWKNFIDCGAGVIDSDYRGNVGVVLFNHSDVDFKVAVGDRVAQLIFERIVTPEPLEVDEIDGSHMFKVKKLSDKAIIPQRGSKGAAGYDLSSAHELVVPAHGKALAMTDLQIAIPDGTYGRIAPRSGLAWKNFIDCGAGVIDSDYRGNVGVVLFNHSDVDFKVAVGDRVAQLIFERIVTPEPLEVDEIDETGSHMFKVKKLSDKAIIPQRGSKGAAGYDLSSAHELVVPAHGKALAMTDLQIAIPDGTYGRIAPRSGLAWKNFIDCGAGVIDSDYRGNVGVVLFNHSDVDFKVAVGDRVAQLIFERIVTPEPLEVDEID

InterPro domains:
  IPR008181 Deoxyuridine triphosphate nucleotidohydrolase [PTHR11241] (31-175)
  IPR008181 Deoxyuridine triphosphate nucleotidohydrolase [TIGR00576] (38-174)
  IPR029054 dUTPase-like [PF00692] (46-174)
  IPR033704 dUTPase, trimeric [cd07557] (58-146)
  IPR036157 dUTPase-like superfamily [G3DSA:2.70.40.10] (28-178)
  IPR036157 dUTPase-like superfamily [SSF51283] (38-175)

Organism: Dictyostelium discoideum (NCBI:txid44689)